Protein 6MQH (pdb70)

Nearest PDB structures (foldseek):
  6mqh-assembly1_A  TM=1.003E+00  e=6.698E-57  Burkholderia mallei ATCC 23344
  6p90-assembly1_B  TM=9.970E-01  e=4.059E-40  Pseudomonas aeruginosa
  3qze-assembly2_D  TM=9.976E-01  e=7.910E-40  Pseudomonas aeruginosa
  3rk8-assembly1_B  TM=9.949E-01  e=2.688E-39  Acinetobacter baumannii ATCC 19606 = CIP 70.34 = JCM 6841
  3flu-assembly1_B  TM=9.936E-01  e=9.751E-37  Neisseria meningitidis serogroup B

Organism: Burkholderia mallei (strain ATCC 23344) (NCBI:txid243160)

Structure (mmCIF, N/CA/C/O backbone):
data_6MQH
#
_entry.id   6MQH
#
_cell.length_a   150.870
_cell.length_b   53.930
_cell.length_c   78.630
_cell.angle_alpha   90.000
_cell.angle_beta   90.000
_cell.angle_gamma   90.000
#
_symmetry.space_group_name_H-M   'P 21 21 2'
#
loop_
_entity.id
_entity.type
_entity.pdbx_description
1 polymer '4-hydroxy-tetrahydrodipicolinate synthase'
2 water w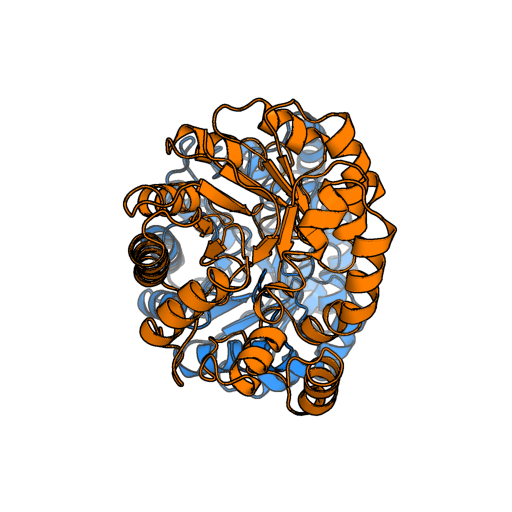ater
#
loop_
_atom_site.group_PDB
_atom_site.id
_atom_site.type_symbol
_atom_site.label_atom_id
_atom_site.label_alt_id
_atom_site.label_comp_id
_atom_site.label_asym_id
_atom_site.label_entity_id
_atom_site.label_seq_id
_atom_site.pdbx_PDB_ins_code
_atom_site.Cartn_x
_atom_site.Cartn_y
_atom_site.Cartn_z
_atom_site.occupancy
_atom_site.B_iso_or_equiv
_atom_site.auth_seq_id
_atom_site.auth_comp_id
_atom_site.auth_asym_id
_atom_site.auth_atom_id
_atom_site.pdbx_PDB_model_num
ATOM 1 N N . GLY A 1 16 ? 28.190 -6.532 81.316 1.00 58.21 8 GLY A N 1
ATOM 2 C CA . GLY A 1 16 ? 27.708 -6.067 80.029 1.00 49.55 8 GLY A CA 1
ATOM 3 C C . GLY A 1 16 ? 27.187 -4.644 80.072 1.00 55.17 8 GLY A C 1
ATOM 4 O O . GLY A 1 16 ? 26.779 -4.156 81.127 1.00 62.22 8 GLY A O 1
ATOM 5 N N . ILE A 1 17 ? 27.220 -3.963 78.924 1.00 48.27 9 ILE A N 1
ATOM 6 C CA . ILE A 1 17 ? 26.619 -2.639 78.831 1.00 51.55 9 ILE A CA 1
ATOM 7 C C . ILE A 1 17 ? 25.113 -2.776 79.008 1.00 59.34 9 ILE A C 1
ATOM 8 O O . ILE A 1 17 ? 24.480 -3.666 78.421 1.00 62.38 9 ILE A O 1
ATOM 13 N N . GLN A 1 18 ? 24.535 -1.923 79.852 1.00 56.98 10 GLN A N 1
ATOM 14 C CA . GLN A 1 18 ? 23.107 -1.962 80.159 1.00 49.18 10 GLN A CA 1
ATOM 15 C C . GLN A 1 18 ? 22.473 -0.690 79.606 1.00 46.40 10 GLN A C 1
ATOM 16 O O . GLN A 1 18 ? 22.650 0.396 80.171 1.00 46.25 10 GLN A O 1
ATOM 18 N N . ILE A 1 19 ? 21.749 -0.825 78.496 1.00 32.59 11 ILE A N 1
ATOM 19 C CA . ILE A 1 19 ? 21.110 0.299 77.823 1.00 31.07 11 ILE A CA 1
ATOM 20 C C . ILE A 1 19 ? 19.608 0.173 78.052 1.00 38.19 11 ILE A C 1
ATOM 21 O O . ILE A 1 19 ? 18.997 -0.836 77.682 1.00 34.69 11 ILE A O 1
ATOM 26 N N . ARG A 1 20 ? 19.016 1.187 78.675 1.00 38.43 12 ARG A N 1
ATOM 27 C CA . ARG A 1 20 ? 17.650 1.069 79.160 1.00 29.83 12 ARG A CA 1
ATOM 28 C C . ARG A 1 20 ? 17.077 2.468 79.331 1.00 35.54 12 ARG A C 1
ATOM 29 O O . ARG A 1 20 ? 17.797 3.387 79.733 1.00 39.97 12 ARG A O 1
ATOM 37 N N . GLY A 1 21 ? 15.790 2.635 79.010 1.00 26.70 13 GLY A N 1
ATOM 38 C CA . GLY A 1 21 ? 15.158 3.919 79.258 1.00 24.87 13 GLY A CA 1
ATOM 39 C C . GLY A 1 21 ? 15.152 4.863 78.073 1.00 21.88 13 GLY A C 1
ATOM 40 O O . GLY A 1 21 ? 14.908 4.447 76.941 1.00 20.85 13 GLY A O 1
ATOM 41 N N . SER A 1 22 ? 15.391 6.144 78.319 1.00 21.50 14 SER A N 1
ATOM 42 C CA . SER A 1 22 ? 15.237 7.164 77.289 1.00 19.45 14 SER A CA 1
ATOM 43 C C . SER A 1 22 ? 16.560 7.377 76.570 1.00 18.81 14 SER A C 1
ATOM 44 O O . SER A 1 22 ? 17.553 7.772 77.184 1.00 19.49 14 SER A O 1
ATOM 47 N N . VAL A 1 23 ? 16.574 7.094 75.273 1.00 17.88 15 VAL A N 1
ATOM 48 C CA . VAL A 1 23 ? 17.797 7.191 74.478 1.00 17.36 15 VAL A CA 1
ATOM 49 C C . VAL A 1 23 ? 17.546 8.098 73.280 1.00 16.95 15 VAL A C 1
ATOM 50 O O . VAL A 1 23 ? 17.135 7.627 72.208 1.00 17.71 15 VAL A O 1
ATOM 54 N N . PRO A 1 24 ? 17.775 9.398 73.405 1.00 17.18 16 PRO A N 1
ATOM 55 C CA . PRO A 1 24 ? 17.634 10.273 72.236 1.00 20.33 16 PRO A CA 1
ATOM 56 C C . PRO A 1 24 ? 18.539 9.832 71.088 1.00 19.78 16 PRO A C 1
ATOM 57 O O . PRO A 1 24 ? 19.707 9.487 71.281 1.00 17.93 16 PRO A O 1
ATOM 61 N N . ALA A 1 25 ? 17.974 9.821 69.886 1.00 17.66 17 ALA A N 1
ATOM 62 C CA . ALA A 1 25 ? 18.767 9.763 68.656 1.00 14.55 17 ALA A CA 1
ATOM 63 C C . ALA A 1 25 ? 19.150 11.202 68.355 1.00 18.62 17 ALA A C 1
ATOM 64 O O . ALA A 1 25 ? 18.394 11.953 67.739 1.00 13.70 17 ALA A O 1
ATOM 66 N N . ILE A 1 26 ? 20.311 11.614 68.855 1.00 19.26 18 ILE A N 1
ATOM 67 C CA . ILE A 1 26 ? 20.618 13.035 68.946 1.00 14.93 18 ILE A CA 1
ATOM 68 C C . ILE A 1 26 ? 20.985 13.563 67.565 1.00 16.30 18 ILE A C 1
ATOM 69 O O . ILE A 1 26 ? 21.625 12.869 66.760 1.00 16.79 18 ILE A O 1
ATOM 74 N N . VAL A 1 27 ? 20.506 14.778 67.261 1.00 18.19 19 VAL A N 1
ATOM 75 C CA . VAL A 1 27 ? 20.858 15.432 65.998 1.00 14.55 19 VAL A CA 1
ATOM 76 C C . VAL A 1 27 ? 22.367 15.673 65.949 1.00 15.12 19 VAL A C 1
ATOM 77 O O . VAL A 1 27 ? 23.073 15.617 66.963 1.00 18.14 19 VAL A O 1
ATOM 81 N N . THR A 1 28 ? 22.861 15.942 64.732 1.00 17.29 20 THR A N 1
ATOM 82 C CA . THR A 1 28 ? 24.221 16.405 64.498 1.00 15.75 20 THR A CA 1
ATOM 83 C C . THR A 1 28 ? 24.175 17.914 64.287 1.00 19.73 20 THR A C 1
ATOM 84 O O . THR A 1 28 ? 23.778 18.371 63.207 1.00 16.28 20 THR A O 1
ATOM 88 N N . PRO A 1 29 ? 24.493 18.722 65.293 1.00 18.63 21 PRO A N 1
ATOM 89 C CA . PRO A 1 29 ? 24.460 20.177 65.117 1.00 18.36 21 PRO A CA 1
ATOM 90 C C . PRO A 1 29 ? 25.425 20.619 64.030 1.00 21.98 21 PRO A C 1
ATOM 91 O O . PRO A 1 29 ? 26.550 20.120 63.927 1.00 19.12 21 PRO A O 1
ATOM 95 N N . MET A 1 30 ? 24.962 21.543 63.192 1.00 21.11 22 MET A N 1
ATOM 96 C CA . MET A 1 30 ? 25.767 22.065 62.094 1.00 20.71 22 MET A CA 1
ATOM 97 C C . MET A 1 30 ? 25.742 23.583 62.074 1.00 21.14 22 MET A C 1
ATOM 98 O O . MET A 1 30 ? 24.744 24.205 62.453 1.00 23.37 22 MET A O 1
ATOM 103 N N . LEU A 1 31 ? 26.865 24.175 61.645 1.00 22.32 23 LEU A N 1
ATOM 104 C CA . LEU A 1 31 ? 26.896 25.595 61.349 1.00 24.19 23 LEU A CA 1
ATOM 105 C C . LEU A 1 31 ? 26.010 25.887 60.146 1.00 23.38 23 LEU A C 1
ATOM 106 O O . LEU A 1 31 ? 25.615 24.985 59.410 1.00 24.32 23 LEU A O 1
ATOM 111 N N . GLU A 1 32 ? 25.701 27.176 59.942 1.00 28.19 24 GLU A N 1
ATOM 112 C CA . GLU A 1 32 ? 24.787 27.524 58.857 1.00 31.61 24 GLU A CA 1
ATOM 113 C C . GLU A 1 32 ? 25.272 26.988 57.510 1.00 35.29 24 GLU A C 1
ATOM 114 O O . GLU A 1 32 ? 24.452 26.672 56.642 1.00 40.96 24 GLU A O 1
ATOM 120 N N . ASP A 1 33 ? 26.583 26.822 57.330 1.00 30.04 25 ASP A N 1
ATOM 121 C CA . ASP A 1 33 ? 27.097 26.304 56.067 1.00 24.34 25 ASP A CA 1
ATOM 122 C C . ASP A 1 33 ? 27.194 24.780 56.030 1.00 31.99 25 ASP A C 1
ATOM 123 O O . ASP A 1 33 ? 27.766 24.236 55.081 1.00 34.66 25 ASP A O 1
ATOM 128 N N . GLY A 1 34 ? 26.666 24.084 57.042 1.00 28.49 26 GLY A N 1
ATOM 129 C CA . GLY A 1 34 ? 26.678 22.639 57.075 1.00 22.60 26 GLY A CA 1
ATOM 130 C C . GLY A 1 34 ? 27.863 22.005 57.779 1.00 21.42 26 GLY A C 1
ATOM 131 O O . GLY A 1 34 ? 27.833 20.794 58.026 1.00 21.48 26 GLY A O 1
ATOM 132 N N . GLY A 1 35 ? 28.916 22.762 58.079 1.00 22.00 27 GLY A N 1
ATOM 133 C CA . GLY A 1 35 ? 30.024 22.198 58.831 1.00 22.38 27 GLY A CA 1
ATOM 134 C C . GLY A 1 35 ? 29.586 21.768 60.218 1.00 25.67 27 GLY A C 1
ATOM 135 O O . GLY A 1 35 ? 28.637 22.314 60.790 1.00 23.99 27 GLY A O 1
ATOM 136 N N . LEU A 1 36 ? 30.279 20.763 60.758 1.00 25.95 28 LEU A N 1
ATOM 137 C CA . LEU A 1 36 ? 29.987 20.296 62.112 1.00 24.54 28 LEU A CA 1
ATOM 138 C C . LEU A 1 36 ? 30.113 21.419 63.142 1.00 29.49 28 LEU A C 1
ATOM 139 O O . LEU A 1 36 ? 31.028 22.243 63.083 1.00 31.76 28 LEU A O 1
ATOM 144 N N . ASP A 1 37 ? 29.201 21.425 64.113 1.00 21.98 29 ASP A N 1
ATOM 145 C CA . ASP A 1 37 ? 29.191 22.399 65.213 1.00 23.34 29 ASP A CA 1
ATOM 146 C C . ASP A 1 37 ? 29.443 21.640 66.513 1.00 29.06 29 ASP A C 1
ATOM 147 O O . ASP A 1 37 ? 28.515 21.370 67.279 1.00 24.83 29 ASP A O 1
ATOM 152 N N . LEU A 1 38 ? 30.714 21.300 66.765 1.00 25.20 30 LEU A N 1
ATOM 153 C CA . LEU A 1 38 ? 31.029 20.464 67.919 1.00 23.95 30 LEU A CA 1
ATOM 154 C C . LEU A 1 38 ? 30.782 21.194 69.242 1.00 24.86 30 LEU A C 1
ATOM 155 O O . LEU A 1 38 ? 30.409 20.556 70.232 1.00 26.67 30 LEU A O 1
ATOM 160 N N . ALA A 1 39 ? 30.971 22.518 69.281 1.00 26.15 31 ALA A N 1
ATOM 161 C CA . ALA A 1 39 ? 30.697 23.262 70.512 1.00 27.15 31 ALA A CA 1
ATOM 162 C C . ALA A 1 39 ? 29.235 23.122 70.924 1.00 27.16 31 ALA A C 1
ATOM 163 O O . ALA A 1 39 ? 28.932 22.901 72.102 1.00 29.10 31 ALA A O 1
ATOM 165 N N . ALA A 1 40 ? 28.316 23.244 69.960 1.00 25.84 32 ALA A N 1
ATOM 166 C CA . ALA A 1 40 ? 26.902 23.068 70.266 1.00 24.12 32 ALA A CA 1
ATOM 167 C C . ALA A 1 40 ? 26.613 21.634 70.680 1.00 22.92 32 ALA A C 1
ATOM 168 O O . ALA A 1 40 ? 25.823 21.390 71.601 1.00 24.34 32 ALA A O 1
ATOM 170 N N . PHE A 1 41 ? 27.254 20.677 70.004 1.00 24.27 33 PHE A N 1
ATOM 171 C CA . PHE A 1 41 ? 27.072 19.264 70.313 1.00 22.21 33 PHE A CA 1
ATOM 172 C C . PHE A 1 41 ? 27.488 18.950 71.748 1.00 27.20 33 PHE A C 1
ATOM 173 O O . PHE A 1 41 ? 26.764 18.259 72.476 1.00 25.29 33 PHE A O 1
ATOM 181 N N . ARG A 1 42 ? 28.644 19.461 72.183 1.00 23.42 34 ARG A N 1
ATOM 182 C CA . ARG A 1 42 ? 29.082 19.221 73.556 1.00 24.86 34 ARG A CA 1
ATOM 183 C C . ARG A 1 42 ? 28.092 19.786 74.566 1.00 25.82 34 ARG A C 1
ATOM 184 O O . ARG A 1 42 ? 27.750 19.118 75.547 1.00 25.34 34 ARG A O 1
ATOM 192 N N . LYS A 1 43 ? 27.620 21.020 74.341 1.00 27.22 35 LYS A N 1
ATOM 193 C CA . LYS A 1 43 ? 26.628 21.612 75.239 1.00 27.46 35 LYS A CA 1
ATOM 194 C C . LYS A 1 43 ? 25.345 20.794 75.267 1.00 25.12 35 LYS A C 1
ATOM 195 O O . LYS A 1 43 ? 24.718 20.652 76.328 1.00 25.52 35 LYS A O 1
ATOM 201 N N . LEU A 1 44 ? 24.925 20.272 74.106 1.00 24.44 36 LEU A N 1
ATOM 202 C CA . LEU A 1 44 ? 23.721 19.442 74.049 1.00 25.08 36 LEU A CA 1
ATOM 203 C C . LEU A 1 44 ? 23.885 18.186 74.888 1.00 26.64 36 LEU A C 1
ATOM 204 O O . LEU A 1 44 ? 22.955 17.765 75.584 1.00 23.47 36 LEU A O 1
ATOM 209 N N . ILE A 1 45 ? 25.058 17.558 74.810 1.00 24.78 37 ILE A N 1
ATOM 210 C CA . ILE A 1 45 ? 25.321 16.355 75.592 1.00 23.73 37 ILE A CA 1
ATOM 211 C C . ILE A 1 45 ? 25.232 16.660 77.091 1.00 23.05 37 ILE A C 1
ATOM 212 O O . ILE A 1 45 ? 24.604 15.919 77.858 1.00 22.89 37 ILE A O 1
ATOM 217 N N . ASP A 1 46 ? 25.853 17.757 77.534 1.00 28.85 38 ASP A N 1
ATOM 218 C CA . ASP A 1 46 ? 25.760 18.113 78.952 1.00 25.39 38 ASP A CA 1
ATOM 219 C C . ASP A 1 46 ? 24.313 18.373 79.365 1.00 25.31 38 ASP A C 1
ATOM 220 O O . ASP A 1 46 ? 23.899 18.002 80.471 1.00 28.41 38 ASP A O 1
ATOM 225 N N . TRP A 1 47 ? 23.541 19.032 78.494 1.00 24.53 39 TRP A N 1
ATOM 226 C CA . TRP A 1 47 ? 22.136 19.316 78.774 1.00 25.35 39 TRP A CA 1
ATOM 227 C C . TRP A 1 47 ? 21.330 18.030 78.914 1.00 23.83 39 TRP A C 1
ATOM 228 O O . TRP A 1 47 ? 20.544 17.878 79.860 1.00 27.09 39 TRP A O 1
ATOM 239 N N . HIS A 1 48 ? 21.548 17.077 78.008 1.00 22.37 40 HIS A N 1
ATOM 240 C CA . HIS A 1 48 ? 20.866 15.788 78.100 1.00 21.68 40 HIS A CA 1
ATOM 241 C C . HIS A 1 48 ? 21.173 15.072 79.406 1.00 25.09 40 HIS A C 1
ATOM 242 O O . HIS A 1 48 ? 20.286 14.468 80.017 1.00 26.44 40 HIS A O 1
ATOM 249 N N . ILE A 1 49 ? 22.433 15.092 79.833 1.00 23.30 41 ILE A N 1
ATOM 250 C CA . ILE A 1 49 ? 22.795 14.326 81.017 1.00 24.35 41 ILE A CA 1
ATOM 251 C C . ILE A 1 49 ? 22.151 14.939 82.253 1.00 28.34 41 ILE A C 1
ATOM 252 O O . ILE A 1 49 ? 21.597 14.226 83.100 1.00 26.88 41 ILE A O 1
ATOM 257 N N . GLU A 1 50 ? 22.114 16.272 82.325 1.00 25.87 42 GLU A N 1
ATOM 258 C CA . GLU A 1 50 ? 21.498 16.895 83.491 1.00 27.06 42 GLU A CA 1
ATOM 259 C C . GLU A 1 50 ? 19.977 16.772 83.451 1.00 26.61 42 GLU A C 1
ATOM 260 O O . GLU A 1 50 ? 19.337 16.728 84.504 1.00 27.51 42 GLU A O 1
ATOM 266 N N . GLU A 1 51 ? 19.386 16.651 82.264 1.00 28.85 43 GLU A N 1
ATOM 267 C CA . GLU A 1 51 ? 17.937 16.506 82.181 1.00 30.15 43 GLU A CA 1
ATOM 268 C C . GLU A 1 51 ? 17.456 15.079 82.426 1.00 24.64 43 GLU A C 1
ATOM 269 O O . GLU A 1 51 ? 16.244 14.865 82.523 1.00 28.24 43 GLU A O 1
ATOM 275 N N . GLY A 1 52 ? 18.351 14.102 82.509 1.00 24.49 44 GLY A N 1
ATOM 276 C CA . GLY A 1 52 ? 17.976 12.746 82.849 1.00 26.42 44 GLY A CA 1
ATOM 277 C C . GLY A 1 52 ? 18.052 11.726 81.730 1.00 24.60 44 GLY A C 1
ATOM 278 O O . GLY A 1 52 ? 17.571 10.596 81.912 1.00 26.15 44 GLY A O 1
ATOM 279 N N . THR A 1 53 ? 18.627 12.085 80.586 1.00 22.91 45 THR A N 1
ATOM 280 C CA . THR A 1 53 ? 18.775 11.143 79.482 1.00 22.20 45 THR A CA 1
ATOM 281 C C . THR A 1 53 ? 19.638 9.953 79.892 1.00 21.66 45 THR A C 1
ATOM 282 O O . THR A 1 53 ? 20.616 10.105 80.621 1.00 24.77 45 THR A O 1
ATOM 286 N N . ASP A 1 54 ? 19.254 8.751 79.447 1.00 22.87 46 ASP A N 1
ATOM 287 C CA . ASP A 1 54 ? 19.909 7.535 79.938 1.00 28.94 46 ASP A CA 1
ATOM 288 C C . ASP A 1 54 ? 21.075 7.079 79.061 1.00 21.44 46 ASP A C 1
ATOM 289 O O . ASP A 1 54 ? 22.084 6.559 79.572 1.00 22.24 46 ASP A O 1
ATOM 294 N N . ALA A 1 55 ? 20.949 7.260 77.750 1.00 20.92 47 ALA A N 1
ATOM 295 C CA . ALA A 1 55 ? 22.016 6.969 76.803 1.00 21.53 47 ALA A CA 1
ATOM 296 C C . ALA A 1 55 ? 21.775 7.838 75.581 1.00 21.07 47 ALA A C 1
ATOM 297 O O . ALA A 1 55 ? 20.730 8.479 75.458 1.00 18.39 47 ALA A O 1
ATOM 299 N N . LEU A 1 56 ? 22.728 7.823 74.648 1.00 18.46 48 LEU A N 1
ATOM 300 C CA . LEU A 1 56 ? 22.579 8.558 73.396 1.00 20.14 48 LEU A CA 1
ATOM 301 C C . LEU A 1 56 ? 22.952 7.675 72.214 1.00 19.02 48 LEU A C 1
ATOM 302 O O . LEU A 1 56 ? 23.953 6.952 72.265 1.00 19.18 48 LEU A O 1
ATOM 307 N N . VAL A 1 57 ? 22.143 7.730 71.158 1.00 18.95 49 VAL A N 1
ATOM 308 C CA . VAL A 1 57 ? 22.530 7.212 69.847 1.00 16.71 49 VAL A CA 1
ATOM 309 C C . VAL A 1 57 ? 23.062 8.381 69.036 1.00 19.27 49 VAL A C 1
ATOM 310 O O . VAL A 1 57 ? 22.342 9.364 68.803 1.00 18.03 49 VAL A O 1
ATOM 314 N N . VAL A 1 58 ? 24.325 8.274 68.617 1.00 18.22 50 VAL A N 1
ATOM 315 C CA . VAL A 1 58 ? 25.039 9.330 67.912 1.00 15.58 50 VAL A CA 1
ATOM 316 C C . VAL A 1 58 ? 25.195 8.923 66.451 1.00 17.42 50 VAL A C 1
ATOM 317 O O . VAL A 1 58 ? 25.507 7.765 66.149 1.00 17.88 50 VAL A O 1
ATOM 321 N N . VAL A 1 59 ? 25.007 9.894 65.555 1.00 15.59 51 VAL A N 1
ATOM 322 C CA . VAL A 1 59 ? 25.021 9.730 64.102 1.00 21.56 51 VAL A CA 1
ATOM 323 C C . VAL A 1 59 ? 24.224 8.503 63.653 1.00 16.81 51 VAL A C 1
ATOM 324 O O . VAL A 1 59 ? 24.692 7.696 62.844 1.00 21.26 51 VAL A O 1
ATOM 328 N N . GLY A 1 60 ? 22.997 8.377 64.149 1.00 17.36 52 GLY A N 1
ATOM 329 C CA . GLY A 1 60 ? 21.978 7.573 63.502 1.00 18.05 52 GLY A CA 1
ATOM 330 C C . GLY A 1 60 ? 21.254 8.407 62.469 1.00 16.83 52 GLY A C 1
ATOM 331 O O . GLY A 1 60 ? 21.717 9.480 62.069 1.00 20.40 52 GLY A O 1
ATOM 332 N N . THR A 1 61 ? 20.091 7.897 62.032 1.00 15.63 53 THR A N 1
ATOM 333 C CA . THR A 1 61 ? 19.275 8.597 61.035 1.00 16.17 53 THR A CA 1
ATOM 334 C C . THR A 1 61 ? 19.017 10.040 61.450 1.00 17.12 53 THR A C 1
ATOM 335 O O . THR A 1 61 ? 19.120 10.959 60.632 1.00 14.12 53 THR A O 1
ATOM 339 N N . SER A 1 62 ? 18.688 10.255 62.730 1.00 13.49 54 SER A N 1
ATOM 340 C CA . SER A 1 62 ? 18.418 11.602 63.218 1.00 14.67 54 SER A CA 1
ATOM 341 C C . SER A 1 62 ? 19.665 12.472 63.213 1.00 14.15 54 SER A C 1
ATOM 342 O O . SER A 1 62 ? 19.553 13.707 63.237 1.00 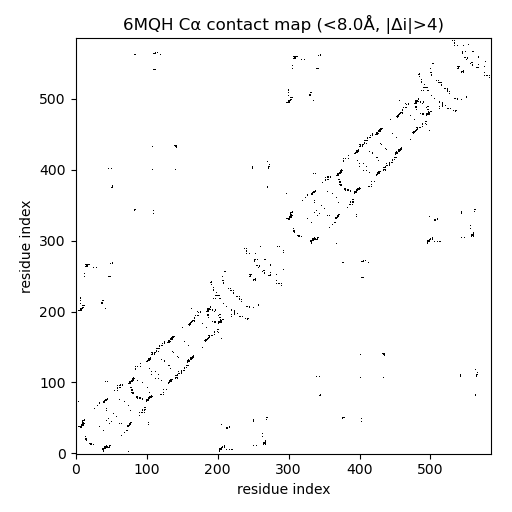15.29 54 SER A O 1
ATOM 345 N N . GLY A 1 63 ? 20.832 11.851 63.201 1.00 13.48 55 GLY A N 1
ATOM 346 C CA . GLY A 1 63 ? 22.119 12.518 63.142 1.00 14.81 55 GLY A CA 1
ATOM 347 C C . GLY A 1 63 ? 22.667 12.683 61.739 1.00 12.96 55 GLY A C 1
ATOM 348 O O . GLY A 1 63 ? 23.847 13.010 61.578 1.00 16.97 55 GLY A O 1
ATOM 349 N N . GLU A 1 64 ? 21.845 12.450 60.712 1.00 15.15 56 GLU A N 1
ATOM 350 C CA . GLU A 1 64 ? 22.213 12.688 59.310 1.00 16.55 56 GLU A CA 1
ATOM 351 C C . GLU A 1 64 ? 23.425 11.870 58.866 1.00 16.17 56 GLU A C 1
ATOM 352 O O . GLU A 1 64 ? 24.290 12.353 58.136 1.00 15.14 56 GLU A O 1
ATOM 358 N N . SER A 1 65 ? 23.470 10.602 59.266 1.00 19.83 57 SER A N 1
ATOM 359 C CA . SER A 1 65 ? 24.594 9.757 58.874 1.00 15.01 57 SER A CA 1
ATOM 360 C C . SER A 1 65 ? 24.770 9.689 57.347 1.00 14.28 57 SER A C 1
ATOM 361 O O . SER A 1 65 ? 25.901 9.566 56.858 1.00 18.63 57 SER A O 1
ATOM 364 N N . ALA A 1 66 ? 23.676 9.809 56.586 1.00 17.01 58 ALA A N 1
ATOM 365 C CA . ALA A 1 66 ? 23.761 9.708 55.124 1.00 15.61 58 ALA A CA 1
ATOM 366 C C . ALA A 1 66 ? 24.695 10.755 54.517 1.00 16.44 58 ALA A C 1
ATOM 367 O O . ALA A 1 66 ? 25.310 10.503 53.473 1.00 16.47 58 ALA A O 1
ATOM 369 N N . THR A 1 67 ? 24.837 11.922 55.145 1.00 13.85 59 THR A N 1
ATOM 370 C CA . THR A 1 67 ? 25.495 13.040 54.480 1.00 14.90 59 THR A CA 1
ATOM 371 C C . THR A 1 67 ? 26.784 13.462 55.164 1.00 14.78 59 THR A C 1
ATOM 372 O O . THR A 1 67 ? 27.328 14.526 54.831 1.00 19.44 59 THR A O 1
ATOM 376 N N . LEU A 1 68 ? 27.267 12.670 56.106 1.00 18.11 60 LEU A N 1
ATOM 377 C CA . LEU A 1 68 ? 28.558 12.888 56.744 1.00 20.75 60 LEU A CA 1
ATOM 378 C C . LEU A 1 68 ? 29.621 12.052 56.055 1.00 18.05 60 LEU A C 1
ATOM 379 O O . LEU A 1 68 ? 29.358 10.924 55.631 1.00 20.46 60 LEU A O 1
ATOM 384 N N . SER A 1 69 ? 30.834 12.593 55.972 1.00 18.65 61 SER A N 1
ATOM 385 C CA . SER A 1 69 ? 31.959 11.776 55.543 1.00 24.50 61 SER A CA 1
ATOM 386 C C . SER A 1 69 ? 32.334 10.781 56.641 1.00 25.91 61 SER A C 1
ATOM 387 O O . SER A 1 69 ? 31.902 10.894 57.795 1.00 21.07 61 SER A O 1
ATOM 390 N N . VAL A 1 70 ? 33.185 9.809 56.285 1.00 26.06 62 VAL A N 1
ATOM 391 C CA . VAL A 1 70 ? 33.673 8.867 57.295 1.00 27.60 62 VAL A CA 1
ATOM 392 C C . VAL A 1 70 ? 34.426 9.610 58.394 1.00 20.20 62 VAL A C 1
ATOM 393 O O . VAL A 1 70 ? 34.236 9.335 59.585 1.00 23.19 62 VAL A O 1
ATOM 397 N N . ASP A 1 71 ? 35.271 10.581 58.019 1.00 26.70 63 ASP A N 1
ATOM 398 C CA . ASP A 1 71 ? 36.004 11.362 59.018 1.00 26.66 63 ASP A CA 1
ATOM 399 C C . ASP A 1 71 ? 35.057 12.123 59.943 1.00 21.48 63 ASP A C 1
ATOM 400 O O . ASP A 1 71 ? 35.284 12.189 61.156 1.00 28.28 63 ASP A O 1
ATOM 405 N N . GLU A 1 72 ? 34.000 12.715 59.387 1.00 22.34 64 GLU A N 1
ATOM 406 C CA . GLU A 1 72 ? 33.048 13.455 60.211 1.00 24.47 64 GLU A CA 1
ATOM 407 C C . GLU A 1 72 ? 32.226 12.513 61.086 1.00 27.97 64 GLU A C 1
ATOM 408 O O . GLU A 1 72 ? 31.929 12.823 62.250 1.00 20.57 64 GLU A O 1
ATOM 414 N N . HIS A 1 73 ? 31.834 11.368 60.528 1.00 22.88 65 HIS A N 1
ATOM 415 C CA . HIS A 1 73 ? 31.101 10.359 61.287 1.00 19.68 65 HIS A CA 1
ATOM 416 C C . HIS A 1 73 ? 31.893 9.918 62.516 1.00 27.25 65 HIS A C 1
ATOM 417 O O . HIS A 1 73 ? 31.380 9.918 63.643 1.00 24.11 65 HIS A O 1
ATOM 424 N N . VAL A 1 74 ? 33.162 9.552 62.316 1.00 23.38 66 VAL A N 1
ATOM 425 C CA . VAL A 1 74 ? 33.965 9.068 63.428 1.00 23.28 66 VAL A CA 1
ATOM 426 C C . VAL A 1 74 ? 34.265 10.199 64.409 1.00 23.36 66 VAL A C 1
ATOM 427 O O . VAL A 1 74 ? 34.285 9.990 65.628 1.00 28.17 66 VAL A O 1
ATOM 431 N N . LEU A 1 75 ? 34.466 11.420 63.901 1.00 26.65 67 LEU A N 1
ATOM 432 C CA . LEU A 1 75 ? 34.719 12.552 64.790 1.00 29.38 67 LEU A CA 1
ATOM 433 C C . LEU A 1 75 ? 33.519 12.822 65.692 1.00 25.17 67 LEU A C 1
ATOM 434 O O . LEU A 1 75 ? 33.685 13.169 66.870 1.00 28.44 67 LEU A O 1
ATOM 439 N N . MET A 1 76 ? 32.304 12.654 65.161 1.00 21.35 68 MET A N 1
ATOM 440 C CA . MET A 1 76 ? 31.109 12.848 65.982 1.00 19.68 68 MET A CA 1
ATOM 441 C C . MET A 1 76 ? 31.045 11.823 67.107 1.00 23.89 68 MET A C 1
ATOM 442 O O . MET A 1 76 ? 30.748 12.176 68.259 1.00 26.04 68 MET A O 1
ATOM 447 N N . ILE A 1 77 ? 31.328 10.550 66.796 1.00 20.68 69 ILE A N 1
ATOM 448 C CA . ILE A 1 77 ? 31.328 9.514 67.829 1.00 19.75 69 ILE A CA 1
ATOM 449 C C . ILE A 1 77 ? 32.374 9.828 68.886 1.00 21.14 69 ILE A C 1
ATOM 450 O O . ILE A 1 77 ? 32.096 9.786 70.089 1.00 27.15 69 ILE A O 1
ATOM 455 N N . GLU A 1 78 ? 33.598 10.146 68.449 1.00 22.11 70 GLU A N 1
ATOM 456 C CA . GLU A 1 78 ? 34.687 10.382 69.393 1.00 26.57 70 GLU A CA 1
ATOM 457 C C . GLU A 1 78 ? 34.371 11.560 70.307 1.00 29.09 70 GLU A C 1
ATOM 458 O O . GLU A 1 78 ? 34.577 11.490 71.527 1.00 24.78 70 GLU A O 1
ATOM 464 N N . THR A 1 79 ? 33.861 12.646 69.721 1.00 23.39 71 THR A N 1
ATOM 465 C CA . THR A 1 79 ? 33.445 13.827 70.469 1.00 23.70 71 THR A CA 1
ATOM 466 C C . THR A 1 79 ? 32.445 13.466 71.550 1.00 24.14 71 THR A C 1
ATOM 467 O O . THR A 1 79 ? 32.587 13.883 72.704 1.00 24.23 71 THR A O 1
ATOM 471 N N . ALA A 1 80 ? 31.412 12.695 71.184 1.00 21.91 72 ALA A N 1
ATOM 472 C CA . ALA A 1 80 ? 30.412 12.274 72.158 1.00 21.53 72 ALA A CA 1
ATOM 473 C C . ALA A 1 80 ? 31.042 11.421 73.248 1.00 22.52 72 ALA A C 1
ATOM 474 O O . ALA A 1 80 ? 30.774 11.624 74.435 1.00 29.81 72 ALA A O 1
ATOM 476 N N . VAL A 1 81 ? 31.881 10.453 72.862 1.00 28.71 73 VAL A N 1
ATOM 477 C CA . VAL A 1 81 ? 32.505 9.579 73.856 1.00 27.35 73 VAL A CA 1
ATOM 478 C C . VAL A 1 81 ? 33.375 10.391 74.807 1.00 29.55 73 VAL A C 1
ATOM 479 O O . VAL A 1 81 ? 33.301 10.235 76.034 1.00 28.43 73 VAL A O 1
ATOM 483 N N . LYS A 1 82 ? 34.228 11.259 74.253 1.00 27.86 74 LYS A N 1
ATOM 484 C CA . LYS A 1 82 ? 35.092 12.075 75.097 1.00 29.82 74 LYS A CA 1
ATOM 485 C C . LYS A 1 82 ? 34.275 12.971 76.020 1.00 27.58 74 LYS A C 1
ATOM 486 O O . LYS A 1 82 ? 34.551 13.060 77.224 1.00 30.37 74 LYS A O 1
ATOM 492 N N . HIS A 1 83 ? 33.259 13.645 75.481 1.00 26.42 75 HIS A N 1
ATOM 493 C CA . HIS A 1 83 ? 32.542 14.597 76.318 1.00 26.65 75 HIS A CA 1
ATOM 494 C C . HIS A 1 83 ? 31.650 13.888 77.327 1.00 27.47 75 HIS A C 1
ATOM 495 O O . HIS A 1 83 ? 31.538 14.336 78.474 1.00 27.28 75 HIS A O 1
ATOM 502 N N . ALA A 1 84 ? 31.018 12.780 76.931 1.00 29.69 76 ALA A N 1
ATOM 503 C CA . ALA A 1 84 ? 30.167 12.063 77.879 1.00 29.47 76 ALA A CA 1
ATOM 504 C C . ALA A 1 84 ? 30.979 11.574 79.069 1.00 31.70 76 ALA A C 1
ATOM 505 O O . ALA A 1 84 ? 30.481 11.555 80.204 1.00 32.83 76 ALA A O 1
ATOM 507 N N . ALA A 1 85 ? 32.230 11.170 78.825 1.00 25.63 77 ALA A N 1
ATOM 508 C CA . ALA A 1 85 ? 33.176 10.811 79.886 1.00 28.35 77 ALA A CA 1
ATOM 509 C C . ALA A 1 85 ? 32.634 9.677 80.751 1.00 34.20 77 ALA A C 1
ATOM 510 O O . ALA A 1 85 ? 32.769 9.681 81.979 1.00 34.11 77 ALA A O 1
ATOM 512 N N . LYS A 1 86 ? 32.014 8.698 80.096 1.00 27.75 78 LYS A N 1
ATOM 513 C CA . LYS A 1 86 ? 31.446 7.495 80.698 1.00 35.35 78 LYS A CA 1
ATOM 514 C C . LYS A 1 86 ? 30.269 7.784 81.627 1.00 36.05 78 LYS A C 1
ATOM 515 O O . LYS A 1 86 ? 29.824 6.875 82.343 1.00 31.48 78 LYS A O 1
ATOM 517 N N . ARG A 1 87 ? 29.725 9.008 81.617 1.00 25.51 79 ARG A N 1
ATOM 518 C CA . ARG A 1 87 ? 28.560 9.305 82.451 1.00 26.85 79 ARG A CA 1
ATOM 519 C C . ARG A 1 87 ? 27.320 8.557 81.969 1.00 30.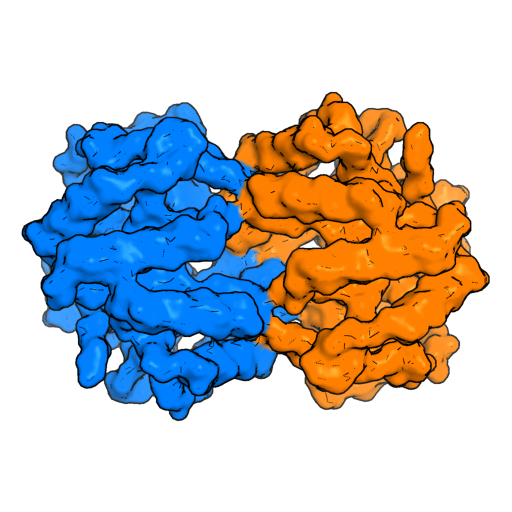82 79 ARG A C 1
ATOM 520 O O . ARG A 1 87 ? 26.485 8.134 82.780 1.00 26.98 79 ARG A O 1
ATOM 528 N N . ILE A 1 88 ? 27.168 8.414 80.658 1.00 28.87 80 ILE A N 1
ATOM 529 C CA . ILE A 1 88 ? 26.100 7.608 80.065 1.00 27.54 80 ILE A CA 1
ATOM 530 C C . ILE A 1 88 ? 26.686 6.825 78.902 1.00 21.40 80 ILE A C 1
ATOM 531 O O . ILE A 1 88 ? 27.747 7.181 78.370 1.00 24.43 80 ILE A O 1
ATOM 536 N N . PRO A 1 89 ? 26.022 5.739 78.492 1.00 23.12 81 PRO A N 1
ATOM 537 C CA . PRO A 1 89 ? 26.496 4.998 77.312 1.00 22.56 81 PRO A CA 1
ATOM 538 C C . PRO A 1 89 ? 26.291 5.776 76.016 1.00 23.35 81 PRO A C 1
ATOM 539 O O . PRO A 1 89 ? 25.291 6.478 75.833 1.00 22.73 81 PRO A O 1
ATOM 543 N N . ILE A 1 90 ? 27.242 5.611 75.097 1.00 19.27 82 ILE A N 1
ATOM 544 C CA . ILE A 1 90 ? 27.191 6.216 73.767 1.00 18.28 82 ILE A CA 1
ATOM 545 C C . ILE A 1 90 ? 27.072 5.081 72.751 1.00 18.91 82 ILE A C 1
ATOM 546 O O . ILE A 1 90 ? 27.960 4.223 72.662 1.00 18.12 82 ILE A O 1
ATOM 551 N N . VAL A 1 91 ? 25.972 5.059 71.998 1.00 19.89 83 VAL A N 1
ATOM 552 C CA . VAL A 1 91 ? 25.746 4.084 70.932 1.00 16.99 83 VAL A CA 1
ATOM 553 C C . VAL A 1 91 ? 25.949 4.800 69.608 1.00 21.40 83 VAL A C 1
ATOM 554 O O . VAL A 1 91 ? 25.333 5.844 69.364 1.00 23.01 83 VAL A O 1
ATOM 558 N N . ALA A 1 92 ? 26.841 4.266 68.767 1.00 15.65 84 ALA A N 1
ATOM 559 C CA . ALA A 1 92 ? 27.152 4.870 67.473 1.00 16.50 84 ALA A CA 1
ATOM 560 C C . ALA A 1 92 ? 26.365 4.205 66.355 1.00 18.01 84 ALA A C 1
ATOM 561 O O . ALA A 1 92 ? 26.475 2.993 66.160 1.00 18.83 84 ALA A O 1
ATOM 563 N N . GLY A 1 93 ? 25.594 4.996 65.602 1.00 16.57 85 GLY A N 1
ATOM 564 C CA . GLY A 1 93 ? 25.069 4.500 64.342 1.00 16.38 85 GLY A CA 1
ATOM 565 C C . GLY A 1 93 ? 26.250 4.121 63.468 1.00 18.97 85 GLY A C 1
ATOM 566 O O . GLY A 1 93 ? 27.223 4.873 63.382 1.00 15.30 85 GLY A O 1
ATOM 567 N N . ALA A 1 94 ? 26.209 2.941 62.860 1.00 15.40 86 ALA A N 1
ATOM 568 C CA . ALA A 1 94 ? 27.374 2.475 62.116 1.00 17.34 86 ALA A CA 1
ATOM 569 C C . ALA A 1 94 ? 26.975 1.489 61.027 1.00 16.40 86 ALA A C 1
ATOM 570 O O . ALA A 1 94 ? 27.851 0.816 60.472 1.00 25.33 86 ALA A O 1
ATOM 572 N N . GLY A 1 95 ? 25.688 1.398 60.694 1.00 14.17 87 GLY A N 1
ATOM 573 C CA . GLY A 1 95 ? 25.204 0.441 59.727 1.00 16.63 87 GLY A CA 1
ATOM 574 C C . GLY A 1 95 ? 25.008 1.054 58.354 1.00 18.98 87 GLY A C 1
ATOM 575 O O . GLY A 1 95 ? 25.224 2.242 58.120 1.00 20.76 87 GLY A O 1
ATOM 576 N N . GLY A 1 96 ? 24.589 0.197 57.434 1.00 15.59 88 GLY A N 1
ATOM 577 C CA . GLY A 1 96 ? 24.324 0.619 56.072 1.00 18.68 88 GLY A CA 1
ATOM 578 C C . GLY A 1 96 ? 23.924 -0.577 55.238 1.00 18.38 88 GLY A C 1
ATOM 579 O O . GLY A 1 96 ? 23.696 -1.667 55.766 1.00 15.76 88 GLY A O 1
ATOM 580 N N . ASN A 1 97 ? 23.838 -0.376 53.921 1.00 15.30 89 ASN A N 1
ATOM 581 C CA . ASN A 1 97 ? 23.389 -1.455 53.055 1.00 10.63 89 ASN A CA 1
ATOM 582 C C . ASN A 1 97 ? 24.542 -2.195 52.405 1.00 15.36 89 ASN A C 1
ATOM 583 O O . ASN A 1 97 ? 24.324 -2.970 51.472 1.00 10.66 89 ASN A O 1
ATOM 588 N N . SER A 1 98 ? 25.759 -1.994 52.903 1.00 18.24 90 SER A N 1
ATOM 589 C CA . SER A 1 98 ? 26.930 -2.740 52.469 1.00 14.95 90 SER A CA 1
ATOM 590 C C . SER A 1 98 ? 27.531 -3.391 53.701 1.00 13.49 90 SER A C 1
ATOM 591 O O . SER A 1 98 ? 27.817 -2.714 54.695 1.00 14.14 90 SER A O 1
ATOM 594 N N . THR A 1 99 ? 27.702 -4.706 53.651 1.00 13.89 91 THR A N 1
ATOM 595 C CA . THR A 1 99 ? 28.203 -5.383 54.836 1.00 16.56 91 THR A CA 1
ATOM 596 C C . THR A 1 99 ? 29.632 -4.959 55.145 1.00 15.88 91 THR A C 1
ATOM 597 O O . THR A 1 99 ? 29.971 -4.736 56.314 1.00 17.27 91 THR A O 1
ATOM 601 N N . THR A 1 100 ? 30.476 -4.806 54.110 1.00 14.81 92 THR A N 1
ATOM 602 C CA . THR A 1 100 ? 31.865 -4.416 54.353 1.00 15.80 92 THR A CA 1
ATOM 603 C C . THR A 1 100 ? 31.957 -2.989 54.888 1.00 19.52 92 THR A C 1
ATOM 604 O O . THR A 1 100 ? 32.794 -2.702 55.752 1.00 18.27 92 THR A O 1
ATOM 608 N N . GLU A 1 101 ? 31.094 -2.082 54.411 1.00 15.21 93 GLU A N 1
ATOM 609 C CA A GLU A 1 101 ? 31.146 -0.718 54.927 0.55 16.78 93 GLU A CA 1
ATOM 610 C CA B GLU A 1 101 ? 31.114 -0.710 54.917 0.45 17.02 93 GLU A CA 1
ATOM 611 C C . GLU A 1 101 ? 30.689 -0.668 56.380 1.00 14.88 93 GLU A C 1
ATOM 612 O O . GLU A 1 101 ? 31.293 0.043 57.193 1.00 18.14 93 GLU A O 1
ATOM 623 N N . ALA A 1 102 ? 29.660 -1.440 56.732 1.00 14.88 94 ALA A N 1
ATOM 624 C CA . ALA A 1 102 ? 29.204 -1.475 58.122 1.00 16.35 94 ALA A CA 1
ATOM 625 C C . ALA A 1 102 ? 30.271 -2.062 59.042 1.00 20.40 94 ALA A C 1
ATOM 626 O O . ALA A 1 102 ? 30.468 -1.582 60.166 1.00 21.45 94 ALA A O 1
ATOM 628 N N . ILE A 1 103 ? 30.994 -3.081 58.576 1.00 15.99 95 ILE A N 1
ATOM 629 C CA . ILE A 1 103 ? 32.100 -3.616 59.370 1.00 17.53 95 ILE A CA 1
ATOM 630 C C . ILE A 1 103 ? 33.163 -2.546 59.601 1.00 22.72 95 ILE A C 1
ATOM 631 O O . ILE A 1 103 ? 33.653 -2.368 60.723 1.00 23.90 95 ILE A O 1
ATOM 636 N N . GLU A 1 104 ? 33.547 -1.819 58.544 1.00 21.03 96 GLU A N 1
ATOM 637 C CA . GLU A 1 104 ? 34.596 -0.816 58.701 1.00 21.55 96 GLU A CA 1
ATOM 638 C C . GLU A 1 104 ? 34.162 0.313 59.632 1.00 23.88 96 GLU A C 1
ATOM 639 O O . GLU A 1 104 ? 34.958 0.788 60.453 1.00 26.08 96 GLU A O 1
ATOM 645 N N . LEU A 1 105 ? 32.917 0.779 59.504 1.00 19.90 97 LEU A N 1
ATOM 646 C CA . LEU A 1 105 ? 32.442 1.828 60.401 1.00 21.05 97 LEU A CA 1
ATOM 647 C C . LEU A 1 105 ? 32.377 1.338 61.840 1.00 22.28 97 LEU A C 1
ATOM 648 O O . LEU A 1 105 ? 32.650 2.102 62.774 1.00 22.10 97 LEU A O 1
ATOM 653 N N . SER A 1 106 ? 32.001 0.070 62.042 1.00 17.73 98 SER A N 1
ATOM 654 C CA . SER A 1 106 ? 31.935 -0.473 63.393 1.00 20.90 98 SER A CA 1
ATOM 655 C C . SER A 1 106 ? 33.316 -0.539 64.020 1.00 23.53 98 SER A C 1
ATOM 656 O O . SER A 1 106 ? 33.470 -0.296 65.225 1.00 23.36 98 SER A O 1
ATOM 659 N N . LYS A 1 107 ? 34.333 -0.878 63.218 1.00 21.30 99 LYS A N 1
ATOM 660 C CA . LYS A 1 107 ? 35.700 -0.872 63.734 1.00 20.26 99 LYS A CA 1
ATOM 661 C C . LYS A 1 107 ? 36.093 0.514 64.216 1.00 24.56 99 LYS A C 1
ATOM 662 O O . LYS A 1 107 ? 36.750 0.655 65.257 1.00 23.92 99 LYS A O 1
ATOM 668 N N . HIS A 1 108 ? 35.709 1.553 63.465 1.00 20.48 100 HIS A N 1
ATOM 669 C CA . HIS A 1 108 ? 36.023 2.913 63.887 1.00 25.48 100 HIS A CA 1
ATOM 670 C C . HIS A 1 108 ? 35.315 3.247 65.189 1.00 23.04 100 HIS A C 1
ATOM 671 O O . HIS A 1 108 ? 35.907 3.852 66.089 1.00 24.05 100 HIS A O 1
ATOM 678 N N . ALA A 1 109 ? 34.036 2.873 65.293 1.00 20.65 101 ALA A N 1
ATOM 679 C CA . ALA A 1 109 ? 33.261 3.180 66.490 1.00 19.16 101 ALA A CA 1
ATOM 680 C C . ALA A 1 109 ? 33.876 2.521 67.707 1.00 24.76 101 ALA A C 1
ATOM 681 O O . ALA A 1 109 ? 34.044 3.157 68.756 1.00 27.03 101 ALA A O 1
ATOM 683 N N . LYS A 1 110 ? 34.244 1.243 67.579 1.00 21.57 102 LYS A N 1
ATOM 684 C CA . LYS A 1 110 ? 34.980 0.600 68.658 1.00 21.33 102 LYS A CA 1
ATOM 685 C C . LYS A 1 110 ? 36.256 1.367 68.984 1.00 22.56 102 LYS A C 1
ATOM 686 O O . LYS A 1 110 ? 36.552 1.610 70.157 1.00 27.60 102 LYS A O 1
ATOM 692 N N . ALA A 1 111 ? 37.000 1.798 67.960 1.00 23.41 103 ALA A N 1
ATOM 693 C CA . ALA A 1 111 ? 38.336 2.343 68.216 1.00 24.18 103 ALA A CA 1
ATOM 694 C C . ALA A 1 111 ? 38.287 3.655 68.991 1.00 24.64 103 ALA A C 1
ATOM 695 O O . ALA A 1 111 ? 39.219 3.951 69.756 1.00 28.65 103 ALA A O 1
ATOM 697 N N . VAL A 1 112 ? 37.226 4.451 68.820 1.00 23.33 104 VAL A N 1
ATOM 698 C CA . VAL A 1 112 ? 37.080 5.701 69.556 1.00 30.17 104 VAL A CA 1
ATOM 699 C C . VAL A 1 112 ? 36.207 5.538 70.795 1.00 27.22 104 VAL A C 1
ATOM 700 O O . VAL A 1 112 ? 35.754 6.539 71.362 1.00 28.41 104 VAL A O 1
ATOM 704 N N . GLY A 1 113 ? 35.936 4.304 71.213 1.00 27.66 105 GLY A N 1
ATOM 705 C CA . GLY A 1 113 ? 35.366 4.057 72.521 1.00 25.36 105 GLY A CA 1
ATOM 706 C C . GLY A 1 113 ? 33.861 4.096 72.634 1.00 24.72 105 GLY A C 1
ATOM 707 O O . GLY A 1 113 ? 33.356 4.318 73.739 1.00 25.33 105 GLY A O 1
ATOM 708 N N . ALA A 1 114 ? 33.131 3.895 71.537 1.00 24.36 106 ALA A N 1
ATOM 709 C CA . ALA A 1 114 ? 31.684 3.716 71.607 1.00 19.91 106 ALA A CA 1
ATOM 710 C C . ALA A 1 114 ? 31.348 2.467 72.421 1.00 25.36 106 ALA A C 1
ATOM 711 O O . ALA A 1 114 ? 32.107 1.497 72.450 1.00 24.70 106 ALA A O 1
ATOM 713 N N . ASP A 1 115 ? 30.187 2.484 73.082 1.00 19.69 107 ASP A N 1
ATOM 714 C CA . ASP A 1 115 ? 29.804 1.329 73.883 1.00 21.24 107 ASP A CA 1
ATOM 715 C C . ASP A 1 115 ? 29.067 0.258 73.099 1.00 21.77 107 ASP A C 1
ATOM 716 O O . ASP A 1 115 ? 28.955 -0.881 73.573 1.00 21.00 107 ASP A O 1
ATOM 721 N N . ALA A 1 116 ? 28.583 0.596 71.909 1.00 19.46 108 ALA A N 1
ATOM 722 C CA . ALA A 1 116 ? 27.826 -0.309 71.056 1.00 17.31 108 ALA A CA 1
ATOM 723 C C . ALA A 1 116 ? 27.604 0.405 69.735 1.00 16.40 108 ALA A C 1
ATOM 724 O O . ALA A 1 116 ? 27.789 1.622 69.647 1.00 22.53 108 ALA A O 1
ATOM 726 N N . THR A 1 117 ? 27.220 -0.355 68.707 1.00 16.17 109 THR A N 1
ATOM 727 C CA . THR A 1 117 ? 26.707 0.244 67.470 1.00 14.85 109 THR A CA 1
ATOM 728 C C . THR A 1 117 ? 25.229 -0.061 67.305 1.00 14.88 109 THR A C 1
ATOM 729 O O . THR A 1 117 ? 24.721 -1.074 67.799 1.00 20.24 109 THR A O 1
ATOM 733 N N . LEU A 1 118 ? 24.547 0.863 66.630 1.00 16.06 110 LEU A N 1
ATOM 734 C CA . LEU A 1 118 ? 23.180 0.689 66.168 1.00 15.59 110 LEU A CA 1
ATOM 735 C C . LEU A 1 118 ? 23.258 0.376 64.682 1.00 15.15 110 LEU A C 1
ATOM 736 O O . LEU A 1 118 ? 23.881 1.127 63.926 1.00 18.42 110 LEU A O 1
ATOM 741 N N . GLN A 1 119 ? 22.652 -0.728 64.267 1.00 12.94 111 GLN A N 1
ATOM 742 C CA . GLN A 1 119 ? 22.849 -1.266 62.922 1.00 11.43 111 GLN A CA 1
ATOM 743 C C . GLN A 1 119 ? 21.519 -1.355 62.190 1.00 11.42 111 GLN A C 1
ATOM 744 O O . GLN A 1 119 ? 20.724 -2.264 62.465 1.00 13.42 111 GLN A O 1
ATOM 750 N N . VAL A 1 120 ? 21.301 -0.458 61.216 1.00 12.38 112 VAL A N 1
ATOM 751 C CA . VAL A 1 120 ? 20.044 -0.471 60.457 1.00 11.38 112 VAL A CA 1
ATOM 752 C C . VAL A 1 120 ? 20.016 -1.666 59.498 1.00 15.84 112 VAL A C 1
ATOM 753 O O . VAL A 1 120 ? 21.052 -2.115 58.984 1.00 14.11 112 VAL A O 1
ATOM 757 N N . VAL A 1 121 ? 18.812 -2.195 59.261 1.00 11.93 113 VAL A N 1
ATOM 758 C CA . VAL A 1 121 ? 18.593 -3.152 58.168 1.00 9.50 113 VAL A CA 1
ATOM 759 C C . VAL A 1 121 ? 18.949 -2.490 56.842 1.00 13.38 113 VAL A C 1
ATOM 760 O O . VAL A 1 121 ? 18.657 -1.293 56.658 1.00 15.72 113 VAL A O 1
ATOM 764 N N . PRO A 1 122 ? 19.590 -3.183 55.899 1.00 12.88 114 PRO A N 1
ATOM 765 C CA . PRO A 1 122 ? 19.961 -2.538 54.632 1.00 13.75 114 PRO A CA 1
ATOM 766 C C . PRO A 1 122 ? 18.787 -1.897 53.905 1.00 12.52 114 PRO A C 1
ATOM 767 O O . PRO A 1 122 ? 17.767 -2.531 53.651 1.00 12.70 114 PRO A O 1
ATOM 771 N N . TYR A 1 123 ? 18.960 -0.636 53.555 1.00 11.63 115 TYR A N 1
ATOM 772 C CA . TYR A 1 123 ? 17.997 0.094 52.751 1.00 14.86 115 TYR A CA 1
ATOM 773 C C . TYR A 1 123 ? 18.322 -0.079 51.273 1.00 16.36 115 TYR A C 1
ATOM 774 O O . TYR A 1 123 ? 19.450 -0.411 50.892 1.00 14.44 115 TYR A O 1
ATOM 783 N N . TYR A 1 124 ? 17.296 0.121 50.445 1.00 12.95 116 TYR A N 1
ATOM 784 C CA . TYR A 1 124 ? 17.409 0.272 49.000 1.00 13.91 116 TYR A CA 1
ATOM 785 C C . TYR A 1 124 ? 17.670 -1.027 48.245 1.00 14.92 116 TYR A C 1
ATOM 786 O O . TYR A 1 124 ? 16.988 -1.282 47.251 1.00 13.25 116 TYR A O 1
ATOM 795 N N . ASN A 1 125 ? 18.656 -1.838 48.650 1.00 12.91 117 ASN A N 1
ATOM 796 C CA . ASN A 1 125 ? 18.950 -3.007 47.834 1.00 10.96 117 ASN A CA 1
ATOM 797 C C . ASN A 1 125 ? 18.138 -4.255 48.219 1.00 11.80 117 ASN A C 1
ATOM 798 O O . ASN A 1 125 ? 18.289 -5.280 47.557 1.00 11.14 117 ASN A O 1
ATOM 803 N N . LYS A 1 126 ? 17.228 -4.156 49.189 1.00 9.77 118 LYS A N 1
ATOM 804 C CA . LYS A 1 126 ? 16.195 -5.161 49.438 1.00 9.57 118 LYS A CA 1
ATOM 805 C C . LYS A 1 126 ? 16.728 -6.591 49.616 1.00 9.16 118 LYS A C 1
ATOM 806 O O . LYS A 1 126 ? 16.303 -7.513 48.916 1.00 13.20 118 LYS A O 1
ATOM 812 N N . PRO A 1 127 ? 17.626 -6.816 50.577 1.00 11.75 119 PRO A N 1
ATOM 813 C CA . PRO A 1 127 ? 18.095 -8.184 50.827 1.00 14.17 119 PRO A CA 1
ATOM 814 C C . PRO A 1 127 ? 16.978 -9.095 51.308 1.00 14.16 119 PRO A C 1
ATOM 815 O O . PRO A 1 127 ? 15.974 -8.654 51.888 1.00 13.45 119 PRO A O 1
ATOM 819 N N . THR A 1 128 ? 17.180 -10.386 51.066 1.00 11.62 120 THR A N 1
ATOM 820 C CA . THR A 1 128 ? 16.310 -11.428 51.595 1.00 13.76 120 THR A CA 1
ATOM 821 C C . THR A 1 128 ? 16.464 -11.518 53.109 1.00 13.04 120 THR A C 1
ATOM 822 O O . THR A 1 128 ? 17.376 -10.933 53.692 1.00 12.23 120 THR A O 1
ATOM 826 N N . GLN A 1 129 ? 15.581 -12.295 53.751 1.00 13.34 121 GLN A N 1
ATOM 827 C CA . GLN A 1 129 ? 15.737 -12.501 55.189 1.00 14.33 121 GLN A CA 1
ATOM 828 C C . GLN A 1 129 ? 17.065 -13.157 55.505 1.00 17.44 121 GLN A C 1
ATOM 829 O O . GLN A 1 129 ? 17.702 -12.808 56.503 1.00 15.44 121 GLN A O 1
ATOM 835 N N . GLU A 1 130 ? 17.504 -14.107 54.667 1.00 12.17 122 GLU A N 1
ATOM 836 C CA . GLU A 1 130 ? 18.781 -14.745 54.939 1.00 16.83 122 GLU A CA 1
ATOM 837 C C . GLU A 1 130 ? 19.930 -13.764 54.726 1.00 19.24 122 GLU A C 1
ATOM 838 O O . GLU A 1 130 ? 20.917 -13.780 55.472 1.00 16.53 122 GLU A O 1
ATOM 844 N N . GLY A 1 131 ? 19.801 -12.871 53.741 1.00 16.85 123 GLY A N 1
ATOM 845 C CA . GLY A 1 131 ? 20.823 -11.851 53.547 1.00 18.51 123 GLY A CA 1
ATOM 846 C C . GLY A 1 131 ? 20.900 -10.883 54.711 1.00 16.87 123 GLY A C 1
ATOM 847 O O . GLY A 1 131 ? 21.989 -10.453 55.100 1.00 15.44 123 GLY A O 1
ATOM 848 N N . ILE A 1 132 ? 19.743 -10.541 55.294 1.00 12.92 124 ILE A N 1
ATOM 849 C CA . ILE A 1 132 ? 19.717 -9.683 56.477 1.00 10.93 124 ILE A CA 1
ATOM 850 C C . ILE A 1 132 ? 20.403 -10.391 57.647 1.00 15.38 124 ILE A C 1
ATOM 851 O O . ILE A 1 132 ? 21.231 -9.799 58.354 1.00 14.64 124 ILE A O 1
ATOM 856 N N . TYR A 1 133 ? 20.095 -11.676 57.847 1.00 12.64 125 TYR A N 1
ATOM 857 C CA . TYR A 1 133 ? 20.726 -12.457 58.909 1.00 13.64 125 TYR A CA 1
ATOM 858 C C . TYR A 1 133 ? 22.242 -12.478 58.748 1.00 14.60 125 TYR A C 1
ATOM 859 O O . TYR A 1 133 ? 22.991 -12.198 59.696 1.00 18.15 125 TYR A O 1
ATOM 868 N N . ARG A 1 134 ? 22.718 -12.780 57.536 1.00 14.20 126 ARG A N 1
ATOM 869 C CA A ARG A 1 134 ? 24.159 -12.924 57.319 0.60 16.06 126 ARG A CA 1
ATOM 870 C CA B ARG A 1 134 ? 24.159 -12.927 57.347 0.40 16.20 126 ARG A CA 1
ATOM 871 C C . ARG A 1 134 ? 24.875 -11.583 57.439 1.00 19.61 126 ARG A C 1
ATOM 872 O O . ARG A 1 134 ? 26.026 -11.524 57.914 1.00 17.05 126 ARG A O 1
ATOM 887 N N . HIS A 1 135 ? 24.213 -10.511 57.005 1.00 13.83 127 HIS A N 1
ATOM 888 C CA . HIS A 1 135 ? 24.734 -9.157 57.142 1.00 14.08 127 HIS A CA 1
ATOM 889 C C . HIS A 1 135 ? 25.025 -8.845 58.606 1.00 14.35 127 HIS A C 1
ATOM 890 O O . HIS A 1 135 ? 26.161 -8.544 58.989 1.00 15.89 127 HIS A O 1
ATOM 897 N N . PHE A 1 136 ? 23.995 -8.939 59.443 1.00 15.28 128 PHE A N 1
ATOM 898 C CA . PHE A 1 136 ? 24.160 -8.632 60.862 1.00 14.33 128 PHE A CA 1
ATOM 899 C C . PHE A 1 136 ? 25.117 -9.607 61.542 1.00 20.25 128 PHE A C 1
ATOM 900 O O . PHE A 1 136 ? 25.941 -9.205 62.379 1.00 17.23 128 PHE A O 1
ATOM 908 N N . LYS A 1 137 ? 25.029 -10.890 61.198 1.00 14.93 129 LYS A N 1
ATOM 909 C CA . LYS A 1 137 ? 25.925 -11.869 61.811 1.00 16.75 129 LYS A CA 1
ATOM 910 C C . LYS A 1 137 ? 27.376 -11.565 61.458 1.00 18.37 129 LYS A C 1
ATOM 911 O O . LYS A 1 137 ? 28.274 -11.694 62.302 1.00 22.99 129 LYS A O 1
ATOM 917 N N . ALA A 1 138 ? 27.622 -11.110 60.226 1.00 16.62 130 ALA A N 1
ATOM 918 C CA . ALA A 1 138 ? 29.003 -10.814 59.846 1.00 17.71 130 ALA A CA 1
ATOM 919 C C . ALA A 1 138 ? 29.516 -9.577 60.579 1.00 16.87 130 ALA A C 1
ATOM 920 O O . ALA A 1 138 ? 30.688 -9.520 60.972 1.00 17.81 130 ALA A O 1
ATOM 922 N N . ILE A 1 139 ? 28.646 -8.588 60.782 1.00 17.68 131 ILE A N 1
ATOM 923 C CA . ILE A 1 139 ? 29.017 -7.397 61.536 1.00 17.36 131 ILE A CA 1
ATOM 924 C C . ILE A 1 139 ? 29.327 -7.757 62.984 1.00 22.83 131 ILE A C 1
ATOM 925 O O . ILE A 1 139 ? 30.346 -7.332 63.544 1.00 20.68 131 ILE A O 1
ATOM 930 N N . ALA A 1 140 ? 28.451 -8.541 63.614 1.00 19.02 132 ALA A N 1
ATOM 931 C CA . ALA A 1 140 ? 28.663 -8.909 65.009 1.00 23.72 132 ALA A CA 1
ATOM 932 C C . ALA A 1 140 ? 29.960 -9.685 65.179 1.00 28.33 132 ALA A C 1
ATOM 933 O O . ALA A 1 140 ? 30.704 -9.472 66.150 1.00 25.42 132 ALA A O 1
ATOM 935 N N . GLU A 1 141 ? 30.266 -10.575 64.231 1.00 19.16 133 GLU A N 1
ATOM 936 C CA . GLU A 1 141 ? 31.461 -11.392 64.384 1.00 23.96 133 GLU A CA 1
ATOM 937 C C . GLU A 1 141 ? 32.726 -10.613 64.080 1.00 21.03 133 GLU A C 1
ATOM 938 O O . GLU A 1 141 ? 33.771 -10.905 64.666 1.00 22.31 133 GLU A O 1
ATOM 944 N N . ALA A 1 142 ? 32.661 -9.618 63.195 1.00 22.85 134 ALA A N 1
ATOM 945 C CA . ALA A 1 142 ? 33.887 -8.959 62.744 1.00 21.03 134 ALA A CA 1
ATOM 946 C C . ALA A 1 142 ? 34.421 -7.964 63.760 1.00 26.97 134 ALA A C 1
ATOM 947 O O . ALA A 1 142 ? 35.633 -7.692 63.775 1.00 28.25 134 ALA A O 1
ATOM 949 N N . VAL A 1 143 ? 33.556 -7.415 64.609 1.00 23.89 135 VAL A N 1
ATOM 950 C CA . VAL A 1 143 ? 33.944 -6.370 65.542 1.00 20.75 135 VAL A CA 1
ATOM 951 C C . VAL A 1 143 ? 33.404 -6.707 66.923 1.00 21.01 135 VAL A C 1
ATOM 952 O O . VAL A 1 143 ? 32.182 -6.782 67.121 1.00 20.85 135 VAL A O 1
ATOM 956 N N . ASP A 1 144 ? 34.308 -6.841 67.889 1.00 27.39 136 ASP A N 1
ATOM 957 C CA . ASP A 1 144 ? 33.936 -7.263 69.237 1.00 28.84 136 ASP A CA 1
ATOM 958 C C . ASP A 1 144 ? 33.361 -6.070 70.001 1.00 26.09 136 ASP A C 1
ATOM 959 O O . ASP A 1 144 ? 33.993 -5.480 70.880 1.00 30.92 136 ASP A O 1
ATOM 964 N N . LEU A 1 145 ? 32.119 -5.720 69.666 1.00 21.12 137 LEU A N 1
ATOM 965 C CA . LEU A 1 145 ? 31.433 -4.629 70.328 1.00 20.71 137 LEU A CA 1
ATOM 966 C C . LEU A 1 145 ? 29.948 -4.919 70.196 1.00 22.47 137 LEU A C 1
ATOM 967 O O . LEU A 1 145 ? 29.525 -5.468 69.170 1.00 23.29 137 LEU A O 1
ATOM 972 N N . PRO A 1 146 ? 29.135 -4.584 71.195 1.00 19.24 138 PRO A N 1
ATOM 973 C CA . PRO A 1 146 ? 27.711 -4.931 71.110 1.00 18.40 138 PRO A CA 1
ATOM 974 C C . PRO A 1 146 ? 27.001 -4.272 69.934 1.00 17.75 138 PRO A C 1
ATOM 975 O O . PRO A 1 146 ? 27.345 -3.166 69.508 1.00 20.78 138 PRO A O 1
ATOM 979 N N . VAL A 1 147 ? 25.979 -4.972 69.432 1.00 19.75 139 VAL A N 1
ATOM 980 C CA . VAL A 1 147 ? 25.171 -4.551 68.290 1.00 19.05 139 VAL A CA 1
ATOM 981 C C . VAL A 1 147 ? 23.716 -4.452 68.721 1.00 17.74 139 VAL A C 1
ATOM 982 O O . VAL A 1 147 ? 23.168 -5.406 69.283 1.00 18.67 139 VAL A O 1
ATOM 986 N N . ILE A 1 148 ? 23.094 -3.307 68.451 1.00 16.27 140 ILE A N 1
ATOM 987 C CA . ILE A 1 148 ? 21.647 -3.156 68.547 1.00 15.06 140 ILE A CA 1
ATOM 988 C C . ILE A 1 148 ? 21.116 -3.075 67.126 1.00 16.10 140 ILE A C 1
ATOM 989 O O . ILE A 1 148 ? 21.508 -2.185 66.355 1.00 16.34 140 ILE A O 1
ATOM 994 N N . LEU A 1 149 ? 20.220 -4.002 66.778 1.00 16.21 141 LEU A N 1
ATOM 995 C CA . LEU A 1 149 ? 19.618 -4.010 65.449 1.00 14.78 141 LEU A CA 1
ATOM 996 C C . LEU A 1 149 ? 18.622 -2.853 65.311 1.00 15.29 141 LEU A C 1
ATOM 997 O O . LEU A 1 149 ? 18.084 -2.348 66.301 1.00 17.39 141 LEU A O 1
ATOM 1002 N N . TYR A 1 150 ? 18.359 -2.433 64.068 1.00 11.48 142 TYR A N 1
ATOM 1003 C CA . TYR A 1 150 ? 17.395 -1.352 63.853 1.00 12.36 142 TYR A CA 1
ATOM 1004 C C . TYR A 1 150 ? 16.519 -1.690 62.649 1.00 13.22 142 TYR A C 1
ATOM 1005 O O . TYR A 1 150 ? 16.999 -1.709 61.507 1.00 12.58 142 TYR A O 1
ATOM 1014 N N . ASN A 1 151 ? 15.228 -1.945 62.899 1.00 11.62 143 ASN A N 1
ATOM 1015 C CA . ASN A 1 151 ? 14.256 -2.235 61.844 1.00 10.34 143 ASN A CA 1
ATOM 1016 C C . ASN A 1 151 ? 13.353 -1.018 61.660 1.00 16.14 143 ASN A C 1
ATOM 1017 O O . ASN A 1 151 ? 12.638 -0.622 62.592 1.00 16.18 143 ASN A O 1
ATOM 1022 N N . VAL A 1 152 ? 13.407 -0.418 60.474 1.00 12.43 144 VAL A N 1
ATOM 1023 C CA . VAL A 1 152 ? 12.590 0.750 60.145 1.00 11.25 144 VAL A CA 1
ATOM 1024 C C . VAL A 1 152 ? 12.154 0.592 58.685 1.00 12.05 144 VAL A C 1
ATOM 1025 O O . VAL A 1 152 ? 12.662 1.293 57.788 1.00 12.81 144 VAL A O 1
ATOM 1029 N N . PRO A 1 153 ? 11.227 -0.338 58.395 1.00 11.86 145 PRO A N 1
ATOM 1030 C CA . PRO A 1 153 ? 10.847 -0.598 56.987 1.00 13.87 145 PRO A CA 1
ATOM 1031 C C . PRO A 1 153 ? 10.268 0.610 56.297 1.00 11.33 145 PRO A C 1
ATOM 1032 O O . PRO A 1 153 ? 10.290 0.679 55.057 1.00 12.40 145 PRO A O 1
ATOM 1036 N N . GLY A 1 154 ? 9.712 1.548 57.060 1.00 11.11 146 GLY A N 1
ATOM 1037 C CA . GLY A 1 154 ? 9.199 2.783 56.499 1.00 15.82 146 GLY A CA 1
ATOM 1038 C C . GLY A 1 154 ? 10.271 3.606 55.814 1.00 16.29 146 GLY A C 1
ATOM 1039 O O . GLY A 1 154 ? 9.947 4.506 55.036 1.00 14.62 146 GLY A O 1
ATOM 1040 N N . ARG A 1 155 ? 11.543 3.319 56.103 1.00 11.64 147 ARG A N 1
ATOM 1041 C CA A ARG A 1 155 ? 12.656 3.931 55.387 0.55 9.47 147 ARG A CA 1
ATOM 1042 C CA B ARG A 1 155 ? 12.696 3.926 55.434 0.45 9.94 147 ARG A CA 1
ATOM 1043 C C . ARG A 1 155 ? 13.475 2.951 54.556 1.00 11.24 147 ARG A C 1
ATOM 1044 O O . ARG A 1 155 ? 13.994 3.343 53.505 1.00 13.66 147 ARG A O 1
ATOM 1059 N N . THR A 1 156 ? 13.600 1.689 54.974 1.00 10.76 148 THR A N 1
ATOM 1060 C CA . THR A 1 156 ? 14.477 0.715 54.303 1.00 9.88 148 THR A CA 1
ATOM 1061 C C . THR A 1 156 ? 13.794 -0.135 53.228 1.00 11.95 148 THR A C 1
ATOM 1062 O O . THR A 1 156 ? 14.499 -0.696 52.373 1.00 11.56 148 THR A O 1
ATOM 1066 N N . VAL A 1 157 ? 12.453 -0.232 53.257 1.00 10.01 149 VAL A N 1
ATOM 1067 C CA . VAL A 1 157 ? 11.622 -1.157 52.472 1.00 9.55 149 VAL A CA 1
ATOM 1068 C C . VAL A 1 157 ? 11.795 -2.589 52.985 1.00 18.07 149 VAL A C 1
ATOM 1069 O O . VAL A 1 157 ? 10.817 -3.235 53.388 1.00 13.09 149 VAL A O 1
ATOM 1073 N N . ALA A 1 158 ? 13.027 -3.100 52.994 1.00 13.60 150 ALA A N 1
ATOM 1074 C CA . ALA A 1 158 ? 13.260 -4.405 53.600 1.00 10.62 150 ALA A CA 1
ATOM 1075 C C . ALA A 1 158 ? 12.807 -4.399 55.051 1.00 10.80 150 ALA A C 1
ATOM 1076 O O . ALA A 1 158 ? 12.962 -3.405 55.770 1.00 15.51 150 ALA A O 1
ATOM 1078 N N . ASP A 1 159 ? 12.209 -5.506 55.469 1.00 13.91 151 ASP A N 1
ATOM 1079 C CA . ASP A 1 159 ? 11.572 -5.601 56.779 1.00 10.46 151 ASP A CA 1
ATOM 1080 C C . ASP A 1 159 ? 12.101 -6.865 57.431 1.00 12.11 151 ASP A C 1
ATOM 1081 O O . ASP A 1 159 ? 11.788 -7.972 56.980 1.00 12.89 151 ASP A O 1
ATOM 1086 N N . MET A 1 160 ? 12.904 -6.708 58.475 1.00 10.58 152 MET A N 1
ATOM 1087 C CA . MET A 1 160 ? 13.428 -7.871 59.192 1.00 12.05 152 MET A CA 1
ATOM 1088 C C . MET A 1 160 ? 12.298 -8.480 60.001 1.00 16.21 152 MET A C 1
ATOM 1089 O O . MET A 1 160 ? 11.771 -7.847 60.922 1.00 16.36 152 MET A O 1
ATOM 1094 N N . SER A 1 161 ? 11.915 -9.697 59.643 1.00 12.84 153 SER A N 1
ATOM 1095 C CA . SER A 1 161 ? 10.830 -10.372 60.337 1.00 14.61 153 SER A CA 1
ATOM 1096 C C . SER A 1 161 ? 11.214 -10.658 61.785 1.00 17.21 153 SER A C 1
ATOM 1097 O O . SER A 1 161 ? 12.397 -10.697 62.156 1.00 14.47 153 SER A O 1
ATOM 1100 N N . ASN A 1 162 ? 10.190 -10.860 62.621 1.00 13.74 154 ASN A N 1
ATOM 1101 C CA . ASN A 1 162 ? 10.459 -11.277 63.990 1.00 12.60 154 ASN A CA 1
ATOM 1102 C C . ASN A 1 162 ? 11.289 -12.548 64.035 1.00 14.73 154 ASN A C 1
ATOM 1103 O O . ASN A 1 162 ? 12.148 -12.693 64.905 1.00 16.09 154 ASN A O 1
ATOM 1108 N N . GLU A 1 163 ? 11.029 -13.486 63.124 1.00 15.41 155 GLU A N 1
ATOM 1109 C CA . GLU A 1 163 ? 11.755 -14.747 63.148 1.00 18.85 155 GLU A CA 1
ATOM 1110 C C . GLU A 1 163 ? 13.238 -14.518 62.896 1.00 21.81 155 GLU A C 1
ATOM 1111 O O . GLU A 1 163 ? 14.089 -15.069 63.606 1.00 21.11 155 GLU A O 1
ATOM 1117 N N . THR A 1 164 ? 13.561 -13.682 61.902 1.00 14.96 156 THR A N 1
ATOM 1118 C CA . THR A 1 164 ? 14.959 -13.320 61.658 1.00 15.36 156 THR A CA 1
ATOM 1119 C C . THR A 1 164 ? 15.565 -12.585 62.856 1.00 16.43 156 THR A C 1
ATOM 1120 O O . THR A 1 164 ? 16.701 -12.869 63.259 1.00 17.64 156 THR A O 1
ATOM 1124 N N . THR A 1 165 ? 14.829 -11.617 63.422 1.00 13.38 157 THR A N 1
ATOM 1125 C CA . THR A 1 165 ? 15.307 -10.915 64.615 1.00 17.86 157 THR A CA 1
ATOM 1126 C C . THR A 1 165 ? 15.661 -11.889 65.732 1.00 20.14 157 THR A C 1
ATOM 1127 O O . THR A 1 165 ? 16.697 -11.736 66.402 1.00 21.23 157 THR A O 1
ATOM 1131 N N . LEU A 1 166 ? 14.808 -12.895 65.961 1.00 18.01 158 LEU A N 1
ATOM 1132 C CA . LEU A 1 166 ? 15.048 -13.809 67.070 1.00 21.85 158 LEU A CA 1
ATOM 1133 C C . LEU A 1 166 ? 16.161 -14.808 66.760 1.00 18.61 158 LEU A C 1
ATOM 1134 O O . LEU A 1 166 ? 16.826 -15.296 67.684 1.00 20.94 158 LEU A O 1
ATOM 1139 N N . ARG A 1 167 ? 16.403 -15.101 65.478 1.00 17.41 159 ARG A N 1
ATOM 1140 C CA . ARG A 1 167 ? 17.607 -15.863 65.136 1.00 19.29 159 ARG A CA 1
ATOM 1141 C C . ARG A 1 167 ? 18.865 -15.085 65.508 1.00 19.60 159 ARG A C 1
ATOM 1142 O O . ARG A 1 167 ? 19.836 -15.659 66.022 1.00 21.80 159 ARG A O 1
ATOM 1150 N N . LEU A 1 168 ? 18.869 -13.775 65.242 1.00 15.65 160 LEU A N 1
ATOM 1151 C CA . LEU A 1 168 ? 20.036 -12.949 65.538 1.00 17.96 160 LEU A CA 1
ATOM 1152 C C . LEU A 1 168 ? 20.205 -12.720 67.031 1.00 20.88 160 LEU A C 1
ATOM 1153 O O . LEU A 1 168 ? 21.320 -12.444 67.488 1.00 18.74 160 LEU A O 1
ATOM 1158 N N . ALA A 1 169 ? 19.131 -12.858 67.809 1.00 20.91 161 ALA A N 1
ATOM 1159 C CA . ALA A 1 169 ? 19.257 -12.790 69.257 1.00 19.18 161 ALA A CA 1
ATOM 1160 C C . ALA A 1 169 ? 20.133 -13.905 69.810 1.00 22.53 161 ALA A C 1
ATOM 1161 O O . ALA A 1 169 ? 20.637 -13.776 70.931 1.00 22.61 161 ALA A O 1
ATOM 1163 N N . GLN A 1 170 ? 20.328 -14.989 69.054 1.00 22.92 162 GLN A N 1
ATOM 1164 C CA . GLN A 1 170 ? 21.169 -16.107 69.448 1.00 22.80 162 GLN A CA 1
ATOM 1165 C C . GLN A 1 170 ? 22.633 -15.923 69.049 1.00 26.72 162 GLN A C 1
ATOM 1166 O O . GLN A 1 170 ? 23.472 -16.744 69.436 1.00 27.97 162 GLN A O 1
ATOM 1172 N N . VAL A 1 171 ? 22.956 -14.873 68.304 1.00 20.58 163 VAL A N 1
ATOM 1173 C CA . VAL A 1 171 ? 24.324 -14.594 67.858 1.00 20.70 163 VAL A CA 1
ATOM 1174 C C . VAL A 1 171 ? 25.046 -13.795 68.936 1.00 20.11 163 VAL A C 1
ATOM 1175 O O . VAL A 1 171 ? 24.547 -12.742 69.351 1.00 21.76 163 VAL A O 1
ATOM 1179 N N . PRO A 1 172 ? 26.208 -14.240 69.421 1.00 22.00 164 PRO A N 1
ATOM 1180 C CA . PRO A 1 172 ? 26.929 -13.461 70.437 1.00 25.07 164 PRO A CA 1
ATOM 1181 C C . PRO A 1 172 ? 27.206 -12.038 69.964 1.00 23.68 164 PRO A C 1
ATOM 1182 O O . PRO A 1 172 ? 27.618 -11.811 68.827 1.00 28.53 164 PRO A O 1
ATOM 1186 N N . GLY A 1 173 ? 26.959 -11.073 70.856 1.00 21.58 165 GLY A N 1
ATOM 1187 C CA . GLY A 1 173 ? 27.208 -9.674 70.584 1.00 20.00 165 GLY A CA 1
ATOM 1188 C C . GLY A 1 173 ? 25.968 -8.872 70.254 1.00 23.42 165 GLY A C 1
ATOM 1189 O O . GLY A 1 173 ? 25.985 -7.641 70.380 1.00 23.96 165 GLY A O 1
ATOM 1190 N N . ILE A 1 174 ? 24.898 -9.529 69.827 1.00 18.02 166 ILE A N 1
ATOM 1191 C CA . ILE A 1 174 ? 23.697 -8.831 69.381 1.00 19.87 166 ILE A CA 1
ATOM 1192 C C . ILE A 1 174 ? 22.745 -8.739 70.571 1.00 24.79 166 ILE A C 1
ATOM 1193 O O . ILE A 1 174 ? 22.185 -9.743 71.022 1.00 22.31 166 ILE A O 1
ATOM 1198 N N . ILE A 1 175 ? 22.576 -7.530 71.100 1.00 17.46 167 ILE A N 1
ATOM 1199 C CA . ILE A 1 175 ? 22.004 -7.364 72.431 1.00 17.66 167 ILE A CA 1
ATOM 1200 C C . ILE A 1 175 ? 20.609 -6.761 72.405 1.00 19.25 167 ILE A C 1
ATOM 1201 O O . ILE A 1 175 ? 20.006 -6.585 73.479 1.00 18.80 167 ILE A O 1
ATOM 1206 N N . GLY A 1 176 ? 20.075 -6.428 71.237 1.00 20.76 168 GLY A N 1
ATOM 1207 C CA . GLY A 1 176 ? 18.741 -5.848 71.218 1.00 20.95 168 GLY A CA 1
ATOM 1208 C C . GLY A 1 176 ? 18.324 -5.443 69.825 1.00 20.07 168 GLY A C 1
ATOM 1209 O O . GLY A 1 176 ? 19.035 -5.671 68.846 1.00 17.19 168 GLY A O 1
ATOM 1210 N N . VAL A 1 177 ? 17.125 -4.854 69.747 1.00 15.16 169 VAL A N 1
ATOM 1211 C CA . VAL A 1 177 ? 16.590 -4.353 68.487 1.00 16.90 169 VAL A CA 1
ATOM 1212 C C . VAL A 1 177 ? 15.777 -3.089 68.744 1.00 16.65 169 VAL A C 1
ATOM 1213 O O . VAL A 1 177 ? 14.976 -3.028 69.684 1.00 19.32 169 VAL A O 1
ATOM 1217 N N . LYS A 1 178 ? 15.984 -2.087 67.888 1.00 14.93 170 LYS A N 1
ATOM 1218 C CA . LYS A 1 178 ? 15.151 -0.895 67.837 1.00 14.57 170 LYS A CA 1
ATOM 1219 C C . LYS A 1 178 ? 14.091 -1.156 66.778 1.00 10.65 170 LYS A C 1
ATOM 1220 O O . LYS A 1 178 ? 14.416 -1.343 65.601 1.00 14.00 170 LYS A O 1
ATOM 1226 N N . ASP A 1 179 ? 12.829 -1.227 67.213 1.00 12.69 171 ASP A N 1
ATOM 1227 C CA . ASP A 1 179 ? 11.683 -1.528 66.356 1.00 15.21 171 ASP A CA 1
ATOM 1228 C C . ASP A 1 179 ? 10.907 -0.237 66.117 1.00 18.26 171 ASP A C 1
ATOM 1229 O O . ASP A 1 179 ? 10.213 0.261 67.015 1.00 17.31 171 ASP A O 1
ATOM 1234 N N . ALA A 1 180 ? 11.021 0.291 64.897 1.00 15.49 172 ALA A N 1
ATOM 1235 C CA . ALA A 1 180 ? 10.404 1.551 64.527 1.00 14.45 172 ALA A CA 1
ATOM 1236 C C . ALA A 1 180 ? 9.050 1.377 63.846 1.00 19.26 172 ALA A C 1
ATOM 1237 O O . ALA A 1 180 ? 8.485 2.365 63.368 1.00 21.02 172 ALA A O 1
ATOM 1239 N N . THR A 1 181 ? 8.494 0.161 63.829 1.00 16.62 173 THR A N 1
ATOM 1240 C CA . THR A 1 181 ? 7.265 -0.074 63.075 1.00 16.44 173 THR A CA 1
ATOM 1241 C C . THR A 1 181 ? 6.044 0.588 63.700 1.00 17.03 173 THR A C 1
ATOM 1242 O O . THR A 1 181 ? 5.080 0.874 62.983 1.00 19.46 173 THR A O 1
ATOM 1246 N N . GLY A 1 182 ? 6.042 0.811 65.017 1.00 16.25 174 GLY A N 1
ATOM 1247 C CA . GLY A 1 182 ? 4.835 1.190 65.723 1.00 14.06 174 GLY A CA 1
ATOM 1248 C C . GLY A 1 182 ? 3.779 0.106 65.760 1.00 17.12 174 GLY A C 1
ATOM 1249 O O . GLY A 1 182 ? 2.633 0.372 66.144 1.00 21.13 174 GLY A O 1
ATOM 1250 N N . ASN A 1 183 ? 4.138 -1.106 65.357 1.00 15.00 175 ASN A N 1
ATOM 1251 C CA . ASN A 1 183 ? 3.236 -2.251 65.297 1.00 20.28 175 ASN A CA 1
ATOM 1252 C C . ASN A 1 183 ? 3.284 -2.923 66.659 1.00 18.13 175 ASN A C 1
ATOM 1253 O O . ASN A 1 183 ? 4.216 -3.665 66.968 1.00 16.35 175 ASN A O 1
ATOM 1258 N N . ILE A 1 184 ? 2.262 -2.678 67.469 1.00 15.39 176 ILE A N 1
ATOM 1259 C CA . ILE A 1 184 ? 2.333 -3.095 68.860 1.00 19.62 176 ILE A CA 1
ATOM 1260 C C . ILE A 1 184 ? 2.080 -4.599 69.002 1.00 16.96 176 ILE A C 1
ATOM 1261 O O . ILE A 1 184 ? 2.550 -5.229 69.965 1.00 18.34 176 ILE A O 1
ATOM 1266 N N . ASP A 1 185 ? 1.355 -5.198 68.058 1.00 18.86 177 ASP A N 1
ATOM 1267 C CA . ASP A 1 185 ? 1.261 -6.654 68.004 1.00 13.56 177 ASP A CA 1
ATOM 1268 C C . ASP A 1 185 ? 2.640 -7.269 67.817 1.00 13.51 177 ASP A C 1
ATOM 1269 O O . ASP A 1 185 ? 3.034 -8.177 68.549 1.00 17.90 177 ASP A O 1
ATOM 1274 N N . ARG A 1 186 ? 3.403 -6.759 66.845 1.00 14.21 178 ARG A N 1
ATOM 1275 C CA . ARG A 1 186 ? 4.731 -7.304 66.583 1.00 17.01 178 ARG A CA 1
ATOM 1276 C C . ARG A 1 186 ? 5.653 -7.132 67.778 1.00 17.32 178 ARG A C 1
ATOM 1277 O O . ARG A 1 186 ? 6.480 -8.003 68.056 1.00 18.05 178 ARG A O 1
ATOM 1285 N N . ALA A 1 187 ? 5.545 -6.002 68.478 1.00 16.04 179 ALA A N 1
ATOM 1286 C CA . ALA A 1 187 ? 6.355 -5.787 69.677 1.00 16.94 179 ALA A CA 1
ATOM 1287 C C . ALA A 1 187 ? 6.005 -6.780 70.785 1.00 18.89 179 ALA A C 1
ATOM 1288 O O . ALA A 1 187 ? 6.898 -7.296 71.472 1.00 18.45 179 ALA A O 1
ATOM 1290 N N . ALA A 1 188 ? 4.716 -7.050 71.001 1.00 16.25 180 ALA A N 1
ATOM 1291 C CA . ALA A 1 188 ? 4.369 -8.046 72.018 1.00 15.58 180 ALA A CA 1
ATOM 1292 C C . ALA A 1 188 ? 4.938 -9.408 71.648 1.00 14.99 180 ALA A C 1
ATOM 1293 O O . ALA A 1 188 ? 5.403 -10.161 72.512 1.00 16.86 180 ALA A O 1
ATOM 1295 N N . GLN A 1 189 ? 4.925 -9.736 70.356 1.00 16.24 181 GLN A N 1
ATOM 1296 C CA . GLN A 1 189 ? 5.459 -11.027 69.941 1.00 16.81 181 GLN A CA 1
ATOM 1297 C C . GLN A 1 189 ? 6.948 -11.114 70.230 1.00 18.58 181 GLN A C 1
ATOM 1298 O O . GLN A 1 189 ? 7.425 -12.143 70.729 1.00 16.84 181 GLN A O 1
ATOM 1304 N N . LEU A 1 190 ? 7.685 -10.020 69.981 1.00 17.13 182 LEU A N 1
ATOM 1305 C CA . LEU A 1 190 ? 9.127 -10.015 70.237 1.00 15.71 182 LEU A CA 1
ATOM 1306 C C . LEU A 1 190 ? 9.440 -10.055 71.722 1.00 21.42 182 LEU A C 1
ATOM 1307 O O . LEU A 1 190 ? 10.360 -10.771 72.146 1.00 20.14 182 LEU A O 1
ATOM 1312 N N . ILE A 1 191 ? 8.722 -9.254 72.517 1.00 18.02 183 ILE A N 1
ATOM 1313 C CA . ILE A 1 191 ? 8.924 -9.237 73.967 1.00 18.06 183 ILE A CA 1
ATOM 1314 C C . ILE A 1 191 ? 8.703 -10.627 74.550 1.00 19.26 183 ILE A C 1
ATOM 1315 O O . ILE A 1 191 ? 9.470 -11.092 75.406 1.00 20.42 183 ILE A O 1
ATOM 1320 N N . LYS A 1 192 ? 7.638 -11.302 74.107 1.00 19.90 184 LYS A N 1
ATOM 1321 C CA . LYS A 1 192 ? 7.293 -12.611 74.657 1.00 19.20 184 LYS A CA 1
ATOM 1322 C C . LYS A 1 192 ? 8.362 -13.647 74.341 1.00 20.71 184 LYS A C 1
ATOM 1323 O O . LYS A 1 192 ? 8.709 -14.480 75.190 1.00 23.36 184 LYS A O 1
ATOM 1329 N N . ALA A 1 193 ? 8.895 -13.608 73.129 1.00 20.92 185 ALA A N 1
ATOM 1330 C CA . ALA A 1 193 ? 9.780 -14.657 72.655 1.00 20.84 185 ALA A CA 1
ATOM 1331 C C . ALA A 1 193 ? 11.258 -14.345 72.854 1.00 18.46 185 ALA A C 1
ATOM 1332 O O . ALA A 1 193 ? 12.087 -15.217 72.600 1.00 22.73 185 ALA A O 1
ATOM 1334 N N . ALA A 1 194 ? 11.607 -13.135 73.281 1.00 20.19 186 ALA A N 1
ATOM 1335 C CA . ALA A 1 194 ? 13.011 -12.733 73.280 1.00 23.22 186 ALA A CA 1
ATOM 1336 C C . ALA A 1 194 ? 13.763 -13.411 74.420 1.00 22.10 186 ALA A C 1
ATOM 1337 O O . ALA A 1 194 ? 13.227 -13.547 75.522 1.00 22.89 186 ALA A O 1
ATOM 1339 N N . PRO A 1 195 ? 15.012 -13.814 74.193 1.00 25.14 187 PRO A N 1
ATOM 1340 C CA . PRO A 1 195 ? 15.847 -14.298 75.300 1.00 27.69 187 PRO A CA 1
ATOM 1341 C C . PRO A 1 195 ? 16.076 -13.198 76.328 1.00 25.38 187 PRO A C 1
ATOM 1342 O O . PRO A 1 195 ? 15.974 -12.006 76.036 1.00 25.36 187 PRO A O 1
ATOM 1346 N N . ALA A 1 196 ? 16.419 -13.621 77.553 1.00 27.10 188 ALA A N 1
ATOM 1347 C CA . ALA A 1 196 ? 16.607 -12.679 78.660 1.00 32.80 188 ALA A CA 1
ATOM 1348 C C . ALA A 1 196 ? 17.655 -11.603 78.366 1.00 22.50 188 ALA A C 1
ATOM 1349 O O . ALA A 1 196 ? 17.516 -10.463 78.825 1.00 38.24 188 ALA A O 1
ATOM 1351 N N . HIS A 1 197 ? 18.687 -11.920 77.596 1.00 28.44 189 HIS A N 1
ATOM 1352 C CA . HIS A 1 197 ? 19.746 -10.943 77.347 1.00 36.95 189 HIS A CA 1
ATOM 1353 C C . HIS A 1 197 ? 19.398 -9.911 76.275 1.00 27.69 189 HIS A C 1
ATOM 1354 O O . HIS A 1 197 ? 20.231 -9.043 75.988 1.00 30.78 189 HIS A O 1
ATOM 1361 N N . PHE A 1 198 ? 18.211 -9.976 75.670 1.00 22.78 190 PHE A N 1
ATOM 1362 C CA . PHE A 1 198 ? 17.931 -9.308 74.405 1.00 21.53 190 PHE A CA 1
ATOM 1363 C C . PHE A 1 198 ? 16.855 -8.249 74.616 1.00 23.67 190 PHE A C 1
ATOM 1364 O O . PHE A 1 198 ? 15.719 -8.582 74.953 1.00 23.33 190 PHE A O 1
ATOM 1372 N N . SER A 1 199 ? 17.207 -6.985 74.405 1.00 19.52 191 SER A N 1
ATOM 1373 C CA . SER A 1 199 ? 16.339 -5.853 74.717 1.00 16.95 191 SER A CA 1
ATOM 1374 C C . SER A 1 199 ? 15.537 -5.387 73.505 1.00 16.81 191 SER A C 1
ATOM 1375 O O . SER A 1 199 ? 16.051 -5.350 72.389 1.00 18.27 191 SER A O 1
ATOM 1378 N N . ILE A 1 200 ? 14.275 -5.019 73.737 1.00 20.15 192 ILE A N 1
ATOM 1379 C CA . ILE A 1 200 ? 13.375 -4.512 72.700 1.00 15.48 192 ILE A CA 1
ATOM 1380 C C . ILE A 1 200 ? 13.197 -3.020 72.958 1.00 21.71 192 ILE A C 1
ATOM 1381 O O . ILE A 1 200 ? 12.632 -2.633 73.986 1.00 18.96 192 ILE A O 1
ATOM 1386 N N . TYR A 1 201 ? 13.663 -2.177 72.042 1.00 15.23 193 TYR A N 1
ATOM 1387 C CA . TYR A 1 201 ? 13.524 -0.733 72.166 1.00 13.97 193 TYR A CA 1
ATOM 1388 C C . TYR A 1 201 ? 12.530 -0.234 71.138 1.00 19.34 193 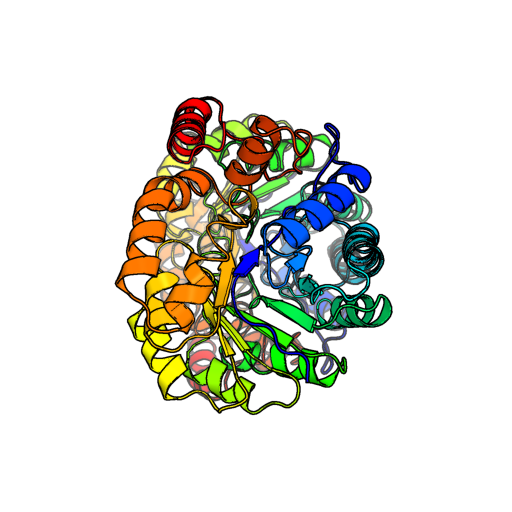TYR A C 1
ATOM 1389 O O . TYR A 1 201 ? 12.491 -0.738 70.011 1.00 16.02 193 TYR A O 1
ATOM 1398 N N . SER A 1 202 ? 11.729 0.753 71.523 1.00 14.98 194 SER A N 1
ATOM 1399 C CA . SER A 1 202 ? 10.882 1.396 70.532 1.00 12.33 194 SER A CA 1
ATOM 1400 C C . SER A 1 202 ? 11.723 2.324 69.663 1.00 17.80 194 SER A C 1
ATOM 1401 O O . SER A 1 202 ? 12.714 2.910 70.116 1.00 15.82 194 SER A O 1
ATOM 1404 N N . GLY A 1 203 ? 11.336 2.424 68.393 1.00 12.34 195 GLY A N 1
ATOM 1405 C CA . GLY A 1 203 ? 11.828 3.456 67.506 1.00 11.88 195 GLY A CA 1
ATOM 1406 C C . GLY A 1 203 ? 10.709 4.362 67.014 1.00 19.35 195 GLY A C 1
ATOM 1407 O O . GLY A 1 203 ? 10.869 5.107 66.034 1.00 18.21 195 GLY A O 1
ATOM 1408 N N . ASP A 1 204 ? 9.571 4.343 67.713 1.00 12.98 196 ASP A N 1
ATOM 1409 C CA . ASP A 1 204 ? 8.366 5.029 67.256 1.00 14.42 196 ASP A CA 1
ATOM 1410 C C . ASP A 1 204 ? 7.795 5.792 68.445 1.00 22.99 196 ASP A C 1
ATOM 1411 O O . ASP A 1 204 ? 7.064 5.206 69.249 1.00 16.11 196 ASP A O 1
ATOM 1416 N N . ASP A 1 205 ? 8.130 7.083 68.550 1.00 16.25 197 ASP A N 1
ATOM 1417 C CA . ASP A 1 205 ? 7.684 7.871 69.698 1.00 14.53 197 ASP A CA 1
ATOM 1418 C C . ASP A 1 205 ? 6.185 7.786 69.958 1.00 16.65 197 ASP A C 1
ATOM 1419 O O . ASP A 1 205 ? 5.800 7.682 71.136 1.00 16.39 197 ASP A O 1
ATOM 1424 N N . PRO A 1 206 ? 5.301 7.811 68.959 1.00 17.88 198 PRO A N 1
ATOM 1425 C CA . PRO A 1 206 ? 3.863 7.782 69.282 1.00 17.72 198 PRO A CA 1
ATOM 1426 C C . PRO A 1 206 ? 3.386 6.506 69.962 1.00 20.50 198 PRO A C 1
ATOM 1427 O O . PRO A 1 206 ? 2.318 6.528 70.587 1.00 20.40 198 PRO A O 1
ATOM 1431 N N . THR A 1 207 ? 4.109 5.390 69.851 1.00 14.34 199 THR A N 1
ATOM 1432 C CA . THR A 1 207 ? 3.652 4.131 70.438 1.00 16.09 199 THR A CA 1
ATOM 1433 C C . THR A 1 207 ? 4.606 3.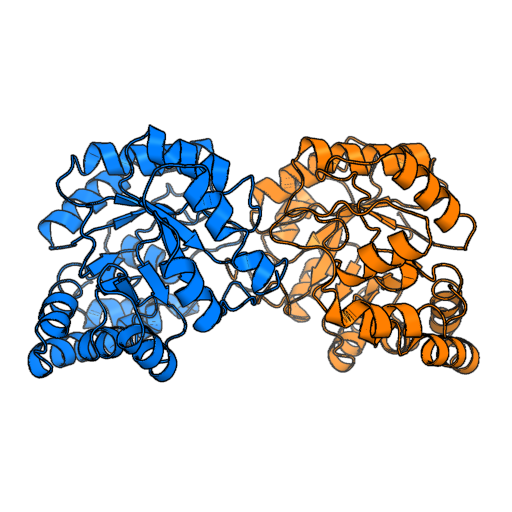595 71.488 1.00 17.09 199 THR A C 1
ATOM 1434 O O . THR A 1 207 ? 4.345 2.527 72.064 1.00 15.42 199 THR A O 1
ATOM 1438 N N . ALA A 1 208 ? 5.705 4.298 71.749 1.00 15.21 200 ALA A N 1
ATOM 1439 C CA . ALA A 1 208 ? 6.746 3.744 72.604 1.00 12.70 200 ALA A CA 1
ATOM 1440 C C . ALA A 1 208 ? 6.205 3.392 73.977 1.00 19.69 200 ALA A C 1
ATOM 1441 O O . ALA A 1 208 ? 6.636 2.404 74.589 1.00 17.46 200 ALA A O 1
ATOM 1443 N N . ILE A 1 209 ? 5.270 4.199 74.482 1.00 14.23 201 ILE A N 1
ATOM 1444 C CA . ILE A 1 209 ? 4.720 3.954 75.810 1.00 15.20 201 ILE A CA 1
ATOM 1445 C C . ILE A 1 209 ? 4.103 2.563 75.881 1.00 20.28 201 ILE A C 1
ATOM 1446 O O . ILE A 1 209 ? 4.258 1.852 76.880 1.00 18.11 201 ILE A O 1
ATOM 1451 N N . ALA A 1 210 ? 3.418 2.144 74.813 1.00 16.90 202 ALA A N 1
ATOM 1452 C CA . ALA A 1 210 ? 2.790 0.827 74.809 1.00 15.94 202 ALA A CA 1
ATOM 1453 C C . ALA A 1 210 ? 3.836 -0.281 74.752 1.00 18.41 202 ALA A C 1
ATOM 1454 O O . ALA A 1 210 ? 3.739 -1.274 75.482 1.00 14.99 202 ALA A O 1
ATOM 1456 N N . LEU A 1 211 ? 4.844 -0.125 73.893 1.00 13.48 203 LEU A N 1
ATOM 1457 C CA . LEU A 1 211 ? 5.911 -1.123 73.818 1.00 13.53 203 LEU A CA 1
ATOM 1458 C C . LEU A 1 211 ? 6.566 -1.317 75.172 1.00 18.01 203 LEU A C 1
ATOM 1459 O O . LEU A 1 211 ? 6.835 -2.449 75.585 1.00 16.35 203 LEU A O 1
ATOM 1464 N N . MET A 1 212 ? 6.784 -0.225 75.900 1.00 15.99 204 MET A N 1
ATOM 1465 C CA . MET A 1 212 ? 7.432 -0.344 77.197 1.00 20.18 204 MET A CA 1
ATOM 1466 C C . MET A 1 212 ? 6.488 -0.921 78.241 1.00 20.20 204 MET A C 1
ATOM 1467 O O . MET A 1 212 ? 6.907 -1.727 79.085 1.00 18.80 204 MET A O 1
ATOM 1472 N N . LEU A 1 213 ? 5.207 -0.533 78.203 1.00 15.44 205 LEU A N 1
ATOM 1473 C CA . LEU A 1 213 ? 4.283 -1.091 79.185 1.00 21.96 205 LEU A CA 1
ATOM 1474 C C . LEU A 1 213 ? 4.100 -2.589 78.994 1.00 20.32 205 LEU A C 1
ATOM 1475 O O . LEU A 1 213 ? 3.813 -3.306 79.960 1.00 26.08 205 LEU A O 1
ATOM 1480 N N . LEU A 1 214 ? 4.293 -3.083 77.778 1.00 20.33 206 LEU A N 1
ATOM 1481 C CA . LEU A 1 214 ? 4.125 -4.504 77.505 1.00 18.72 206 LEU A CA 1
ATOM 1482 C C . LEU A 1 214 ? 5.355 -5.320 77.866 1.00 22.57 206 LEU A C 1
ATOM 1483 O O . LEU A 1 214 ? 5.298 -6.553 77.808 1.00 21.36 206 LEU A O 1
ATOM 1488 N N . GLY A 1 215 ? 6.447 -4.667 78.253 1.00 17.43 207 GLY A N 1
ATOM 1489 C CA . GLY A 1 215 ? 7.639 -5.349 78.722 1.00 16.65 207 GLY A CA 1
ATOM 1490 C C . GLY A 1 215 ? 8.909 -5.009 77.965 1.00 24.86 207 GLY A C 1
ATOM 1491 O O . GLY A 1 215 ? 9.946 -5.625 78.239 1.00 20.22 207 GLY A O 1
ATOM 1492 N N . GLY A 1 216 ? 8.890 -4.066 77.020 1.00 19.60 208 GLY A N 1
ATOM 1493 C CA . GLY A 1 216 ? 10.099 -3.633 76.356 1.00 17.24 208 GLY A CA 1
ATOM 1494 C C . GLY A 1 216 ? 10.985 -2.827 77.278 1.00 17.94 208 GLY A C 1
ATOM 1495 O O . GLY A 1 216 ? 10.711 -2.636 78.464 1.00 21.59 208 GLY A O 1
ATOM 1496 N N . HIS A 1 217 ? 12.095 -2.347 76.718 1.00 15.64 209 HIS A N 1
ATOM 1497 C CA . HIS A 1 217 ? 13.196 -1.897 77.560 1.00 17.12 209 HIS A CA 1
ATOM 1498 C C . HIS A 1 217 ? 13.597 -0.436 77.396 1.00 19.85 209 HIS A C 1
ATOM 1499 O O . HIS A 1 217 ? 14.484 0.019 78.127 1.00 19.58 209 HIS A O 1
ATOM 1506 N N . GLY A 1 218 ? 12.978 0.315 76.493 1.00 18.84 210 GLY A N 1
ATOM 1507 C CA . GLY A 1 218 ? 13.392 1.689 76.302 1.00 20.05 210 GLY A CA 1
ATOM 1508 C C . GLY A 1 218 ? 12.836 2.248 75.011 1.00 18.93 210 GLY A C 1
ATOM 1509 O O . GLY A 1 218 ? 12.085 1.595 74.289 1.00 18.97 210 GLY A O 1
ATOM 1510 N N . ASN A 1 219 ? 13.212 3.495 74.751 1.00 21.96 211 ASN A N 1
ATOM 1511 C CA . ASN A 1 219 ? 12.704 4.239 73.605 1.00 16.32 211 ASN A CA 1
ATOM 1512 C C . ASN A 1 219 ? 13.870 5.023 73.020 1.00 15.61 211 ASN A C 1
ATOM 1513 O O . ASN A 1 219 ? 14.444 5.878 73.702 1.00 16.21 211 ASN A O 1
ATOM 1518 N N . ILE A 1 220 ? 14.249 4.710 71.785 1.00 14.42 212 ILE A N 1
ATOM 1519 C CA . ILE A 1 220 ? 15.295 5.449 71.088 1.00 19.68 212 ILE A CA 1
ATOM 1520 C C . ILE A 1 220 ? 14.589 6.487 70.223 1.00 18.33 212 ILE A C 1
ATOM 1521 O O . ILE A 1 220 ? 13.884 6.145 69.265 1.00 15.22 212 ILE A O 1
ATOM 1526 N N . SER A 1 221 ? 14.742 7.758 70.595 1.00 15.79 213 SER A N 1
ATOM 1527 C CA . SER A 1 221 ? 13.669 8.741 70.472 1.00 17.22 213 SER A CA 1
ATOM 1528 C C . SER A 1 221 ? 14.075 9.970 69.669 1.00 18.63 213 SER A C 1
ATOM 1529 O O . SER A 1 221 ? 15.224 10.421 69.738 1.00 18.43 213 SER A O 1
ATOM 1532 N N . VAL A 1 222 ? 13.115 10.500 68.908 1.00 16.68 214 VAL A N 1
ATOM 1533 C CA . VAL A 1 222 ? 13.215 11.835 68.322 1.00 16.91 214 VAL A CA 1
ATOM 1534 C C . VAL A 1 222 ? 12.745 12.898 69.306 1.00 18.11 214 VAL A C 1
ATOM 1535 O O . VAL A 1 222 ? 13.452 13.877 69.561 1.00 16.53 214 VAL A O 1
ATOM 1539 N N . THR A 1 223 ? 11.554 12.702 69.884 1.00 13.46 215 THR A N 1
ATOM 1540 C CA . THR A 1 223 ? 10.978 13.693 70.792 1.00 16.11 215 THR A CA 1
ATOM 1541 C C . THR A 1 223 ? 11.921 14.026 71.941 1.00 19.59 215 THR A C 1
ATOM 1542 O O . THR A 1 223 ? 11.975 15.183 72.382 1.00 18.81 215 THR A O 1
ATOM 1546 N N . ALA A 1 224 ? 12.687 13.041 72.423 1.00 13.95 216 ALA A N 1
ATOM 1547 C CA . ALA A 1 224 ? 13.582 13.302 73.542 1.00 14.63 216 ALA A CA 1
ATOM 1548 C C . ALA A 1 224 ? 14.707 14.263 73.175 1.00 17.96 216 ALA A C 1
ATOM 1549 O O . ALA A 1 224 ? 15.388 14.745 74.077 1.00 16.51 216 ALA A O 1
ATOM 1551 N N . ASN A 1 225 ? 14.911 14.559 71.889 1.00 22.43 217 ASN A N 1
ATOM 1552 C CA . ASN A 1 225 ? 15.843 15.624 71.517 1.00 19.03 217 ASN A CA 1
ATOM 1553 C C . ASN A 1 225 ? 15.436 16.977 72.104 1.00 18.88 217 ASN A C 1
ATOM 1554 O O . ASN A 1 225 ? 16.300 17.804 72.425 1.00 19.02 217 ASN A O 1
ATOM 1559 N N . VAL A 1 226 ? 14.135 17.251 72.192 1.00 18.11 218 VAL A N 1
ATOM 1560 C CA . VAL A 1 226 ? 13.659 18.543 72.680 1.00 19.11 218 VAL A CA 1
ATOM 1561 C C . VAL A 1 226 ? 13.055 18.471 74.078 1.00 17.08 218 VAL A C 1
ATOM 1562 O O . VAL A 1 226 ? 12.985 19.512 74.760 1.00 18.36 218 VAL A O 1
ATOM 1566 N N . ALA A 1 227 ? 12.657 17.286 74.540 1.00 16.16 219 ALA A N 1
ATOM 1567 C CA . ALA A 1 227 ? 12.040 17.099 75.854 1.00 18.68 219 ALA A CA 1
ATOM 1568 C C . ALA A 1 227 ? 12.730 15.941 76.567 1.00 22.08 219 ALA A C 1
ATOM 1569 O O . ALA A 1 227 ? 12.104 14.925 76.883 1.00 17.00 219 ALA A O 1
ATOM 1571 N N . PRO A 1 228 ? 14.043 16.042 76.800 1.00 18.31 220 PRO A N 1
ATOM 1572 C CA . PRO A 1 228 ? 14.751 14.900 77.400 1.00 22.03 220 PRO A CA 1
ATOM 1573 C C . PRO A 1 228 ? 14.264 14.538 78.796 1.00 22.79 220 PRO A C 1
ATOM 1574 O O . PRO A 1 228 ? 14.190 13.347 79.126 1.00 19.46 220 PRO A O 1
ATOM 1578 N N . ARG A 1 229 ? 13.918 15.527 79.626 1.00 20.08 221 ARG A N 1
ATOM 1579 C CA . ARG A 1 229 ? 13.478 15.226 80.988 1.00 21.07 221 ARG A CA 1
ATOM 1580 C C . ARG A 1 229 ? 12.114 14.544 80.988 1.00 20.10 221 ARG A C 1
ATOM 1581 O O . ARG A 1 229 ? 11.911 13.535 81.676 1.00 22.68 221 ARG A O 1
ATOM 1589 N N . ALA A 1 230 ? 11.157 15.103 80.246 1.00 21.10 222 ALA A N 1
ATOM 1590 C CA . ALA A 1 230 ? 9.844 14.471 80.134 1.00 22.40 222 ALA A CA 1
ATOM 1591 C C . ALA A 1 230 ? 9.962 13.050 79.600 1.00 19.70 222 ALA A C 1
ATOM 1592 O O . ALA A 1 230 ? 9.346 12.119 80.139 1.00 20.43 222 ALA A O 1
ATOM 1594 N N . MET A 1 231 ? 10.742 12.859 78.530 1.00 20.07 223 MET A N 1
ATOM 1595 C CA . MET A 1 231 ? 10.839 11.520 77.956 1.00 16.16 223 MET A CA 1
ATOM 1596 C C . MET A 1 231 ? 11.519 10.556 78.916 1.00 16.67 223 MET A C 1
ATOM 1597 O O . MET A 1 231 ? 11.158 9.373 78.963 1.00 17.42 223 MET A O 1
ATOM 1602 N N . SER A 1 232 ? 12.490 11.038 79.690 1.00 17.82 224 SER A N 1
ATOM 1603 C CA A SER A 1 232 ? 13.125 10.178 80.678 0.58 19.22 224 SER A CA 1
ATOM 1604 C CA B SER A 1 232 ? 13.129 10.184 80.685 0.42 19.54 224 SER A CA 1
ATOM 1605 C C . SER A 1 232 ? 12.129 9.759 81.752 1.00 22.05 224 SER A C 1
ATOM 1606 O O . SER A 1 232 ? 12.123 8.598 82.187 1.00 20.19 224 SER A O 1
ATOM 1611 N N . GLU A 1 233 ? 11.260 10.682 82.171 1.00 22.12 225 GLU A N 1
ATOM 1612 C CA . GLU A 1 233 ? 10.252 10.355 83.175 1.00 20.96 225 GLU A CA 1
ATOM 1613 C C . GLU A 1 233 ? 9.205 9.400 82.619 1.00 22.15 225 GLU A C 1
ATOM 1614 O O . GLU A 1 233 ? 8.736 8.503 83.335 1.00 22.83 225 GLU A O 1
ATOM 1620 N N . LEU A 1 234 ? 8.835 9.574 81.345 1.00 17.96 226 LEU A N 1
ATOM 1621 C CA . LEU A 1 234 ? 7.866 8.679 80.725 1.00 17.12 226 LEU A CA 1
ATOM 1622 C C . LEU A 1 234 ? 8.426 7.266 80.643 1.00 22.97 226 LEU A C 1
ATOM 1623 O O . LEU A 1 234 ? 7.745 6.295 80.992 1.00 21.03 226 LEU A O 1
ATOM 1628 N N . CYS A 1 235 ? 9.670 7.131 80.166 1.00 20.21 227 CYS A N 1
ATOM 1629 C CA . CYS A 1 235 ? 10.286 5.810 80.102 1.00 21.79 227 CYS A CA 1
ATOM 1630 C C . CYS A 1 235 ? 10.407 5.193 81.493 1.00 19.56 227 CYS A C 1
ATOM 1631 O O . CYS A 1 235 ? 10.066 4.025 81.695 1.00 21.71 227 CYS A O 1
ATOM 1634 N N . ARG A 1 236 ? 10.883 5.969 82.472 1.00 25.34 228 ARG A N 1
ATOM 1635 C CA . ARG A 1 236 ? 11.030 5.441 83.826 1.00 22.97 228 ARG A CA 1
ATOM 1636 C C . ARG A 1 236 ? 9.708 4.886 84.340 1.00 23.64 228 ARG A C 1
ATOM 1637 O O . ARG A 1 236 ? 9.652 3.769 84.870 1.00 23.09 228 ARG A O 1
ATOM 1645 N N . ALA A 1 237 ? 8.623 5.641 84.154 1.00 19.18 229 ALA A N 1
ATOM 1646 C CA . ALA A 1 237 ? 7.318 5.191 84.630 1.00 20.98 229 ALA A CA 1
ATOM 1647 C C . ALA A 1 237 ? 6.815 3.992 83.831 1.00 19.43 229 ALA A C 1
ATOM 1648 O O . ALA A 1 237 ? 6.332 3.012 84.413 1.00 21.51 229 ALA A O 1
ATOM 1650 N N . ALA A 1 238 ? 6.915 4.038 82.496 1.00 18.03 230 ALA A N 1
ATOM 1651 C CA . ALA A 1 238 ? 6.429 2.909 81.697 1.00 18.96 230 ALA A CA 1
ATOM 1652 C C . ALA A 1 238 ? 7.174 1.620 82.044 1.00 22.12 230 ALA A C 1
ATOM 1653 O O . ALA A 1 238 ? 6.566 0.546 82.152 1.00 21.86 230 ALA A O 1
ATOM 1655 N N . LEU A 1 239 ? 8.483 1.714 82.268 1.00 22.69 231 LEU A N 1
ATOM 1656 C CA . LEU A 1 239 ? 9.262 0.531 82.621 1.00 18.73 231 LEU A CA 1
ATOM 1657 C C . LEU A 1 239 ? 8.973 0.047 84.033 1.00 26.23 231 LEU A C 1
ATOM 1658 O O . LEU A 1 239 ? 9.238 -1.118 84.339 1.00 27.08 231 LEU A O 1
ATOM 1663 N N . ALA A 1 240 ? 8.452 0.914 84.896 1.00 24.80 232 ALA A N 1
ATOM 1664 C CA . ALA A 1 240 ? 8.039 0.530 86.236 1.00 24.36 232 ALA A CA 1
ATOM 1665 C C . ALA A 1 240 ? 6.573 0.134 86.290 1.00 26.72 232 ALA A C 1
ATOM 1666 O O . ALA A 1 240 ? 6.027 -0.009 87.389 1.00 23.31 232 ALA A O 1
ATOM 1668 N N . ALA A 1 241 ? 5.934 -0.048 85.124 1.00 25.28 233 ALA A N 1
ATOM 1669 C CA . ALA A 1 241 ? 4.544 -0.499 85.012 1.00 29.25 233 ALA A CA 1
ATOM 1670 C C . ALA A 1 241 ? 3.570 0.515 85.605 1.00 26.10 233 ALA A C 1
ATOM 1671 O O . ALA A 1 241 ? 2.446 0.165 85.985 1.00 28.20 233 ALA A O 1
ATOM 1673 N N . ASP A 1 242 ? 3.980 1.785 85.654 1.00 21.84 234 ASP A N 1
ATOM 1674 C CA . ASP A 1 242 ? 3.172 2.880 86.209 1.00 22.57 234 ASP A CA 1
ATOM 1675 C C . ASP A 1 242 ? 2.460 3.547 85.034 1.00 24.91 234 ASP A C 1
ATOM 1676 O O . ASP A 1 242 ? 2.959 4.502 84.433 1.00 19.30 234 ASP A O 1
ATOM 1681 N N . VAL A 1 243 ? 1.276 3.026 84.707 1.00 22.66 235 VAL A N 1
ATOM 1682 C CA . VAL A 1 243 ? 0.526 3.507 83.545 1.00 24.21 235 VAL A CA 1
ATOM 1683 C C . VAL A 1 243 ? 0.114 4.957 83.723 1.00 19.32 235 VAL A C 1
ATOM 1684 O O . VAL A 1 243 ? 0.222 5.767 82.796 1.00 23.42 235 VAL A O 1
ATOM 1688 N N . LYS A 1 244 ? -0.434 5.290 84.894 1.00 20.28 236 LYS A N 1
ATOM 1689 C CA . LYS A 1 244 ? -1.019 6.618 85.063 1.00 24.02 236 LYS A CA 1
ATOM 1690 C C . LYS A 1 244 ? 0.029 7.699 84.842 1.00 22.95 236 LYS A C 1
ATOM 1691 O O . LYS A 1 244 ? -0.180 8.630 84.055 1.00 23.93 236 LYS A O 1
ATOM 1697 N N . THR A 1 245 ? 1.197 7.551 85.470 1.00 21.84 237 THR A N 1
ATOM 1698 C CA . THR A 1 245 ? 2.244 8.560 85.314 1.00 22.01 237 THR A CA 1
ATOM 1699 C C . THR A 1 245 ? 2.727 8.623 83.872 1.00 22.94 237 THR A C 1
ATOM 1700 O O . THR A 1 245 ? 2.873 9.709 83.293 1.00 21.78 237 THR A O 1
ATOM 1704 N N . ALA A 1 246 ? 2.984 7.461 83.271 1.00 18.86 238 ALA A N 1
ATOM 1705 C CA . ALA A 1 246 ? 3.500 7.451 81.906 1.00 17.89 238 ALA A CA 1
ATOM 1706 C C . ALA A 1 246 ? 2.491 8.048 80.932 1.00 18.55 238 ALA A C 1
ATOM 1707 O O . ALA A 1 246 ? 2.867 8.830 80.046 1.00 18.89 238 ALA A O 1
ATOM 1709 N N . ARG A 1 247 ? 1.201 7.699 81.079 1.00 17.80 239 ARG A N 1
ATOM 1710 C CA . ARG A 1 247 ? 0.240 8.146 80.073 1.00 22.03 239 ARG A CA 1
ATOM 1711 C C . ARG A 1 247 ? -0.048 9.628 80.218 1.00 20.20 239 ARG A C 1
ATOM 1712 O O . ARG A 1 247 ? -0.287 10.310 79.214 1.00 20.31 239 ARG A O 1
ATOM 1720 N N . GLU A 1 248 ? 0.023 10.159 81.442 1.00 22.17 240 GLU A N 1
ATOM 1721 C CA . GLU A 1 248 ? -0.146 11.597 81.612 1.00 19.38 240 GLU A CA 1
ATOM 1722 C C . GLU A 1 248 ? 0.951 12.368 80.885 1.00 23.64 240 GLU A C 1
ATOM 1723 O O . GLU A 1 248 ? 0.674 13.361 80.200 1.00 27.42 240 GLU A O 1
ATOM 1729 N N . ILE A 1 249 ? 2.203 11.913 80.990 1.00 20.08 241 ILE A N 1
ATOM 1730 C CA . ILE A 1 249 ? 3.277 12.582 80.266 1.00 19.77 241 ILE A CA 1
ATOM 1731 C C . ILE A 1 249 ? 3.084 12.425 78.765 1.00 20.64 241 ILE A C 1
ATOM 1732 O O . ILE A 1 249 ? 3.184 13.396 78.002 1.00 20.69 241 ILE A O 1
ATOM 1737 N N . HIS A 1 250 ? 2.839 11.188 78.326 1.00 19.75 242 HIS A N 1
ATOM 1738 C CA . HIS A 1 250 ? 2.621 10.887 76.917 1.00 22.22 242 HIS A CA 1
ATOM 1739 C C . HIS A 1 250 ? 1.546 11.779 76.305 1.00 16.05 242 HIS A C 1
ATOM 1740 O O . HIS A 1 250 ? 1.744 12.367 75.232 1.00 17.23 242 HIS A O 1
ATOM 1747 N N . MET A 1 251 ? 0.395 11.902 76.976 1.00 17.95 243 MET A N 1
ATOM 1748 C CA . MET A 1 251 ? -0.661 12.736 76.414 1.00 17.02 243 MET A CA 1
ATOM 1749 C C . MET A 1 251 ? -0.213 14.185 76.282 1.00 24.85 243 MET A C 1
ATOM 1750 O O . MET A 1 251 ? -0.595 14.859 75.322 1.00 24.21 243 MET A O 1
ATOM 1755 N N . LYS A 1 252 ? 0.607 14.679 77.226 1.00 22.40 244 LYS A N 1
ATOM 1756 C CA . LYS A 1 252 ? 1.122 16.044 77.115 1.00 23.17 244 LYS A CA 1
ATOM 1757 C C . LYS A 1 252 ? 2.029 16.220 75.900 1.00 22.18 244 LYS A C 1
ATOM 1758 O O . LYS A 1 252 ? 2.062 17.306 75.309 1.00 22.96 244 LYS A O 1
ATOM 1760 N N . LEU A 1 253 ? 2.767 15.182 75.507 1.00 21.77 245 LEU A N 1
ATOM 1761 C CA . LEU A 1 253 ? 3.708 15.252 74.393 1.00 20.28 245 LEU A CA 1
ATOM 1762 C C . LEU A 1 253 ? 3.102 14.831 73.064 1.00 22.91 245 LEU A C 1
ATOM 1763 O O . LEU A 1 253 ? 3.823 14.760 72.066 1.00 21.49 245 LEU A O 1
ATOM 1768 N N . LEU A 1 254 ? 1.802 14.557 73.034 1.00 19.68 246 LEU A N 1
ATOM 1769 C CA . LEU A 1 254 ? 1.193 13.927 71.868 1.00 20.13 246 LEU A CA 1
ATOM 1770 C C . LEU A 1 254 ? 1.361 14.779 70.615 1.00 22.33 246 LEU A C 1
ATOM 1771 O O . LEU A 1 254 ? 1.668 14.253 69.537 1.00 22.49 246 LEU A O 1
ATOM 1776 N N . SER A 1 255 ? 1.169 16.099 70.737 1.00 21.76 247 SER A N 1
ATOM 1777 C CA . SER A 1 255 ? 1.312 16.976 69.579 1.00 21.31 247 SER A CA 1
ATOM 1778 C C . SER A 1 255 ? 2.760 17.042 69.116 1.00 16.78 247 SER A C 1
ATOM 1779 O O . SER A 1 255 ? 3.026 17.148 67.915 1.00 22.35 247 SER A O 1
ATOM 1782 N N . LEU A 1 256 ? 3.711 16.996 70.053 1.00 17.02 248 LEU A N 1
ATOM 1783 C CA . LEU A 1 256 ? 5.118 16.926 69.680 1.00 24.12 248 LEU A CA 1
ATOM 1784 C C . LEU A 1 256 ? 5.437 15.632 68.943 1.00 20.28 248 LEU A C 1
ATOM 1785 O O . LEU A 1 256 ? 6.091 15.655 67.894 1.00 20.03 248 LEU A O 1
ATOM 1790 N N . HIS A 1 257 ? 5.025 14.482 69.499 1.00 21.29 249 HIS A N 1
ATOM 1791 C CA . HIS A 1 257 ? 5.259 13.214 68.802 1.00 17.30 249 HIS A CA 1
ATOM 1792 C C . HIS A 1 257 ? 4.772 13.275 67.363 1.00 19.95 249 HIS A C 1
ATOM 1793 O O . HIS A 1 257 ? 5.345 12.623 66.482 1.00 29.84 249 HIS A O 1
ATOM 1800 N N . LYS A 1 258 ? 3.679 14.002 67.120 1.00 21.72 250 LYS A N 1
ATOM 1801 C CA . LYS A 1 258 ? 3.125 14.094 65.772 1.00 18.62 250 LYS A CA 1
ATOM 1802 C C . LYS A 1 258 ? 3.872 15.113 64.920 1.00 20.90 250 LYS A C 1
ATOM 1803 O O . LYS A 1 258 ? 4.355 14.787 63.828 1.00 23.79 250 LYS A O 1
ATOM 1809 N N . HIS A 1 259 ? 3.988 16.348 65.403 1.00 19.35 251 HIS A N 1
ATOM 1810 C CA . HIS A 1 259 ? 4.472 17.422 64.544 1.00 19.42 251 HIS A CA 1
ATOM 1811 C C . HIS A 1 259 ? 5.987 17.422 64.370 1.00 19.02 251 HIS A C 1
ATOM 1812 O O . HIS A 1 259 ? 6.478 18.091 63.456 1.00 20.52 251 HIS A O 1
ATOM 1819 N N . LEU A 1 260 ? 6.743 16.694 65.201 1.00 17.42 252 LEU A N 1
ATOM 1820 C CA . LEU A 1 260 ? 8.157 16.536 64.853 1.00 14.42 252 LEU A CA 1
ATOM 1821 C C . LEU A 1 260 ? 8.374 15.643 63.628 1.00 15.44 252 LEU A C 1
ATOM 1822 O O . LEU A 1 260 ? 9.528 15.441 63.223 1.00 16.55 252 LEU A O 1
ATOM 1827 N N . PHE A 1 261 ? 7.308 15.115 63.023 1.00 18.38 253 PHE A N 1
ATOM 1828 C CA . PHE A 1 261 ? 7.403 14.391 61.760 1.00 17.55 253 PHE A CA 1
ATOM 1829 C C . PHE A 1 261 ? 6.567 15.060 60.676 1.00 16.38 253 PHE A C 1
ATOM 1830 O O . PHE A 1 261 ? 6.244 14.433 59.660 1.00 17.97 253 PHE A O 1
ATOM 1838 N N . ILE A 1 262 ? 6.235 16.336 60.861 1.00 18.75 254 ILE A N 1
ATOM 1839 C CA . ILE A 1 262 ? 5.439 17.045 59.865 1.00 20.84 254 ILE A CA 1
ATOM 1840 C C . ILE A 1 262 ? 6.147 17.043 58.513 1.00 17.39 254 ILE A C 1
ATOM 1841 O O . ILE A 1 262 ? 5.496 17.030 57.459 1.00 15.31 254 ILE A O 1
ATOM 1846 N N . GLU A 1 263 ? 7.476 17.087 58.525 1.00 15.91 255 GLU A N 1
ATOM 1847 C CA . GLU A 1 263 ? 8.328 16.642 57.431 1.00 18.49 255 GLU A CA 1
ATOM 1848 C C . GLU A 1 263 ? 9.287 15.585 57.981 1.00 14.71 255 GLU A C 1
ATOM 1849 O O . GLU A 1 263 ? 9.343 15.328 59.192 1.00 16.28 255 GLU A O 1
ATOM 1855 N N . ALA A 1 264 ? 10.034 14.949 57.077 1.00 18.13 256 ALA A N 1
ATOM 1856 C CA . ALA A 1 264 ? 10.830 13.784 57.458 1.00 14.64 256 ALA A CA 1
ATOM 1857 C C . ALA A 1 264 ? 11.843 14.128 58.532 1.00 17.22 256 ALA A C 1
ATOM 1858 O O . ALA A 1 264 ? 12.627 15.074 58.392 1.00 18.34 256 ALA A O 1
ATOM 1860 N N . ASN A 1 265 ? 11.817 13.353 59.609 1.00 15.78 257 ASN A N 1
ATOM 1861 C CA . ASN A 1 265 ? 12.850 13.452 60.626 1.00 14.32 257 ASN A CA 1
ATOM 1862 C C . ASN A 1 265 ? 14.220 13.337 59.964 1.00 15.19 257 ASN A C 1
ATOM 1863 O O . ASN A 1 265 ? 14.417 12.459 59.123 1.00 15.73 257 ASN A O 1
ATOM 1868 N N . PRO A 1 266 ? 15.198 14.186 60.325 1.00 14.30 258 PRO A N 1
ATOM 1869 C CA . PRO A 1 266 ? 15.201 15.191 61.395 1.00 16.05 258 PRO A CA 1
ATOM 1870 C C . PRO A 1 266 ? 14.915 16.650 60.990 1.00 18.60 258 PRO A C 1
ATOM 1871 O O . PRO A 1 266 ? 15.320 17.559 61.734 1.00 15.52 258 PRO A O 1
ATOM 1875 N N . ILE A 1 267 ? 14.259 16.892 59.852 1.00 15.36 259 ILE A N 1
ATOM 1876 C CA . ILE A 1 267 ? 13.987 18.276 59.447 1.00 14.54 259 ILE A CA 1
ATOM 1877 C C . ILE A 1 267 ? 13.254 19.046 60.543 1.00 17.30 259 ILE A C 1
ATOM 1878 O O . ILE A 1 267 ? 13.756 20.099 60.963 1.00 13.54 259 ILE A O 1
ATOM 1883 N N . PRO A 1 268 ? 12.117 18.575 61.081 1.00 14.25 260 PRO A N 1
ATOM 1884 C CA . PRO A 1 268 ? 11.443 19.385 62.108 1.00 14.08 260 PRO A CA 1
ATOM 1885 C C . PRO A 1 268 ? 12.210 19.487 63.424 1.00 16.43 260 PRO A C 1
ATOM 1886 O O . PRO A 1 268 ? 12.250 20.581 64.015 1.00 17.59 260 PRO A O 1
ATOM 1890 N N . VAL A 1 269 ? 12.820 18.401 63.915 1.00 13.75 261 VAL A N 1
ATOM 1891 C CA . VAL A 1 269 ? 13.457 18.486 65.232 1.00 15.35 261 VAL A CA 1
ATOM 1892 C C . VAL A 1 269 ? 14.682 19.405 65.192 1.00 19.58 261 VAL A C 1
ATOM 1893 O O . VAL A 1 269 ? 15.021 20.044 66.201 1.00 18.22 261 VAL A O 1
ATOM 1897 N N . LYS A 1 270 ? 15.359 19.517 64.047 1.00 16.93 262 LYS A N 1
ATOM 1898 C CA . LYS A 1 270 ? 16.464 20.470 64.006 1.00 14.08 262 LYS A CA 1
ATOM 1899 C C . LYS A 1 270 ? 15.952 21.905 64.000 1.00 14.59 262 LYS A C 1
ATOM 1900 O O . LYS A 1 270 ? 16.559 22.786 64.622 1.00 15.76 262 LYS A O 1
ATOM 1906 N N . TRP A 1 271 ? 14.841 22.173 63.300 1.00 15.26 263 TRP A N 1
ATOM 1907 C CA . TRP A 1 271 ? 14.286 23.517 63.356 1.00 15.02 263 TRP A CA 1
ATOM 1908 C C . TRP A 1 271 ? 13.805 23.832 64.766 1.00 18.25 263 TRP A C 1
ATOM 1909 O O . TRP A 1 271 ? 14.027 24.941 65.274 1.00 19.78 263 TRP A O 1
ATOM 1920 N N . ALA A 1 272 ? 13.203 22.840 65.433 1.00 17.70 264 ALA A N 1
ATOM 1921 C CA . ALA A 1 272 ? 12.766 23.009 66.816 1.00 17.48 264 ALA A CA 1
ATOM 1922 C C . ALA A 1 272 ? 13.925 23.397 67.726 1.00 21.20 264 ALA A C 1
ATOM 1923 O O . ALA A 1 272 ? 13.811 24.333 68.525 1.00 20.44 264 ALA A O 1
ATOM 1925 N N . LEU A 1 273 ? 15.047 22.670 67.640 1.00 17.83 265 LEU A N 1
ATOM 1926 C CA . LEU A 1 273 ? 16.173 22.974 68.514 1.00 18.00 265 LEU A CA 1
ATOM 1927 C C . LEU A 1 273 ? 16.784 24.331 68.193 1.00 22.64 265 LEU A C 1
ATOM 1928 O O . LEU A 1 273 ? 17.305 25.009 69.096 1.00 23.43 265 LEU A O 1
ATOM 1933 N N . GLN A 1 274 ? 16.735 24.742 66.925 1.00 18.43 266 GLN A N 1
ATOM 1934 C CA . GLN A 1 274 ? 17.167 26.093 66.586 1.00 21.47 266 GLN A CA 1
ATOM 1935 C C . GLN A 1 274 ? 16.267 27.140 67.238 1.00 20.86 266 GLN A C 1
ATOM 1936 O O . GLN A 1 274 ? 16.757 28.164 67.735 1.00 23.51 266 GLN A O 1
ATOM 1942 N N . GLN A 1 275 ? 14.947 26.907 67.249 1.00 21.03 267 GLN A N 1
ATOM 1943 C CA . GLN A 1 275 ? 14.047 27.853 67.913 1.00 21.16 267 GLN A CA 1
ATOM 1944 C C . GLN A 1 275 ? 14.294 27.900 69.408 1.00 24.58 267 GLN A C 1
ATOM 1945 O O . GLN A 1 275 ? 14.128 28.954 70.036 1.00 24.81 267 GLN A O 1
ATOM 1951 N N . MET A 1 276 ? 14.668 26.769 69.995 1.00 21.62 268 MET A N 1
ATOM 1952 C CA . MET A 1 276 ? 15.016 26.691 71.405 1.00 19.48 268 MET A CA 1
ATOM 1953 C C . MET A 1 276 ? 16.394 27.263 71.699 1.00 20.16 268 MET A C 1
ATOM 1954 O O . MET A 1 276 ? 16.784 27.346 72.871 1.00 22.57 268 MET A O 1
ATOM 1959 N N . GLY A 1 277 ? 17.134 27.666 70.671 1.00 22.52 269 GLY A N 1
ATOM 1960 C CA . GLY A 1 277 ? 18.430 28.277 70.875 1.00 22.59 269 GLY A CA 1
ATOM 1961 C C . GLY A 1 277 ? 19.568 27.312 71.110 1.00 28.13 269 GLY A C 1
ATOM 1962 O O . GLY A 1 277 ? 20.638 27.732 71.556 1.00 29.63 269 GLY A O 1
ATOM 1963 N N . LYS A 1 278 ? 19.390 26.029 70.809 1.00 24.60 270 LYS A N 1
ATOM 1964 C CA . LYS A 1 278 ? 20.430 25.069 71.148 1.00 24.53 270 LYS A CA 1
ATOM 1965 C C . LYS A 1 278 ? 21.350 24.720 69.985 1.00 27.37 270 LYS A C 1
ATOM 1966 O O . LYS A 1 278 ? 22.481 24.275 70.230 1.00 24.47 270 LYS A O 1
ATOM 1972 N N . ILE A 1 279 ? 20.927 24.954 68.738 1.00 23.00 271 ILE A N 1
ATOM 1973 C CA . ILE A 1 279 ? 21.761 24.695 67.570 1.00 22.87 271 ILE A CA 1
ATOM 1974 C C . ILE A 1 279 ? 21.536 25.786 66.530 1.00 24.73 271 ILE A C 1
ATOM 1975 O O . ILE A 1 279 ? 20.540 26.516 66.558 1.00 23.45 271 ILE A O 1
ATOM 1980 N N . ALA A 1 280 ? 22.485 25.883 65.600 1.00 25.16 272 ALA A N 1
ATOM 1981 C CA . ALA A 1 280 ? 22.338 26.695 64.397 1.00 24.49 272 ALA A CA 1
ATOM 1982 C C . ALA A 1 280 ? 21.503 25.951 63.350 1.00 19.66 272 ALA A C 1
ATOM 1983 O O . ALA A 1 280 ? 21.074 24.808 63.546 1.00 23.62 272 ALA A O 1
ATOM 1985 N N . GLY A 1 281 ? 21.293 26.594 62.201 1.00 23.04 273 GLY A N 1
ATOM 1986 C CA . GLY A 1 281 ? 20.363 26.111 61.192 1.00 18.98 273 GLY A CA 1
ATOM 1987 C C . GLY A 1 281 ? 20.876 25.086 60.194 1.00 22.20 273 GLY A C 1
ATOM 1988 O O . GLY A 1 281 ? 20.098 24.615 59.359 1.00 21.19 273 GLY A O 1
ATOM 1989 N N . GLY A 1 282 ? 22.150 24.707 60.260 1.00 20.92 274 GLY A N 1
ATOM 1990 C CA . GLY A 1 282 ? 22.715 23.859 59.220 1.00 18.64 274 GLY A CA 1
ATOM 1991 C C . GLY A 1 282 ? 22.039 22.498 59.144 1.00 18.09 274 GLY A C 1
ATOM 1992 O O . GLY A 1 282 ? 21.703 21.881 60.159 1.00 19.15 274 GLY A O 1
ATOM 1993 N N . ILE A 1 283 ? 21.833 22.044 57.911 1.00 15.70 275 ILE A N 1
ATOM 1994 C CA . ILE A 1 283 ? 21.276 20.739 57.587 1.00 14.44 275 ILE A CA 1
ATOM 1995 C C . ILE A 1 283 ? 21.673 20.481 56.137 1.00 14.42 275 ILE A C 1
ATOM 1996 O O . ILE A 1 283 ? 21.757 21.415 55.339 1.00 22.55 275 ILE A O 1
ATOM 2001 N N . ARG A 1 284 ? 21.989 19.224 55.809 1.00 21.83 276 ARG A N 1
ATOM 2002 C CA . ARG A 1 284 ? 22.682 18.928 54.552 1.00 19.69 276 ARG A CA 1
ATOM 2003 C C . ARG A 1 284 ? 21.750 18.323 53.504 1.00 15.40 276 ARG A C 1
ATOM 2004 O O . ARG A 1 284 ? 20.981 17.399 53.800 1.00 16.11 276 ARG A O 1
ATOM 2012 N N . LEU A 1 285 ? 21.847 18.837 52.275 1.00 15.46 277 LEU A N 1
ATOM 2013 C CA . LEU A 1 285 ? 21.103 18.268 51.160 1.00 13.89 277 LEU A CA 1
ATOM 2014 C C . LEU A 1 285 ? 21.366 16.766 51.066 1.00 21.31 277 LEU A C 1
ATOM 2015 O O . LEU A 1 285 ? 22.517 16.320 51.204 1.00 16.52 277 LEU A O 1
ATOM 2020 N N . PRO A 1 286 ? 20.354 15.965 50.736 1.00 18.27 278 PRO A N 1
ATOM 2021 C CA . PRO A 1 286 ? 19.066 16.411 50.189 1.00 15.13 278 PRO A CA 1
ATOM 2022 C C . PRO A 1 286 ? 18.022 16.792 51.227 1.00 13.16 278 PRO A C 1
ATOM 2023 O O . PRO A 1 286 ? 16.914 17.153 50.835 1.00 14.97 278 PRO A O 1
ATOM 2027 N N . LEU A 1 287 ? 18.361 16.746 52.516 1.00 12.67 279 LEU A N 1
ATOM 2028 C CA . LEU A 1 287 ? 17.461 17.324 53.502 1.00 16.32 279 LEU A CA 1
ATOM 2029 C C . LEU A 1 287 ? 17.503 18.849 53.391 1.00 21.10 279 LEU A C 1
ATOM 2030 O O . LEU A 1 287 ? 18.465 19.428 52.883 1.00 19.16 279 LEU A O 1
ATOM 2035 N N . THR A 1 288 ? 16.432 19.493 53.853 1.00 16.47 280 THR A N 1
ATOM 2036 C CA . THR A 1 288 ? 16.215 20.925 53.689 1.00 14.46 280 THR A CA 1
ATOM 2037 C C . THR A 1 288 ? 15.673 21.503 54.987 1.00 15.15 280 THR A C 1
ATOM 2038 O O . THR A 1 288 ? 15.056 20.779 55.775 1.00 17.28 280 THR A O 1
ATOM 2042 N N . PRO A 1 289 ? 15.898 22.796 55.243 1.00 15.00 281 PRO A N 1
ATOM 2043 C CA . PRO A 1 289 ? 15.285 23.422 56.421 1.00 15.03 281 PRO A CA 1
ATOM 2044 C C . PRO A 1 289 ? 13.771 23.287 56.371 1.00 14.18 281 PRO A C 1
ATOM 2045 O O . PRO A 1 289 ? 13.168 23.289 55.298 1.00 16.86 281 PRO A O 1
ATOM 2049 N N . LEU A 1 290 ? 13.167 23.191 57.557 1.00 14.72 282 LEU A N 1
ATOM 2050 C CA . LEU A 1 290 ? 11.730 22.974 57.674 1.00 14.07 282 LEU A CA 1
ATOM 2051 C C . LEU A 1 290 ? 10.975 23.994 56.843 1.00 19.13 282 LEU A C 1
ATOM 2052 O O . LEU A 1 290 ? 11.264 25.194 56.904 1.00 15.64 282 LEU A O 1
ATOM 2057 N N . ASP A 1 291 ? 10.021 23.507 56.055 1.00 18.32 283 ASP A N 1
ATOM 2058 C CA . ASP A 1 291 ? 9.196 24.384 55.235 1.00 19.89 283 ASP A CA 1
ATOM 2059 C C . ASP A 1 291 ? 8.510 25.447 56.093 1.00 19.38 283 ASP A C 1
ATOM 2060 O O . ASP A 1 291 ? 7.922 25.149 57.142 1.00 20.07 283 ASP A O 1
ATOM 2065 N N . GLU A 1 292 ? 8.593 26.689 55.628 1.00 21.50 284 GLU A N 1
ATOM 2066 C CA . GLU A 1 292 ? 7.976 27.864 56.238 1.00 22.80 284 GLU A CA 1
ATOM 2067 C C . GLU A 1 292 ? 6.530 27.599 56.627 1.00 26.04 284 GLU A C 1
ATOM 2068 O O . GLU A 1 292 ? 6.076 27.993 57.707 1.00 23.12 284 GLU A O 1
ATOM 2074 N N . ARG A 1 293 ? 5.805 26.920 55.739 1.00 21.90 285 ARG A N 1
ATOM 2075 C CA . ARG A 1 293 ? 4.398 26.633 55.972 1.00 21.76 285 ARG A CA 1
ATOM 2076 C C . ARG A 1 293 ? 4.165 25.774 57.210 1.00 30.08 285 ARG A C 1
ATOM 2077 O O . ARG A 1 293 ? 3.046 25.762 57.732 1.00 27.58 285 ARG A O 1
ATOM 2085 N N . CYS A 1 294 ? 5.190 25.069 57.691 1.00 18.75 286 CYS A N 1
ATOM 2086 C CA . CYS A 1 294 ? 5.091 24.181 58.847 1.00 17.44 286 CYS A CA 1
ATOM 2087 C C . CYS A 1 294 ? 5.502 24.835 60.151 1.00 18.02 286 CYS A C 1
ATOM 2088 O O . CYS A 1 294 ? 5.345 24.211 61.202 1.00 21.82 286 CYS A O 1
ATOM 2091 N N . HIS A 1 295 ? 6.058 26.048 60.101 1.00 19.43 287 HIS A N 1
ATOM 2092 C CA . HIS A 1 295 ? 6.728 26.617 61.270 1.00 20.13 287 HIS A CA 1
ATOM 2093 C C . HIS A 1 295 ? 5.757 26.836 62.420 1.00 22.81 287 HIS A C 1
ATOM 2094 O O . HIS A 1 295 ? 6.044 26.473 63.565 1.00 23.29 287 HIS A O 1
ATOM 2101 N N . GLU A 1 296 ? 4.613 27.466 62.136 1.00 22.46 288 GLU A N 1
ATOM 2102 C CA . GLU A 1 296 ? 3.661 27.789 63.192 1.00 23.99 288 GLU A CA 1
ATOM 2103 C C . GLU A 1 296 ? 3.101 26.532 63.847 1.00 22.87 288 GLU A C 1
ATOM 2104 O O . GLU A 1 296 ? 2.853 26.522 65.058 1.00 23.90 288 GLU A O 1
ATOM 2110 N N . THR A 1 297 ? 2.921 25.462 63.077 1.00 22.41 289 THR A N 1
ATOM 2111 C CA . THR A 1 297 ? 2.453 24.202 63.647 1.00 25.59 289 THR A CA 1
ATOM 2112 C C . THR A 1 297 ? 3.474 23.621 64.625 1.00 22.11 289 THR A C 1
ATOM 2113 O O . THR A 1 297 ? 3.107 23.171 65.714 1.00 21.99 289 THR A O 1
ATOM 2117 N N . VAL A 1 298 ? 4.756 23.620 64.258 1.00 21.74 290 VAL A N 1
ATOM 2118 C CA . VAL A 1 298 ? 5.773 23.093 65.166 1.00 19.25 290 VAL A CA 1
ATOM 2119 C C . VAL A 1 298 ? 5.975 24.038 66.347 1.00 25.13 290 VAL A C 1
ATOM 2120 O O . VAL A 1 298 ? 6.106 23.599 67.499 1.00 24.08 290 VAL A O 1
ATOM 2124 N N . ARG A 1 299 ? 5.958 25.348 66.084 1.00 20.99 291 ARG A N 1
ATOM 2125 C CA . ARG A 1 299 ? 6.073 26.350 67.142 1.00 24.82 291 ARG A CA 1
ATOM 2126 C C . ARG A 1 299 ? 4.962 26.203 68.180 1.00 33.21 291 ARG A C 1
ATOM 2127 O O . ARG A 1 299 ? 5.212 26.302 69.389 1.00 31.11 291 ARG A O 1
ATOM 2135 N N . GLY A 1 300 ? 3.723 25.977 67.731 1.00 26.02 292 GLY A N 1
ATOM 2136 C CA . GLY A 1 300 ? 2.629 25.809 68.678 1.00 33.50 292 GLY A CA 1
ATOM 2137 C C . GLY A 1 300 ? 2.792 24.572 69.541 1.00 30.51 292 GLY A C 1
ATOM 2138 O O . GLY A 1 300 ? 2.475 24.591 70.738 1.00 30.12 292 GLY A O 1
ATOM 2139 N N . ALA A 1 301 ? 3.263 23.475 68.941 1.00 24.61 293 ALA A N 1
ATOM 2140 C CA . ALA A 1 301 ? 3.528 22.254 69.690 1.00 22.73 293 ALA A CA 1
ATOM 2141 C C . ALA A 1 301 ? 4.622 22.465 70.726 1.00 31.76 293 ALA A C 1
ATOM 2142 O O . ALA A 1 301 ? 4.541 21.929 71.837 1.00 31.17 293 ALA A O 1
ATOM 2144 N N . LEU A 1 302 ? 5.664 23.224 70.377 1.00 27.05 294 LEU A N 1
ATOM 2145 C CA . LEU A 1 302 ? 6.720 23.504 71.352 1.00 24.18 294 LEU A CA 1
ATOM 2146 C C . LEU A 1 302 ? 6.225 24.435 72.456 1.00 31.63 294 LEU A C 1
ATOM 2147 O O . LEU A 1 302 ? 6.511 24.217 73.641 1.00 31.84 294 LEU A O 1
ATOM 2152 N N . ARG A 1 303 ? 5.478 25.482 72.094 1.00 31.16 295 ARG A N 1
ATOM 2153 C CA . ARG A 1 303 ? 4.954 26.374 73.124 1.00 32.43 295 ARG A CA 1
ATOM 2154 C C . ARG A 1 303 ? 3.979 25.642 74.040 1.00 33.95 295 ARG A C 1
ATOM 2155 O O . ARG A 1 303 ? 3.967 25.865 75.256 1.00 36.77 295 ARG A O 1
ATOM 2163 N N . GLU A 1 304 ? 3.173 24.740 73.479 1.00 46.64 296 GLU A N 1
ATOM 2164 C CA . GLU A 1 304 ? 2.235 23.966 74.286 1.00 46.93 296 GLU A CA 1
ATOM 2165 C C . GLU A 1 304 ? 2.966 23.034 75.243 1.00 39.59 296 GLU A C 1
ATOM 2166 O O . GLU A 1 304 ? 2.540 22.844 76.389 1.00 43.35 296 GLU A O 1
ATOM 2172 N N . ALA A 1 305 ? 4.075 22.458 74.797 1.00 31.06 297 ALA A N 1
ATOM 2173 C CA . ALA A 1 305 ? 4.923 21.623 75.635 1.00 33.88 297 ALA A CA 1
ATOM 2174 C C . ALA A 1 305 ? 5.766 22.433 76.609 1.00 42.65 297 ALA A C 1
ATOM 2175 O O . ALA A 1 305 ? 6.532 21.843 77.378 1.00 40.62 297 ALA A O 1
ATOM 2177 N N . GLY A 1 306 ? 5.651 23.761 76.591 1.00 35.05 298 GLY A N 1
ATOM 2178 C CA . GLY A 1 306 ? 6.433 24.600 77.475 1.00 37.55 298 GLY A CA 1
ATOM 2179 C C . GLY A 1 306 ? 7.885 24.760 77.098 1.00 37.71 298 GLY A C 1
ATOM 2180 O O . GLY A 1 306 ? 8.692 25.151 77.950 1.00 37.81 298 GLY A O 1
ATOM 2181 N N . LEU A 1 307 ? 8.251 24.471 75.846 1.00 32.48 299 LEU A N 1
ATOM 2182 C CA . LEU A 1 307 ? 9.642 24.515 75.409 1.00 32.97 299 LEU A CA 1
ATOM 2183 C C . LEU A 1 307 ? 10.019 25.838 74.752 1.00 40.61 299 LEU A C 1
ATOM 2184 O O . LEU A 1 307 ? 11.198 26.051 74.447 1.00 41.93 299 LEU A O 1
ATOM 2189 N N . LEU A 1 308 ? 9.057 26.728 74.544 1.00 36.27 300 LEU A N 1
ATOM 2190 C CA . LEU A 1 308 ? 9.270 27.953 73.788 1.00 36.91 300 LEU A CA 1
ATOM 2191 C C . LEU A 1 308 ? 8.466 29.090 74.415 1.00 55.22 300 LEU A C 1
ATOM 2192 O O . LEU A 1 308 ? 7.290 28.907 74.750 1.00 55.13 300 LEU A O 1
ATOM 2198 N N . GLY B 1 16 ? 23.185 16.557 21.213 1.00 47.13 8 GLY B N 1
ATOM 2199 C CA . GLY B 1 16 ? 23.526 15.807 22.411 1.00 48.76 8 GLY B CA 1
ATOM 2200 C C . GLY B 1 16 ? 23.403 14.301 22.258 1.00 49.78 8 GLY B C 1
ATOM 2201 O O . GLY B 1 16 ? 22.907 13.822 21.238 1.00 43.46 8 GLY B O 1
ATOM 2202 N N . ILE B 1 17 ? 23.853 13.558 23.278 1.00 41.12 9 ILE B N 1
ATOM 2203 C CA . ILE B 1 17 ? 23.832 12.100 23.220 1.00 44.21 9 ILE B CA 1
ATOM 2204 C C . ILE B 1 17 ? 22.395 11.615 23.068 1.00 44.81 9 ILE B C 1
ATOM 2205 O O . ILE B 1 17 ? 21.460 12.178 23.654 1.00 47.17 9 ILE B O 1
ATOM 2210 N N . GLN B 1 18 ? 22.211 10.580 22.249 1.00 38.63 10 GLN B N 1
ATOM 2211 C CA . GLN B 1 18 ? 20.897 10.003 21.981 1.00 40.53 10 GLN B CA 1
ATOM 2212 C C . GLN B 1 18 ? 20.825 8.639 22.659 1.00 38.33 10 GLN B C 1
ATOM 2213 O O . GLN B 1 18 ? 21.514 7.697 22.248 1.00 35.10 10 GLN B O 1
ATOM 2215 N N . ILE B 1 19 ? 20.006 8.533 23.703 1.00 27.53 11 ILE B N 1
ATOM 2216 C CA . ILE B 1 19 ? 19.802 7.273 24.408 1.00 21.71 11 ILE B CA 1
ATOM 2217 C C . ILE B 1 19 ? 18.347 6.887 24.184 1.00 21.22 11 ILE B C 1
ATOM 2218 O O . ILE B 1 19 ? 17.434 7.611 24.600 1.00 19.06 11 ILE B O 1
ATOM 2223 N N . ARG B 1 20 ? 18.139 5.776 23.482 1.00 18.74 12 ARG B N 1
ATOM 2224 C CA . ARG B 1 20 ? 16.832 5.397 22.958 1.00 20.41 12 ARG B CA 1
ATOM 2225 C C . ARG B 1 20 ? 16.826 3.890 22.775 1.00 24.82 12 ARG B C 1
ATOM 2226 O O . ARG B 1 20 ? 17.836 3.315 22.365 1.00 23.96 12 ARG B O 1
ATOM 2234 N N . GLY B 1 21 ? 15.696 3.257 23.067 1.00 14.20 13 GLY B N 1
ATOM 2235 C CA . GLY B 1 21 ? 15.585 1.834 22.824 1.00 12.71 13 GLY B CA 1
ATOM 2236 C C . GLY B 1 21 ? 15.859 0.959 24.032 1.00 12.78 13 GLY B C 1
ATOM 2237 O O . GLY B 1 21 ? 15.443 1.276 25.154 1.00 14.45 13 GLY B O 1
ATOM 2238 N N . SER B 1 22 ? 16.574 -0.140 23.810 1.00 10.93 14 SER B N 1
ATOM 2239 C CA . SER B 1 22 ? 16.797 -1.146 24.839 1.00 9.16 14 SER B CA 1
ATOM 2240 C C . SER B 1 22 ? 18.126 -0.894 25.542 1.00 8.63 14 SER B C 1
ATOM 2241 O O . SER B 1 22 ? 19.182 -1.000 24.922 1.00 11.82 14 SER B O 1
ATOM 2244 N N . VAL B 1 23 ? 18.061 -0.642 26.842 1.00 9.60 15 VAL B N 1
ATOM 2245 C CA . VAL B 1 23 ? 19.230 -0.233 27.617 1.00 8.71 15 VAL B CA 1
ATOM 2246 C C . VAL B 1 23 ? 19.313 -1.149 28.831 1.00 9.99 15 VAL B C 1
ATOM 2247 O O . VAL B 1 23 ? 18.760 -0.813 29.887 1.00 10.40 15 VAL B O 1
ATOM 2251 N N . PRO B 1 24 ? 19.949 -2.313 28.723 1.00 11.55 16 PRO B N 1
ATOM 2252 C CA . PRO B 1 24 ? 20.112 -3.172 29.896 1.00 10.50 16 PRO B CA 1
ATOM 2253 C C . PRO B 1 24 ? 20.775 -2.404 31.026 1.00 13.62 16 PRO B C 1
ATOM 2254 O O . PRO B 1 24 ? 21.698 -1.603 30.808 1.00 12.02 16 PRO B O 1
ATOM 2258 N N . ALA B 1 25 ? 20.269 -2.627 32.233 1.00 12.08 17 ALA B N 1
ATOM 2259 C CA . ALA B 1 25 ? 20.978 -2.280 33.463 1.00 9.84 17 ALA B CA 1
ATOM 2260 C C . ALA B 1 25 ? 21.891 -3.463 33.772 1.00 10.52 17 ALA B C 1
ATOM 2261 O O . ALA B 1 25 ? 21.488 -4.444 34.401 1.00 10.15 17 ALA B O 1
ATOM 2263 N N . ILE B 1 26 ? 23.118 -3.391 33.264 1.00 10.78 18 ILE B N 1
ATOM 2264 C CA . ILE B 1 26 ? 23.948 -4.584 33.187 1.00 11.30 18 ILE B CA 1
ATOM 2265 C C . ILE B 1 26 ? 24.461 -4.960 34.577 1.00 12.06 18 ILE B C 1
ATOM 2266 O O . ILE B 1 26 ? 24.797 -4.092 35.409 1.00 8.63 18 ILE B O 1
ATOM 2271 N N . VAL B 1 27 ? 24.439 -6.265 34.860 1.00 11.93 19 VAL B N 1
ATOM 2272 C CA . VAL B 1 27 ? 25.016 -6.774 36.106 1.00 12.20 19 VAL B CA 1
ATOM 2273 C C . VAL B 1 27 ? 26.509 -6.466 36.158 1.00 9.91 19 VAL B C 1
ATOM 2274 O O . VAL B 1 27 ? 27.153 -6.143 35.152 1.00 10.13 19 VAL B O 1
ATOM 2278 N N . THR B 1 28 ? 27.058 -6.560 37.366 1.00 8.50 20 THR B N 1
ATOM 2279 C CA . THR B 1 28 ? 28.499 -6.492 37.585 1.00 9.92 20 THR B CA 1
ATOM 2280 C C . THR B 1 28 ? 29.017 -7.901 37.817 1.00 13.69 20 THR B C 1
ATOM 2281 O O . THR B 1 28 ? 28.802 -8.464 38.905 1.00 11.66 20 THR B O 1
ATOM 2285 N N . PRO B 1 29 ? 29.673 -8.531 36.838 1.00 13.49 21 PRO B N 1
ATOM 2286 C CA . PRO B 1 29 ? 30.157 -9.892 37.044 1.00 10.17 21 PRO B CA 1
ATOM 2287 C C . PRO B 1 29 ? 31.182 -9.913 38.168 1.00 12.06 21 PRO B C 1
ATOM 2288 O O . PRO B 1 29 ? 32.030 -9.017 38.275 1.00 14.52 21 PRO B O 1
ATOM 2292 N N . MET B 1 30 ? 31.081 -10.921 39.017 1.00 11.47 22 MET B N 1
ATOM 2293 C CA . MET B 1 30 ? 32.039 -11.097 40.108 1.00 13.32 22 MET B CA 1
ATOM 2294 C C . MET B 1 30 ? 32.524 -12.536 40.161 1.00 14.02 22 MET B C 1
ATOM 2295 O O . MET B 1 30 ? 31.839 -13.461 39.733 1.00 13.70 22 MET B O 1
ATOM 2300 N N . LEU B 1 31 ? 33.725 -12.714 40.712 1.00 12.06 23 LEU B N 1
ATOM 2301 C CA . LEU B 1 31 ? 34.257 -14.023 41.041 1.00 13.25 23 LEU B CA 1
ATOM 2302 C C . LEU B 1 31 ? 33.705 -14.481 42.389 1.00 17.28 23 LEU B C 1
ATOM 2303 O O . LEU B 1 31 ? 32.886 -13.794 43.016 1.00 17.22 23 LEU B O 1
ATOM 2308 N N . GLU B 1 32 ? 34.166 -15.652 42.850 1.00 16.03 24 GLU B N 1
ATOM 2309 C CA . GLU B 1 32 ? 33.513 -16.332 43.972 1.00 15.07 24 GLU B CA 1
ATOM 2310 C C . GLU B 1 32 ? 33.500 -15.501 45.255 1.00 18.46 24 GLU B C 1
ATOM 2311 O O . GLU B 1 32 ? 32.543 -15.588 46.037 1.00 26.01 24 GLU B O 1
ATOM 2317 N N . ASP B 1 33 ? 34.520 -14.680 45.491 1.00 15.81 25 ASP B N 1
ATOM 2318 C CA . ASP B 1 33 ? 34.577 -13.888 46.710 1.00 18.52 25 ASP B CA 1
ATOM 2319 C C . ASP B 1 33 ? 33.958 -12.507 46.522 1.00 17.55 25 ASP B C 1
ATOM 2320 O O . ASP B 1 33 ? 34.079 -11.651 47.410 1.00 21.95 25 ASP B O 1
ATOM 2325 N N . GLY B 1 34 ? 33.287 -12.274 45.396 1.00 12.95 26 GLY B N 1
ATOM 2326 C CA . GLY B 1 34 ? 32.751 -10.963 45.092 1.00 14.62 26 GLY B CA 1
ATOM 2327 C C . GLY B 1 34 ? 33.691 -10.065 44.322 1.00 14.57 26 GLY B C 1
ATOM 2328 O O . GLY B 1 34 ? 33.289 -8.976 43.927 1.00 13.20 26 GLY B O 1
ATOM 2329 N N . GLY B 1 35 ? 34.946 -10.470 44.132 1.00 12.34 27 GLY B N 1
ATOM 2330 C CA . GLY B 1 35 ? 35.871 -9.637 43.379 1.00 15.94 27 GLY B CA 1
ATOM 2331 C C . GLY B 1 35 ? 35.388 -9.413 41.957 1.00 16.09 27 GLY B C 1
ATOM 2332 O O . GLY B 1 35 ? 34.704 -10.251 41.367 1.00 13.99 27 GLY B O 1
ATOM 2333 N N . LEU B 1 36 ? 35.746 -8.269 41.394 1.00 14.60 28 LEU B N 1
ATOM 2334 C CA . LEU B 1 36 ? 35.285 -7.984 40.037 1.00 15.03 28 LEU B CA 1
ATOM 2335 C C . LEU B 1 36 ? 35.820 -8.999 39.021 1.00 12.40 28 LEU B C 1
ATOM 2336 O O . LEU B 1 36 ? 36.948 -9.510 39.125 1.00 14.83 28 LEU B O 1
ATOM 2341 N N . ASP B 1 37 ? 35.012 -9.245 37.986 1.00 14.29 29 ASP B N 1
ATOM 2342 C CA . ASP B 1 37 ? 35.376 -10.151 36.895 1.00 15.92 29 ASP B CA 1
ATOM 2343 C C . ASP B 1 37 ? 35.303 -9.362 35.588 1.00 16.66 29 ASP B C 1
ATOM 2344 O O . ASP B 1 37 ? 34.357 -9.504 34.801 1.00 14.91 29 ASP B O 1
ATOM 2349 N N . LEU B 1 38 ? 36.329 -8.547 35.344 1.00 15.96 30 LEU B N 1
ATOM 2350 C CA . LEU B 1 38 ? 36.282 -7.655 34.189 1.00 11.79 30 LEU B CA 1
ATOM 2351 C C . LEU B 1 38 ? 36.341 -8.415 32.873 1.00 16.99 30 LEU B C 1
ATOM 2352 O O . LEU B 1 38 ? 35.786 -7.947 31.879 1.00 16.03 30 LEU B O 1
ATOM 2357 N N . ALA B 1 39 ? 37.006 -9.570 32.835 1.00 14.51 31 ALA B N 1
ATOM 2358 C CA . ALA B 1 39 ? 37.070 -10.326 31.583 1.00 17.35 31 ALA B CA 1
ATOM 2359 C C . ALA B 1 39 ? 35.680 -10.806 31.161 1.00 16.81 31 ALA B C 1
ATOM 2360 O O . ALA B 1 39 ? 35.301 -10.700 29.986 1.00 17.10 31 ALA B O 1
ATOM 2362 N N . ALA B 1 40 ? 34.882 -11.285 32.114 1.00 14.85 32 ALA B N 1
ATOM 2363 C CA . ALA B 1 40 ? 33.523 -11.698 31.790 1.00 15.98 32 ALA B CA 1
ATOM 2364 C C . ALA B 1 40 ? 32.677 -10.495 31.402 1.00 15.00 32 ALA B C 1
ATOM 2365 O O . ALA B 1 40 ? 31.771 -10.598 30.557 1.00 15.88 32 ALA B O 1
ATOM 2367 N N . PHE B 1 41 ? 32.929 -9.355 32.051 1.00 15.89 33 PHE B N 1
ATOM 2368 C CA . PHE B 1 41 ? 32.211 -8.124 31.754 1.00 15.38 33 PHE B CA 1
ATOM 2369 C C . PHE B 1 41 ? 32.457 -7.665 30.318 1.00 12.93 33 PHE B C 1
ATOM 2370 O O . PHE B 1 41 ? 31.524 -7.244 29.616 1.00 13.18 33 PHE B O 1
ATOM 2378 N N . ARG B 1 42 ? 33.715 -7.676 29.876 1.00 11.89 34 ARG B N 1
ATOM 2379 C CA . ARG B 1 42 ? 33.984 -7.254 28.503 1.00 12.31 34 ARG B CA 1
ATOM 2380 C C . ARG B 1 42 ? 33.288 -8.176 27.509 1.00 14.63 34 ARG B C 1
ATOM 2381 O O . ARG B 1 42 ? 32.724 -7.710 26.507 1.00 14.41 34 ARG B O 1
ATOM 2389 N N . LYS B 1 43 ? 33.302 -9.484 27.778 1.00 14.93 35 LYS B N 1
ATOM 2390 C CA . LYS B 1 43 ? 32.638 -10.422 26.879 1.00 14.44 35 LYS B CA 1
ATOM 2391 C C . LYS B 1 43 ? 31.144 -10.155 26.852 1.00 12.02 35 LYS B C 1
ATOM 2392 O O . LYS B 1 43 ? 30.516 -10.221 25.792 1.00 15.98 35 LYS B O 1
ATOM 2398 N N . LEU B 1 44 ? 30.569 -9.821 28.012 1.00 13.33 36 LEU B N 1
ATOM 2399 C CA . LEU B 1 44 ? 29.142 -9.489 28.066 1.00 16.48 36 LEU B CA 1
ATOM 2400 C C . LEU B 1 44 ? 28.822 -8.264 27.216 1.00 14.63 36 LEU B C 1
ATOM 2401 O O . LEU B 1 44 ? 27.809 -8.239 26.501 1.00 13.05 36 LEU B O 1
ATOM 2406 N N . ILE B 1 45 ? 29.659 -7.229 27.307 1.00 12.95 37 ILE B N 1
ATOM 2407 C CA . ILE B 1 45 ? 29.446 -6.011 26.516 1.00 13.27 37 ILE B CA 1
ATOM 2408 C C . ILE B 1 45 ? 29.463 -6.326 25.022 1.00 16.58 37 ILE B C 1
ATOM 2409 O O . ILE B 1 45 ? 28.638 -5.817 24.253 1.00 15.79 37 ILE B O 1
ATOM 2414 N N . ASP B 1 46 ? 30.414 -7.152 24.583 1.00 14.04 38 ASP B N 1
ATOM 2415 C CA . ASP B 1 46 ? 30.476 -7.504 23.168 1.00 13.47 38 ASP B CA 1
ATOM 2416 C C . ASP B 1 46 ? 29.243 -8.274 22.729 1.00 17.25 38 ASP B C 1
ATOM 2417 O O . ASP B 1 46 ? 28.741 -8.080 21.612 1.00 17.25 38 ASP B O 1
ATOM 2422 N N . TRP B 1 47 ? 28.785 -9.199 23.573 1.00 14.33 39 TRP B N 1
ATOM 2423 C CA . TRP B 1 47 ? 27.568 -9.944 23.285 1.00 12.43 39 TRP B CA 1
ATOM 2424 C C . TRP B 1 47 ? 26.371 -8.997 23.178 1.00 16.00 39 TRP B C 1
ATOM 2425 O O . TRP B 1 47 ? 25.581 -9.085 22.235 1.00 15.40 39 TRP B O 1
ATOM 2436 N N . HIS B 1 48 ? 26.244 -8.055 24.119 1.00 12.54 40 HIS B N 1
ATOM 2437 C CA . HIS B 1 48 ? 25.155 -7.080 24.037 1.00 12.39 40 HIS B CA 1
ATOM 2438 C C . HIS B 1 48 ? 25.177 -6.327 22.713 1.00 15.74 40 HIS B C 1
ATOM 2439 O O . HIS B 1 48 ? 24.145 -6.165 22.050 1.00 13.41 40 HIS B O 1
ATOM 2446 N N . ILE B 1 49 ? 26.350 -5.876 22.296 1.00 14.24 41 ILE B N 1
ATOM 2447 C CA . ILE B 1 49 ? 26.407 -5.110 21.062 1.00 11.31 41 ILE B CA 1
ATOM 2448 C C . ILE B 1 49 ? 26.012 -5.984 19.877 1.00 19.38 41 ILE B C 1
ATOM 2449 O O . ILE B 1 49 ? 25.223 -5.560 19.019 1.00 19.64 41 ILE B O 1
ATOM 2454 N N . GLU B 1 50 ? 26.477 -7.239 19.845 1.00 14.65 42 GLU B N 1
ATOM 2455 C CA A GLU B 1 50 ? 26.116 -8.061 18.700 0.39 16.69 42 GLU B CA 1
ATOM 2456 C CA B GLU B 1 50 ? 26.132 -8.158 18.758 0.61 14.82 42 GLU B CA 1
ATOM 2457 C C . GLU B 1 50 ? 24.635 -8.427 18.719 1.00 17.29 42 GLU B C 1
ATOM 2458 O O . GLU B 1 50 ? 24.036 -8.563 17.643 1.00 19.52 42 GLU B O 1
ATOM 2469 N N . GLU B 1 51 ? 24.019 -8.537 19.897 1.00 16.50 43 GLU B N 1
ATOM 2470 C CA . GLU B 1 51 ? 22.604 -8.897 19.982 1.00 19.05 43 GLU B CA 1
ATOM 2471 C C . GLU B 1 51 ? 21.651 -7.728 19.741 1.00 23.16 43 GLU B C 1
ATOM 2472 O O . GLU B 1 51 ? 20.445 -7.963 19.622 1.00 19.86 43 GLU B O 1
ATOM 2478 N N . GLY B 1 52 ? 22.140 -6.489 19.675 1.00 17.45 44 GLY B N 1
ATOM 2479 C CA . GLY B 1 52 ? 21.295 -5.345 19.348 1.00 17.08 44 GLY B CA 1
ATOM 2480 C C . GLY B 1 52 ? 21.020 -4.375 20.481 1.00 17.86 44 GLY B C 1
ATOM 2481 O O . GLY B 1 52 ? 20.248 -3.423 20.288 1.00 13.64 44 GLY B O 1
ATOM 2482 N N . THR B 1 53 ? 21.626 -4.565 21.648 1.00 12.37 45 THR B N 1
ATOM 2483 C CA . THR B 1 53 ? 21.505 -3.589 22.725 1.00 14.06 45 THR B CA 1
ATOM 2484 C C . THR B 1 53 ? 21.907 -2.190 22.252 1.00 14.73 45 THR B C 1
ATOM 2485 O O . THR B 1 53 ? 22.843 -2.025 21.469 1.00 14.00 45 THR B O 1
ATOM 2489 N N . ASP B 1 54 ? 21.136 -1.186 22.680 1.00 11.39 46 ASP B N 1
ATOM 2490 C CA . ASP B 1 54 ? 21.294 0.193 22.236 1.00 9.77 46 ASP B CA 1
ATOM 2491 C C . ASP B 1 54 ? 22.204 1.049 23.115 1.00 16.55 46 ASP B C 1
ATOM 2492 O O . ASP B 1 54 ? 22.843 1.972 22.599 1.00 14.43 46 ASP B O 1
ATOM 2497 N N . ALA B 1 55 ? 22.290 0.766 24.411 1.00 13.82 47 ALA B N 1
ATOM 2498 C CA . ALA B 1 55 ? 23.138 1.486 25.349 1.00 12.34 47 ALA B CA 1
ATOM 2499 C C . ALA B 1 55 ? 23.136 0.630 26.604 1.00 9.63 47 ALA B C 1
ATOM 2500 O O . ALA B 1 55 ? 22.329 -0.289 26.727 1.00 8.18 47 ALA B O 1
ATOM 2502 N N . LEU B 1 56 ? 24.053 0.913 27.519 1.00 11.20 48 LEU B N 1
ATOM 2503 C CA . LEU B 1 56 ? 24.115 0.211 28.796 1.00 8.17 48 LEU B CA 1
ATOM 2504 C C . LEU B 1 56 ? 24.129 1.195 29.955 1.00 8.14 48 LEU B C 1
ATOM 2505 O O . LEU B 1 56 ? 24.722 2.276 29.872 1.00 12.43 48 LEU B O 1
ATOM 2510 N N . VAL B 1 57 ? 23.409 0.841 31.014 1.00 8.93 49 VAL B N 1
ATOM 2511 C CA . VAL B 1 57 ? 23.582 1.470 32.317 1.00 11.79 49 VAL B CA 1
ATOM 2512 C C . VAL B 1 57 ? 24.481 0.557 33.122 1.00 9.84 49 VAL B C 1
ATOM 2513 O O . VAL B 1 57 ? 24.169 -0.626 33.309 1.00 11.96 49 VAL B O 1
ATOM 2517 N N . VAL B 1 58 ? 25.624 1.101 33.530 1.00 10.57 50 VAL B N 1
ATOM 2518 C CA . VAL B 1 58 ? 26.655 0.370 34.247 1.00 9.39 50 VAL B CA 1
ATOM 2519 C C . VAL B 1 58 ? 26.685 0.869 35.686 1.00 11.51 50 VAL B C 1
ATOM 2520 O O . VAL B 1 58 ? 26.595 2.075 35.941 1.00 13.80 50 VAL B O 1
ATOM 2524 N N . VAL B 1 59 ? 26.850 -0.078 36.614 1.00 9.92 51 VAL B N 1
ATOM 2525 C CA . VAL B 1 59 ? 26.819 0.087 38.067 1.00 9.28 51 VAL B CA 1
ATOM 2526 C C . VAL B 1 59 ? 25.612 0.933 38.486 1.00 10.86 51 VAL B C 1
ATOM 2527 O O . VAL B 1 59 ? 25.711 1.840 39.324 1.00 11.37 51 VAL B O 1
ATOM 2531 N N . GLY B 1 60 ? 24.452 0.595 37.930 1.00 12.30 52 GLY B N 1
ATOM 2532 C CA . GLY B 1 60 ? 23.182 0.927 38.543 1.00 14.44 52 GLY B CA 1
ATOM 2533 C C . GLY B 1 60 ? 22.830 -0.077 39.628 1.00 14.36 52 GLY B C 1
ATOM 2534 O O . GLY B 1 60 ? 23.672 -0.832 40.122 1.00 15.54 52 GLY B O 1
ATOM 2535 N N . THR B 1 61 ? 21.554 -0.045 40.040 1.00 16.64 53 THR B N 1
ATOM 2536 C CA . THR B 1 61 ? 21.084 -0.972 41.069 1.00 17.60 53 THR B CA 1
ATOM 2537 C C . THR B 1 61 ? 21.369 -2.414 40.684 1.00 14.98 53 THR B C 1
ATOM 2538 O O . THR B 1 61 ? 21.774 -3.231 41.523 1.00 13.86 53 THR B O 1
ATOM 2542 N N . SER B 1 62 ? 21.143 -2.752 39.413 1.00 11.96 54 SER B N 1
ATOM 2543 C CA . SER B 1 62 ? 21.377 -4.118 38.961 1.00 9.35 54 SER B CA 1
ATOM 2544 C C . SER B 1 62 ? 22.852 -4.484 38.962 1.00 11.74 54 SER B C 1
ATOM 2545 O O . SER B 1 62 ? 23.173 -5.681 38.964 1.00 12.00 54 SER B O 1
ATOM 2548 N N . GLY B 1 63 ? 23.731 -3.481 38.968 1.00 12.18 55 GLY B N 1
ATOM 2549 C CA . GLY B 1 63 ? 25.176 -3.585 39.033 1.00 9.43 55 GLY B CA 1
ATOM 2550 C C . GLY B 1 63 ? 25.744 -3.556 40.438 1.00 13.14 55 GLY B C 1
ATOM 2551 O O . GLY B 1 63 ? 26.968 -3.485 40.608 1.00 12.13 55 GLY B O 1
ATOM 2552 N N . GLU B 1 64 ? 24.883 -3.620 41.457 1.00 11.69 56 GLU B N 1
ATOM 2553 C CA . GLU B 1 64 ? 25.300 -3.639 42.869 1.00 12.52 56 GLU B CA 1
ATOM 2554 C C . GLU B 1 64 ? 26.148 -2.428 43.254 1.00 11.09 56 GLU B C 1
ATOM 2555 O O . GLU B 1 64 ? 27.133 -2.542 43.986 1.00 11.76 56 GLU B O 1
ATOM 2561 N N . SER B 1 65 ? 25.737 -1.242 42.819 1.00 16.12 57 SER B N 1
ATOM 2562 C CA . SER B 1 65 ? 26.459 -0.037 43.223 1.00 16.45 57 SER B CA 1
ATOM 2563 C C . SER B 1 65 ? 26.599 0.075 44.739 1.00 12.88 57 SER B C 1
ATOM 2564 O O . SER B 1 65 ? 27.603 0.599 45.235 1.00 16.38 57 SER B O 1
ATOM 2567 N N . ALA B 1 66 ? 25.627 -0.443 45.494 1.00 13.99 58 ALA B N 1
ATOM 2568 C CA . ALA B 1 66 ? 25.648 -0.291 46.946 1.00 10.48 58 ALA B CA 1
ATOM 2569 C C . ALA B 1 66 ? 26.842 -0.965 47.601 1.00 14.14 58 ALA B C 1
ATOM 2570 O O . ALA B 1 66 ? 27.224 -0.579 48.708 1.00 16.57 58 ALA B O 1
ATOM 2572 N N . THR B 1 67 ? 27.450 -1.954 46.958 1.00 12.25 59 THR B N 1
ATOM 2573 C CA . THR B 1 67 ? 28.477 -2.739 47.637 1.00 14.50 59 THR B CA 1
ATOM 2574 C C . THR B 1 67 ? 29.825 -2.626 46.945 1.00 14.77 59 THR B C 1
ATOM 2575 O O . THR B 1 67 ? 30.772 -3.326 47.326 1.00 13.55 59 THR B O 1
ATOM 2579 N N . LEU B 1 68 ? 29.938 -1.756 45.945 1.00 16.94 60 LEU B N 1
ATOM 2580 C CA . LEU B 1 68 ? 31.217 -1.468 45.314 1.00 14.88 60 LEU B CA 1
ATOM 2581 C C . LEU B 1 68 ? 31.909 -0.291 46.001 1.00 15.12 60 LEU B C 1
ATOM 2582 O O . LEU B 1 68 ? 31.264 0.672 46.431 1.00 18.82 60 LEU B O 1
ATOM 2587 N N . SER B 1 69 ? 33.241 -0.352 46.071 1.00 15.83 61 SER B N 1
ATOM 2588 C CA . SER B 1 69 ? 33.979 0.832 46.481 1.00 20.19 61 SER B CA 1
ATOM 258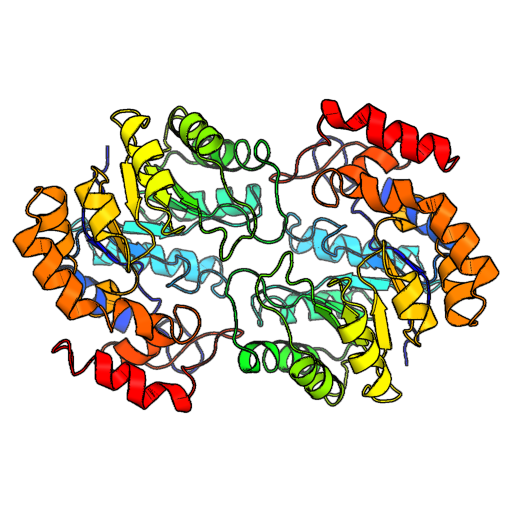9 C C . SER B 1 69 ? 33.938 1.881 45.371 1.00 17.13 61 SER B C 1
ATOM 2590 O O . SER B 1 69 ? 33.621 1.589 44.217 1.00 17.96 61 SER B O 1
ATOM 2593 N N . VAL B 1 70 ? 34.273 3.121 45.722 1.00 18.73 62 VAL B N 1
ATOM 2594 C CA . VAL B 1 70 ? 34.352 4.150 44.686 1.00 21.14 62 VAL B CA 1
ATOM 2595 C C . VAL B 1 70 ? 35.312 3.718 43.583 1.00 19.83 62 VAL B C 1
ATOM 2596 O O . VAL B 1 70 ? 34.998 3.837 42.391 1.00 17.22 62 VAL B O 1
ATOM 2600 N N . ASP B 1 71 ? 36.467 3.148 43.958 1.00 20.31 63 ASP B N 1
ATOM 2601 C CA . ASP B 1 71 ? 37.439 2.735 42.947 1.00 15.01 63 ASP B CA 1
ATOM 2602 C C . ASP B 1 71 ? 36.899 1.631 42.049 1.00 15.33 63 ASP B C 1
ATOM 2603 O O . ASP B 1 71 ? 37.161 1.630 40.836 1.00 18.42 63 ASP B O 1
ATOM 2608 N N . GLU B 1 72 ? 36.161 0.656 42.625 1.00 15.03 64 GLU B N 1
ATOM 2609 C CA . GLU B 1 72 ? 35.557 -0.404 41.817 1.00 15.64 64 GLU B CA 1
ATOM 2610 C C . GLU B 1 72 ? 34.463 0.148 40.922 1.00 14.40 64 GLU B C 1
ATOM 2611 O O . GLU B 1 72 ? 34.326 -0.259 39.760 1.00 15.10 64 GLU B O 1
ATOM 2617 N N . HIS B 1 73 ? 33.666 1.055 41.469 1.00 13.81 65 HIS B N 1
ATOM 2618 C CA . HIS B 1 73 ? 32.626 1.730 40.703 1.00 19.49 65 HIS B CA 1
ATOM 2619 C C . HIS B 1 73 ? 33.218 2.397 39.461 1.00 18.63 65 HIS B C 1
ATOM 2620 O O . HIS B 1 73 ? 32.761 2.165 38.333 1.00 17.33 65 HIS B O 1
ATOM 2627 N N . VAL B 1 74 ? 34.284 3.173 39.651 1.00 15.84 66 VAL B N 1
ATOM 2628 C CA . VAL B 1 74 ? 34.920 3.900 38.554 1.00 17.56 66 VAL B CA 1
ATOM 2629 C C . VAL B 1 74 ? 35.584 2.932 37.580 1.00 16.96 66 VAL B C 1
ATOM 2630 O O . VAL B 1 74 ? 35.544 3.128 36.356 1.00 20.43 66 VAL B O 1
ATOM 2634 N N . LEU B 1 75 ? 36.210 1.874 38.097 1.00 16.42 67 LEU B N 1
ATOM 2635 C CA . LEU B 1 75 ? 36.854 0.905 37.213 1.00 15.62 67 LEU B CA 1
ATOM 2636 C C . LEU B 1 75 ? 35.834 0.211 36.319 1.00 14.44 67 LEU B C 1
ATOM 2637 O O . LEU B 1 75 ? 36.102 -0.058 35.139 1.00 17.38 67 LEU B O 1
ATOM 2642 N N . MET B 1 76 ? 34.646 -0.066 36.849 1.00 15.43 68 MET B N 1
ATOM 2643 C CA . MET B 1 76 ? 33.614 -0.663 36.012 1.00 10.12 68 MET B CA 1
ATOM 2644 C C . MET B 1 76 ? 33.202 0.291 34.895 1.00 14.11 68 MET B C 1
ATOM 2645 O O . MET B 1 76 ? 33.065 -0.106 33.726 1.00 12.72 68 MET B O 1
ATOM 2650 N N . ILE B 1 77 ? 32.994 1.561 35.233 1.00 13.40 69 ILE B N 1
ATOM 2651 C CA . ILE B 1 77 ? 32.616 2.515 34.196 1.00 15.22 69 ILE B CA 1
ATOM 2652 C C . ILE B 1 77 ? 33.723 2.611 33.159 1.00 11.76 69 ILE B C 1
ATOM 2653 O O . ILE B 1 77 ? 33.478 2.523 31.952 1.00 16.58 69 ILE B O 1
ATOM 2658 N N . GLU B 1 78 ? 34.958 2.777 33.623 1.00 13.93 70 GLU B N 1
ATOM 2659 C CA . GLU B 1 78 ? 36.089 2.932 32.701 1.00 17.14 70 GLU B CA 1
ATOM 2660 C C . GLU B 1 78 ? 36.223 1.713 31.802 1.00 15.49 70 GLU B C 1
ATOM 2661 O O . GLU B 1 78 ? 36.422 1.843 30.588 1.00 18.25 70 GLU B O 1
ATOM 2667 N N . THR B 1 79 ? 36.094 0.517 32.380 1.00 12.61 71 THR B N 1
ATOM 2668 C CA . THR B 1 79 ? 36.143 -0.700 31.572 1.00 18.40 71 THR B CA 1
ATOM 2669 C C . THR B 1 79 ? 35.042 -0.716 30.516 1.00 21.12 71 THR B C 1
ATOM 2670 O O . THR B 1 79 ? 35.265 -1.120 29.366 1.00 17.47 71 THR B O 1
ATOM 2674 N N . ALA B 1 80 ? 33.847 -0.273 30.885 1.00 10.67 72 ALA B N 1
ATOM 2675 C CA . ALA B 1 80 ? 32.741 -0.310 29.938 1.00 11.61 72 ALA B CA 1
ATOM 2676 C C . ALA B 1 80 ? 32.950 0.709 28.821 1.00 11.59 72 ALA B C 1
ATOM 2677 O O . ALA B 1 80 ? 32.710 0.412 27.646 1.00 15.24 72 ALA B O 1
ATOM 2679 N N . VAL B 1 81 ? 33.427 1.904 29.169 1.00 14.11 73 VAL B N 1
ATOM 2680 C CA . VAL B 1 81 ? 33.669 2.941 28.167 1.00 12.95 73 VAL B CA 1
ATOM 2681 C C . VAL B 1 81 ? 34.752 2.493 27.185 1.00 14.01 73 VAL B C 1
ATOM 2682 O O . VAL B 1 81 ? 34.579 2.547 25.955 1.00 16.56 73 VAL B O 1
ATOM 2686 N N . LYS B 1 82 ? 35.887 2.043 27.719 1.00 15.54 74 LYS B N 1
ATOM 2687 C CA . LYS B 1 82 ? 36.969 1.573 26.863 1.00 17.98 74 LYS B CA 1
ATOM 2688 C C . LYS B 1 82 ? 36.513 0.416 25.982 1.00 22.89 74 LYS B C 1
ATOM 2689 O O . LYS B 1 82 ? 36.775 0.404 24.777 1.00 23.83 74 LYS B O 1
ATOM 2695 N N . HIS B 1 83 ? 35.835 -0.576 26.557 1.00 16.40 75 HIS B N 1
ATOM 2696 C CA . HIS B 1 83 ? 35.532 -1.746 25.738 1.00 17.75 75 HIS B CA 1
ATOM 2697 C C . HIS B 1 83 ? 34.451 -1.434 24.708 1.00 15.15 75 HIS B C 1
ATOM 2698 O O . HIS B 1 83 ? 34.517 -1.917 23.569 1.00 18.87 75 HIS B O 1
ATOM 2705 N N . ALA B 1 84 ? 33.468 -0.600 25.067 1.00 13.62 76 ALA B N 1
ATOM 2706 C CA . ALA B 1 84 ? 32.428 -0.239 24.099 1.00 16.83 76 ALA B CA 1
ATOM 2707 C C . ALA B 1 84 ? 33.008 0.494 22.901 1.00 19.44 76 ALA B C 1
ATOM 2708 O O . ALA B 1 84 ? 32.510 0.333 21.774 1.00 17.81 76 ALA B O 1
ATOM 2710 N N . ALA B 1 85 ? 34.063 1.288 23.123 1.00 18.19 77 ALA B N 1
ATOM 2711 C CA . ALA B 1 85 ? 34.799 1.964 22.047 1.00 23.24 77 ALA B CA 1
ATOM 2712 C C . ALA B 1 85 ? 33.855 2.786 21.171 1.00 21.99 77 ALA B C 1
ATOM 2713 O O . ALA B 1 85 ? 33.928 2.757 19.940 1.00 21.12 77 ALA B O 1
ATOM 2715 N N . LYS B 1 86 ? 32.943 3.503 21.824 1.00 18.04 78 LYS B N 1
ATOM 2716 C CA . LYS B 1 86 ? 31.971 4.412 21.215 1.00 19.26 78 LYS B CA 1
ATOM 2717 C C . LYS B 1 86 ? 30.935 3.702 20.346 1.00 21.07 78 LYS B C 1
ATOM 2718 O O . LYS B 1 86 ? 30.135 4.374 19.678 1.00 21.70 78 LYS B O 1
ATOM 2720 N N . ARG B 1 87 ? 30.878 2.365 20.369 1.00 19.20 79 ARG B N 1
ATOM 2721 C CA . ARG B 1 87 ? 29.867 1.673 19.566 1.00 16.74 79 ARG B CA 1
ATOM 2722 C C . ARG B 1 87 ? 28.459 1.909 20.099 1.00 20.39 79 ARG B C 1
ATOM 2723 O O . ARG B 1 87 ? 27.501 1.951 19.316 1.00 17.10 79 ARG B O 1
ATOM 2731 N N . ILE B 1 88 ? 28.318 2.041 21.416 1.00 13.65 80 ILE B N 1
ATOM 2732 C CA . ILE B 1 88 ? 27.052 2.369 22.071 1.00 15.04 80 ILE B CA 1
ATOM 2733 C C . ILE B 1 88 ? 27.345 3.292 23.237 1.00 13.76 80 ILE B C 1
ATOM 2734 O O . ILE B 1 88 ? 28.454 3.290 23.790 1.00 16.10 80 ILE B O 1
ATOM 2739 N N . PRO B 1 89 ? 26.358 4.074 23.651 1.00 15.62 81 PRO B N 1
ATOM 2740 C CA . PRO B 1 89 ? 26.544 4.928 24.830 1.00 17.39 81 PRO B CA 1
ATOM 2741 C C . PRO B 1 89 ? 26.618 4.105 26.107 1.00 13.26 81 PRO B C 1
ATOM 2742 O O . PRO B 1 89 ? 26.004 3.039 26.228 1.00 12.86 81 PRO B O 1
ATOM 2746 N N . ILE B 1 90 ? 27.378 4.633 27.065 1.00 11.22 82 ILE B N 1
ATOM 2747 C CA . ILE B 1 90 ? 27.525 4.066 28.402 1.00 13.06 82 ILE B CA 1
ATOM 2748 C C . ILE B 1 90 ? 27.014 5.106 29.387 1.00 12.98 82 ILE B C 1
ATOM 2749 O O . ILE B 1 90 ? 27.527 6.230 29.428 1.00 12.09 82 ILE B O 1
ATOM 2754 N N . VAL B 1 91 ? 25.965 4.751 30.130 1.00 10.88 83 VAL B N 1
ATOM 2755 C CA . VAL B 1 91 ? 25.395 5.581 31.187 1.00 8.60 83 VAL B CA 1
ATOM 2756 C C . VAL B 1 91 ? 25.871 5.001 32.501 1.00 10.95 83 VAL B C 1
ATOM 2757 O O . VAL B 1 91 ? 25.707 3.797 32.736 1.00 12.21 83 VAL B O 1
ATOM 2761 N N . ALA B 1 92 ? 26.493 5.837 33.341 1.00 11.47 84 ALA B N 1
ATOM 2762 C CA . ALA B 1 92 ? 27.050 5.408 34.621 1.00 10.00 84 ALA B CA 1
ATOM 2763 C C . ALA B 1 92 ? 26.063 5.674 35.748 1.00 10.23 84 ALA B C 1
ATOM 2764 O O . ALA B 1 92 ? 25.655 6.817 35.953 1.00 10.48 84 ALA B O 1
ATOM 2766 N N . GLY B 1 93 ? 25.717 4.640 36.510 1.00 8.82 85 GLY B N 1
ATOM 2767 C CA . GLY B 1 93 ? 25.028 4.932 37.758 1.00 10.06 85 GLY B CA 1
ATOM 2768 C C . GLY B 1 93 ? 25.941 5.731 38.664 1.00 14.12 85 GLY B C 1
ATOM 2769 O O . GLY B 1 93 ? 27.098 5.340 38.859 1.00 13.42 85 GLY B O 1
ATOM 2770 N N . ALA B 1 94 ? 25.471 6.874 39.201 1.00 10.25 86 ALA B N 1
ATOM 2771 C CA . ALA B 1 94 ? 26.351 7.684 40.040 1.00 9.93 86 ALA B CA 1
ATOM 2772 C C . ALA B 1 94 ? 25.600 8.445 41.128 1.00 9.41 86 ALA B C 1
ATOM 2773 O O . ALA B 1 94 ? 26.143 9.411 41.670 1.00 17.65 86 ALA B O 1
ATOM 2775 N N . GLY B 1 95 ? 24.383 8.020 41.478 1.00 11.60 87 GLY B N 1
ATOM 2776 C CA . GLY B 1 95 ? 23.572 8.720 42.445 1.00 15.83 87 GLY B CA 1
ATOM 2777 C C . GLY B 1 95 ? 23.602 8.089 43.826 1.00 15.20 87 GLY B C 1
ATOM 2778 O O . GLY B 1 95 ? 24.315 7.130 44.109 1.00 21.51 87 GLY B O 1
ATOM 2779 N N . GLY B 1 96 ? 22.820 8.690 44.712 1.00 11.81 88 GLY B N 1
ATOM 2780 C CA . GLY B 1 96 ? 22.781 8.242 46.089 1.00 22.91 88 GLY B CA 1
ATOM 2781 C C . GLY B 1 96 ? 22.017 9.238 46.935 1.00 16.78 88 GLY B C 1
ATOM 2782 O O . GLY B 1 96 ? 21.383 10.160 46.412 1.00 12.32 88 GLY B O 1
ATOM 2783 N N . ASN B 1 97 ? 22.066 9.034 48.256 1.00 14.60 89 ASN B N 1
ATOM 2784 C CA . ASN B 1 97 ? 21.263 9.884 49.125 1.00 15.01 89 ASN B CA 1
ATOM 2785 C C . ASN B 1 97 ? 22.071 11.001 49.762 1.00 15.40 89 ASN B C 1
ATOM 2786 O O . ASN B 1 97 ? 21.583 11.674 50.676 1.00 12.93 89 ASN B O 1
ATOM 2791 N N . SER B 1 98 ? 23.285 11.237 49.284 1.00 13.30 90 SER B N 1
ATOM 2792 C CA . SER B 1 98 ? 24.073 12.384 49.714 1.00 11.76 90 SER B CA 1
ATOM 2793 C C . SER B 1 98 ? 24.393 13.233 48.491 1.00 13.83 90 SER B C 1
ATOM 2794 O O . SER B 1 98 ? 24.963 12.730 47.520 1.00 15.39 90 SER B O 1
ATOM 2797 N N . THR B 1 99 ? 24.037 14.516 48.537 1.00 13.33 91 THR B N 1
ATOM 2798 C CA . THR B 1 99 ? 24.258 15.355 47.365 1.00 14.41 91 THR B CA 1
ATOM 2799 C C . THR B 1 99 ? 25.745 15.501 47.063 1.00 16.96 91 THR B C 1
ATOM 2800 O O . THR B 1 99 ? 26.158 15.353 45.907 1.00 17.30 91 THR B O 1
ATOM 2804 N N . THR B 1 100 ? 26.575 15.715 48.089 1.00 16.63 92 THR B N 1
ATOM 2805 C CA . THR B 1 100 ? 28.002 15.864 47.809 1.00 20.19 92 THR B CA 1
ATOM 2806 C C . THR B 1 100 ? 28.617 14.557 47.303 1.00 17.60 92 THR B C 1
ATOM 2807 O O . THR B 1 100 ? 29.480 14.583 46.417 1.00 17.74 92 THR B O 1
ATOM 2811 N N . GLU B 1 101 ? 28.145 13.406 47.788 1.00 15.02 93 GLU B N 1
ATOM 2812 C CA . GLU B 1 101 ? 28.703 12.146 47.304 1.00 19.26 93 GLU B CA 1
ATOM 2813 C C . GLU B 1 101 ? 28.307 11.885 45.857 1.00 15.13 93 GLU B C 1
ATOM 2814 O O . GLU B 1 101 ? 29.121 11.393 45.065 1.00 14.72 93 GLU B O 1
ATOM 2820 N N . ALA B 1 102 ? 27.054 12.175 45.508 1.00 12.37 94 ALA B N 1
ATOM 2821 C CA . ALA B 1 102 ? 26.614 12.019 44.130 1.00 10.56 94 ALA B CA 1
ATOM 2822 C C . ALA B 1 102 ? 27.413 12.924 43.197 1.00 17.37 94 ALA B C 1
ATOM 2823 O O . ALA B 1 102 ? 27.712 12.543 42.063 1.00 16.26 94 ALA B O 1
ATOM 2825 N N . ILE B 1 103 ? 27.754 14.130 43.655 1.00 14.40 95 ILE B N 1
ATOM 2826 C CA . ILE B 1 103 ? 28.587 15.012 42.833 1.00 17.21 95 ILE B CA 1
ATOM 2827 C C . ILE B 1 103 ? 29.962 14.399 42.625 1.00 17.67 95 ILE B C 1
ATOM 2828 O O . ILE B 1 103 ? 30.492 14.396 41.504 1.00 13.95 95 ILE B O 1
ATOM 2833 N N . GLU B 1 104 ? 30.562 13.845 43.686 1.00 15.34 96 GLU B N 1
ATOM 2834 C CA . GLU B 1 104 ? 31.892 13.259 43.517 1.00 14.72 96 GLU B CA 1
ATOM 2835 C C . GLU B 1 104 ? 31.858 12.078 42.559 1.00 17.40 96 GLU B C 1
ATOM 2836 O O . GLU B 1 104 ? 32.717 11.962 41.684 1.00 16.62 96 GLU B O 1
ATOM 2842 N N . LEU B 1 105 ? 30.869 11.193 42.703 1.00 15.13 97 LEU B N 1
ATOM 2843 C CA . LEU B 1 105 ? 30.777 10.048 41.795 1.00 15.33 97 LEU B CA 1
ATOM 2844 C C . LEU B 1 105 ? 30.538 10.494 40.356 1.00 17.75 97 LEU B C 1
ATOM 2845 O O . LEU B 1 105 ? 31.074 9.896 39.410 1.00 18.42 97 LEU B O 1
ATOM 2850 N N . SER B 1 106 ? 29.712 11.529 40.168 1.00 11.78 98 SER B N 1
ATOM 2851 C CA . SER B 1 106 ? 29.476 12.041 38.822 1.00 14.46 98 SER B CA 1
ATOM 2852 C C . SER B 1 106 ? 30.752 12.614 38.222 1.00 16.23 98 SER B C 1
ATOM 2853 O O . SER B 1 106 ? 31.014 12.426 37.032 1.00 15.51 98 SER B O 1
ATOM 2856 N N . LYS B 1 107 ? 31.564 13.309 39.034 1.00 13.94 99 LYS B N 1
ATOM 2857 C CA . LYS B 1 107 ? 32.865 13.771 38.551 1.00 14.39 99 LYS B CA 1
ATOM 2858 C C . LYS B 1 107 ? 33.700 12.610 38.038 1.00 17.38 99 LYS B C 1
ATOM 2859 O O . LYS B 1 107 ? 34.331 12.702 36.978 1.00 15.59 99 LYS B O 1
ATOM 2865 N N . HIS B 1 108 ? 33.759 11.528 38.819 1.00 13.89 100 HIS B N 1
ATOM 2866 C CA . HIS B 1 108 ? 34.547 10.360 38.445 1.00 15.82 100 HIS B CA 1
ATOM 2867 C C . HIS B 1 108 ? 34.025 9.724 37.168 1.00 18.47 100 HIS B C 1
ATOM 2868 O O . HIS B 1 108 ? 34.815 9.303 36.314 1.00 17.76 100 HIS B O 1
ATOM 2875 N N . ALA B 1 109 ? 32.695 9.656 37.013 1.00 15.76 101 ALA B N 1
ATOM 2876 C CA . ALA B 1 109 ? 32.106 9.062 35.811 1.00 14.83 101 ALA B CA 1
ATOM 2877 C C . ALA B 1 109 ? 32.457 9.873 34.575 1.00 12.44 101 ALA B C 1
ATOM 2878 O O . ALA B 1 109 ? 32.808 9.319 33.526 1.00 16.10 101 ALA B O 1
ATOM 2880 N N . LYS B 1 110 ? 32.336 11.197 34.662 1.00 13.59 102 LYS B N 1
ATOM 2881 C CA A LYS B 1 110 ? 32.715 12.024 33.524 0.47 13.44 102 LYS B CA 1
ATOM 2882 C CA B LYS B 1 110 ? 32.714 12.022 33.523 0.53 12.74 102 LYS B CA 1
ATOM 2883 C C . LYS B 1 110 ? 34.180 11.818 33.179 1.00 13.46 102 LYS B C 1
ATOM 2884 O O . LYS B 1 110 ? 34.538 11.713 32.004 1.00 13.71 102 LYS B O 1
ATOM 2895 N N . ALA B 1 111 ? 35.031 11.727 34.205 1.00 14.32 103 ALA B N 1
ATOM 2896 C CA . ALA B 1 111 ? 36.474 11.688 33.992 1.00 14.69 103 ALA B CA 1
ATOM 2897 C C . ALA B 1 111 ? 36.939 10.429 33.280 1.00 18.03 103 ALA B C 1
ATOM 2898 O O . ALA B 1 111 ? 38.021 10.449 32.680 1.00 20.46 103 ALA B O 1
ATOM 2900 N N . VAL B 1 112 ? 36.183 9.331 33.347 1.00 15.70 104 VAL B N 1
ATOM 2901 C CA . VAL B 1 112 ? 36.564 8.116 32.631 1.00 15.61 104 VAL B CA 1
ATOM 2902 C C . VAL B 1 112 ? 35.678 7.873 31.415 1.00 16.57 104 VAL B C 1
ATOM 2903 O O . VAL B 1 112 ? 35.656 6.758 30.874 1.00 15.82 104 VAL B O 1
ATOM 2907 N N . GLY B 1 113 ? 34.927 8.881 30.982 1.00 14.71 105 GLY B N 1
ATOM 2908 C CA . GLY B 1 113 ? 34.340 8.867 29.660 1.00 14.95 105 GLY B CA 1
ATOM 2909 C C . GLY B 1 113 ? 32.893 8.427 29.565 1.00 14.62 105 GLY B C 1
ATOM 2910 O O . GLY B 1 113 ? 32.430 8.163 28.448 1.00 15.55 105 GLY B O 1
ATOM 2911 N N . ALA B 1 114 ? 32.166 8.330 30.686 1.00 12.48 106 ALA B N 1
ATOM 2912 C CA . ALA B 1 114 ? 30.736 8.055 30.609 1.00 10.97 106 ALA B CA 1
ATOM 2913 C C . ALA B 1 114 ? 30.023 9.126 29.786 1.00 13.63 106 ALA B C 1
ATOM 2914 O O . ALA B 1 114 ? 30.436 10.292 29.748 1.00 16.41 106 ALA B O 1
ATOM 2916 N N . ASP B 1 115 ? 28.960 8.709 29.093 1.00 10.70 107 ASP B N 1
ATOM 2917 C CA . ASP B 1 115 ? 28.190 9.629 28.264 1.00 15.01 107 ASP B CA 1
ATOM 2918 C C . ASP B 1 115 ? 27.105 10.362 29.037 1.00 13.48 107 ASP B C 1
ATOM 2919 O O . ASP B 1 115 ? 26.670 11.432 28.592 1.00 15.25 107 ASP B O 1
ATOM 2924 N N . ALA B 1 116 ? 26.697 9.830 30.182 1.00 12.18 108 ALA B N 1
ATOM 2925 C CA . ALA B 1 116 ? 25.691 10.422 31.062 1.00 16.53 108 ALA B CA 1
ATOM 2926 C C . ALA B 1 116 ? 25.759 9.681 32.385 1.00 12.43 108 ALA B C 1
ATOM 2927 O O . ALA B 1 116 ? 26.383 8.620 32.489 1.00 11.96 108 ALA B O 1
ATOM 2929 N N . THR B 1 117 ? 25.099 10.240 33.399 1.00 11.96 109 THR B N 1
ATOM 2930 C CA . THR B 1 117 ? 24.910 9.498 34.633 1.00 10.77 109 THR B CA 1
ATOM 2931 C C . THR B 1 117 ? 23.430 9.218 34.833 1.00 8.58 109 THR B C 1
ATOM 2932 O O . THR B 1 117 ? 22.568 9.941 34.315 1.00 12.44 109 THR B O 1
ATOM 2936 N N . LEU B 1 118 ? 23.169 8.119 35.533 1.00 8.99 110 LEU B N 1
ATOM 2937 C CA . LEU B 1 118 ? 21.834 7.758 36.011 1.00 8.02 110 LEU B CA 1
ATOM 2938 C C . LEU B 1 118 ? 21.777 8.093 37.495 1.00 9.85 110 LEU B C 1
ATOM 2939 O O . LEU B 1 118 ? 22.619 7.614 38.265 1.00 10.60 110 LEU B O 1
ATOM 2944 N N . GLN B 1 119 ? 20.812 8.929 37.893 1.00 10.70 111 GLN B N 1
ATOM 2945 C CA . GLN B 1 119 ? 20.778 9.537 39.228 1.00 9.01 111 GLN B CA 1
ATOM 2946 C C . GLN B 1 119 ? 19.515 9.124 39.969 1.00 9.86 111 GLN B C 1
ATOM 2947 O O . GLN B 1 119 ? 18.431 9.624 39.657 1.00 9.17 111 GLN B O 1
ATOM 2953 N N . VAL B 1 120 ? 19.647 8.232 40.966 1.00 10.74 112 VAL B N 1
ATOM 2954 C CA . VAL B 1 120 ? 18.473 7.767 41.708 1.00 8.20 112 VAL B CA 1
ATOM 2955 C C . VAL B 1 120 ? 18.014 8.845 42.692 1.00 13.87 112 VAL B C 1
ATOM 2956 O O . VAL B 1 120 ? 18.802 9.628 43.226 1.00 10.40 112 VAL B O 1
ATOM 2960 N N . VAL B 1 121 ? 16.704 8.902 42.906 1.00 9.44 113 VAL B N 1
ATOM 2961 C CA . VAL B 1 121 ? 16.160 9.706 44.006 1.00 10.84 113 VAL B CA 1
ATOM 2962 C C . VAL B 1 121 ? 16.752 9.210 45.313 1.00 9.18 113 VAL B C 1
ATOM 2963 O O . VAL B 1 121 ? 16.879 7.983 45.504 1.00 11.46 113 VAL B O 1
ATOM 2967 N N . PRO B 1 122 ? 17.130 10.092 46.235 1.00 11.08 114 PRO B N 1
ATOM 2968 C CA . PRO B 1 122 ? 17.701 9.649 47.512 1.00 14.68 114 PRO B CA 1
ATOM 2969 C C . PRO B 1 122 ? 16.819 8.641 48.234 1.00 11.84 114 PRO B C 1
ATOM 2970 O O . PRO B 1 122 ? 15.623 8.862 48.407 1.00 9.70 114 PRO B O 1
ATOM 2974 N N . TYR B 1 123 ? 17.423 7.517 48.637 1.00 11.21 115 TYR B N 1
ATOM 2975 C CA . TYR B 1 123 ? 16.781 6.475 49.429 1.00 13.06 115 TYR B CA 1
ATOM 2976 C C . TYR B 1 123 ? 17.040 6.711 50.914 1.00 21.30 115 TYR B C 1
ATOM 2977 O O . TYR B 1 123 ? 17.980 7.406 51.297 1.00 13.95 115 TYR B O 1
ATOM 2986 N N . TYR B 1 124 ? 16.169 6.138 51.753 1.00 11.66 116 TYR B N 1
ATOM 2987 C CA . TYR B 1 124 ? 16.360 6.092 53.202 1.00 12.38 116 TYR B CA 1
ATOM 2988 C C . TYR B 1 124 ? 16.165 7.412 53.960 1.00 18.19 116 TYR B C 1
ATOM 2989 O O . TYR B 1 124 ? 15.502 7.400 55.001 1.00 15.35 116 TYR B O 1
ATOM 2998 N N . ASN B 1 125 ? 16.732 8.542 53.523 1.00 13.32 117 ASN B N 1
ATOM 2999 C CA . ASN B 1 125 ? 16.565 9.758 54.323 1.00 10.93 117 ASN B CA 1
ATOM 3000 C C . ASN B 1 125 ? 15.339 10.595 53.950 1.00 14.08 117 ASN B C 1
ATOM 3001 O O . ASN B 1 125 ? 15.083 11.619 54.607 1.00 13.47 117 ASN B O 1
ATOM 3006 N N . LYS B 1 126 ? 14.549 10.160 52.966 1.00 12.04 118 LYS B N 1
ATOM 3007 C CA . LYS B 1 126 ? 13.208 10.714 52.716 1.00 11.65 118 LYS B CA 1
ATOM 3008 C C . LYS B 1 126 ? 13.191 12.230 52.548 1.00 13.22 118 LYS B C 1
ATOM 3009 O O . LYS B 1 126 ? 12.404 12.915 53.228 1.00 14.39 118 LYS B O 1
ATOM 3015 N N . PRO B 1 127 ? 13.953 12.787 51.607 1.00 14.87 119 PRO B N 1
ATOM 3016 C CA . PRO B 1 127 ? 13.857 14.228 51.350 1.00 14.41 119 PRO B CA 1
ATOM 3017 C C . PRO B 1 127 ? 12.473 14.664 50.879 1.00 12.73 119 PRO B C 1
ATOM 3018 O O . PRO B 1 127 ? 11.687 13.894 50.316 1.00 15.77 119 PRO B O 1
ATOM 3022 N N . THR B 1 128 ? 12.199 15.949 51.098 1.00 12.40 120 THR B N 1
ATOM 3023 C CA . THR B 1 128 ? 11.008 16.597 50.556 1.00 12.37 120 THR B CA 1
ATOM 3024 C C . THR B 1 128 ? 11.123 16.723 49.033 1.00 11.89 120 THR B C 1
ATOM 3025 O O . THR B 1 128 ? 12.191 16.508 48.438 1.00 10.65 120 THR B O 1
ATOM 3029 N N . GLN B 1 129 ? 10.011 17.095 48.388 1.00 12.17 121 GLN B N 1
ATOM 3030 C CA . GLN B 1 129 ? 10.089 17.366 46.948 1.00 10.89 121 GLN B CA 1
ATOM 3031 C C . GLN B 1 129 ? 11.102 18.467 46.633 1.00 15.61 121 GLN B C 1
ATOM 3032 O O . GLN B 1 129 ? 11.808 18.399 45.612 1.00 11.53 121 GLN B O 1
ATOM 3038 N N . GLU B 1 130 ? 11.157 19.517 47.459 1.00 12.76 122 GLU B N 1
ATOM 3039 C CA A GLU B 1 130 ? 12.133 20.572 47.210 0.50 14.20 122 GLU B CA 1
ATOM 3040 C CA B GLU B 1 130 ? 12.134 20.575 47.217 0.50 14.19 122 GLU B CA 1
ATOM 3041 C C . GLU B 1 130 ? 13.550 20.075 47.472 1.00 16.99 122 GLU B C 1
ATOM 3042 O O . GLU B 1 130 ? 14.485 20.488 46.775 1.00 13.05 122 GLU B O 1
ATOM 3053 N N . GLY B 1 131 ? 13.719 19.180 48.455 1.00 13.76 123 GLY B N 1
ATOM 3054 C CA . GLY B 1 131 ? 15.012 18.536 48.660 1.00 13.64 123 GLY B CA 1
ATOM 3055 C C . GLY B 1 131 ? 15.440 17.722 47.454 1.00 14.32 123 GLY B C 1
ATOM 3056 O O . GLY B 1 131 ? 16.595 17.781 47.033 1.00 13.66 123 GLY B O 1
ATOM 3057 N N . ILE B 1 132 ? 14.504 16.982 46.858 1.00 13.58 124 ILE B N 1
ATOM 3058 C CA . ILE B 1 132 ? 14.824 16.202 45.670 1.00 11.13 124 ILE B CA 1
ATOM 3059 C C . ILE B 1 132 ? 15.184 17.136 44.522 1.00 11.09 124 ILE B C 1
ATOM 3060 O O . ILE B 1 132 ? 16.161 16.897 43.792 1.00 12.78 124 ILE B O 1
ATOM 3065 N N . TYR B 1 133 ? 14.396 18.202 44.338 1.00 10.15 125 TYR B N 1
ATOM 3066 C CA . TYR B 1 133 ? 14.694 19.173 43.287 1.00 13.75 125 TYR B CA 1
ATOM 3067 C C . TYR B 1 133 ? 16.095 19.739 43.470 1.00 17.07 125 TYR B C 1
ATOM 3068 O O . TYR B 1 133 ? 16.914 19.735 42.545 1.00 16.12 125 TYR B O 1
ATOM 3077 N N . ARG B 1 134 ? 16.404 20.197 44.675 1.00 12.33 126 ARG B N 1
ATOM 3078 C CA A ARG B 1 134 ? 17.695 20.838 44.909 0.52 15.74 126 ARG B CA 1
ATOM 3079 C CA B ARG B 1 134 ? 17.695 20.842 44.875 0.48 15.37 126 ARG B CA 1
ATOM 3080 C C . ARG B 1 134 ? 18.844 19.850 44.751 1.00 14.47 126 ARG B C 1
ATOM 3081 O O . ARG B 1 134 ? 19.928 20.228 44.286 1.00 14.97 126 ARG B O 1
ATOM 3096 N N . HIS B 1 135 ? 18.619 18.589 45.149 1.00 13.96 127 HIS B N 1
ATOM 3097 C CA . HIS B 1 135 ? 19.638 17.537 45.039 1.00 16.32 127 HIS B CA 1
ATOM 3098 C C . HIS B 1 135 ? 20.045 17.320 43.584 1.00 12.95 127 HIS B C 1
ATOM 3099 O O . HIS B 1 135 ? 21.226 17.431 43.221 1.00 12.87 127 HIS B O 1
ATOM 3106 N N . PHE B 1 136 ? 19.069 17.067 42.724 1.00 11.51 128 PHE B N 1
ATOM 3107 C CA . PHE B 1 136 ? 19.357 16.799 41.318 1.00 12.66 128 PHE B CA 1
ATOM 3108 C C . PHE B 1 136 ? 19.886 18.049 40.604 1.00 17.97 128 PHE B C 1
ATOM 3109 O O . PHE B 1 136 ? 20.805 17.963 39.780 1.00 17.36 128 PHE B O 1
ATOM 3117 N N . LYS B 1 137 ? 19.324 19.219 40.909 1.00 15.13 129 LYS B N 1
ATOM 3118 C CA . LYS B 1 137 ? 19.818 20.447 40.293 1.00 15.21 129 LYS B CA 1
ATOM 3119 C C . LYS B 1 137 ? 21.284 20.686 40.637 1.00 18.30 129 LYS B C 1
ATOM 3120 O O . LYS B 1 137 ? 22.085 21.046 39.768 1.00 17.14 129 LYS B O 1
ATOM 3126 N N . ALA B 1 138 ? 21.655 20.463 41.898 1.00 12.47 130 ALA B N 1
ATOM 3127 C CA . ALA B 1 138 ? 23.055 20.610 42.298 1.00 15.46 130 ALA B CA 1
ATOM 3128 C C . ALA B 1 138 ? 23.950 19.641 41.537 1.00 17.63 130 ALA B C 1
ATOM 3129 O O . ALA B 1 138 ? 25.085 19.979 41.183 1.00 16.15 130 ALA B O 1
ATOM 3131 N N . ILE B 1 139 ? 23.457 18.431 41.277 1.00 13.23 131 ILE B N 1
ATOM 3132 C CA . ILE B 1 139 ? 24.276 17.432 40.602 1.00 13.92 131 ILE B CA 1
ATOM 3133 C C . ILE B 1 139 ? 24.483 17.819 39.147 1.00 14.42 131 ILE B C 1
ATOM 3134 O O . ILE B 1 139 ? 25.613 17.779 38.637 1.00 13.90 131 ILE B O 1
ATOM 3139 N N . ALA B 1 140 ? 23.398 18.226 38.470 1.00 13.59 132 ALA B N 1
ATOM 3140 C CA . ALA B 1 140 ? 23.502 18.640 37.075 1.00 12.56 132 ALA B CA 1
ATOM 3141 C C . ALA B 1 140 ? 24.431 19.840 36.932 1.00 16.11 132 ALA B C 1
ATOM 3142 O O . ALA B 1 140 ? 25.195 19.929 35.974 1.00 17.19 132 ALA B O 1
ATOM 3144 N N . GLU B 1 141 ? 24.336 20.806 37.855 1.00 17.52 133 GLU B N 1
ATOM 3145 C CA . GLU B 1 141 ? 25.137 22.020 37.738 1.00 18.75 133 GLU B CA 1
ATOM 3146 C C . GLU B 1 141 ? 26.605 21.761 38.026 1.00 20.16 133 GLU B C 1
ATOM 3147 O O . GLU B 1 141 ? 27.472 22.433 37.456 1.00 23.45 133 GLU B O 1
ATOM 3153 N N . ALA B 1 142 ? 26.908 20.783 38.873 1.00 14.32 134 ALA B N 1
ATOM 3154 C CA . ALA B 1 142 ? 28.283 20.607 39.342 1.00 16.38 134 ALA B CA 1
ATOM 3155 C C . ALA B 1 142 ? 29.179 19.905 38.331 1.00 20.59 134 ALA B C 1
ATOM 3156 O O . ALA B 1 142 ? 30.397 20.121 38.347 1.00 19.20 134 ALA B O 1
ATOM 3158 N N . VAL B 1 143 ? 28.615 19.037 37.493 1.00 16.36 135 VAL B N 1
ATOM 3159 C CA . VAL B 1 143 ? 29.370 18.204 36.560 1.00 15.06 135 VAL B CA 1
ATOM 3160 C C . VAL B 1 143 ? 28.735 18.373 35.188 1.00 15.94 135 VAL B C 1
ATOM 3161 O O . VAL B 1 143 ? 27.533 18.132 35.022 1.00 15.95 135 VAL B O 1
ATOM 3165 N N . ASP B 1 144 ? 29.529 18.806 34.211 1.00 18.17 136 ASP B N 1
ATOM 3166 C CA . ASP B 1 144 ? 29.012 19.064 32.866 1.00 18.97 136 ASP B CA 1
ATOM 3167 C C . ASP B 1 144 ? 28.904 17.743 32.106 1.00 17.23 136 ASP B C 1
ATOM 3168 O O . ASP B 1 144 ? 29.709 17.415 31.229 1.00 20.55 136 ASP B O 1
ATOM 3173 N N . LEU B 1 145 ? 27.851 16.989 32.418 1.00 14.81 137 LEU B N 1
ATOM 3174 C CA . LEU B 1 145 ? 27.566 15.710 31.775 1.00 12.17 137 LEU B CA 1
ATOM 3175 C C . LEU B 1 145 ? 26.070 15.490 31.931 1.00 12.92 137 LEU B C 1
ATOM 3176 O O . LEU B 1 145 ? 25.520 15.810 32.998 1.00 14.80 137 LEU B O 1
ATOM 3181 N N . PRO B 1 146 ? 25.399 14.935 30.927 1.00 15.43 138 PRO B N 1
ATOM 3182 C CA . PRO B 1 146 ? 23.942 14.761 31.029 1.00 11.72 138 PRO B CA 1
ATOM 3183 C C . PRO B 1 146 ? 23.534 13.871 32.191 1.00 14.06 138 PRO B C 1
ATOM 3184 O O . PRO B 1 146 ? 24.266 12.972 32.604 1.00 13.29 138 PRO B O 1
ATOM 3188 N N . VAL B 1 147 ? 22.321 14.117 32.697 1.00 15.64 139 VAL B N 1
ATOM 3189 C CA . VAL B 1 147 ? 21.741 13.377 33.814 1.00 14.20 139 VAL B CA 1
ATOM 3190 C C . VAL B 1 147 ? 20.427 12.753 33.361 1.00 11.90 139 VAL B C 1
ATOM 3191 O O . VAL B 1 147 ? 19.574 13.433 32.775 1.00 12.24 139 VAL B O 1
ATOM 3195 N N . ILE B 1 148 ? 20.249 11.477 33.671 1.00 8.33 140 ILE B N 1
ATOM 3196 C CA . ILE B 1 148 ? 18.947 10.832 33.583 1.00 7.96 140 ILE B CA 1
ATOM 3197 C C . ILE B 1 148 ? 18.502 10.576 35.013 1.00 10.77 140 ILE B C 1
ATOM 3198 O O . ILE B 1 148 ? 19.196 9.875 35.760 1.00 11.80 140 ILE B O 1
ATOM 3203 N N . LEU B 1 149 ? 17.366 11.169 35.402 1.00 9.17 141 LEU B N 1
ATOM 3204 C CA . LEU B 1 149 ? 16.780 10.928 36.719 1.00 9.82 141 LEU B CA 1
ATOM 3205 C C . LEU B 1 149 ? 16.243 9.499 36.821 1.00 8.08 141 LEU B C 1
ATOM 3206 O O . LEU B 1 149 ? 15.999 8.827 35.820 1.00 12.90 141 LEU B O 1
ATOM 3211 N N . TYR B 1 150 ? 16.101 9.017 38.055 1.00 9.78 142 TYR B N 1
ATOM 3212 C CA . TYR B 1 150 ? 15.662 7.642 38.284 1.00 7.08 142 TYR B CA 1
ATOM 3213 C C . TYR B 1 150 ? 14.741 7.596 39.498 1.00 8.97 142 TYR B C 1
ATOM 3214 O O . TYR B 1 150 ? 15.194 7.771 40.638 1.00 8.01 142 TYR B O 1
ATOM 3223 N N . ASN B 1 151 ? 13.448 7.364 39.260 1.00 8.88 143 ASN B N 1
ATOM 3224 C CA . ASN B 1 151 ? 12.449 7.291 40.328 1.00 9.07 143 ASN B CA 1
ATOM 3225 C C . ASN B 1 151 ? 12.043 5.827 40.509 1.00 12.20 143 ASN B C 1
ATOM 3226 O O . ASN B 1 151 ? 11.538 5.192 39.568 1.00 10.92 143 ASN B O 1
ATOM 3231 N N . VAL B 1 152 ? 12.268 5.295 41.710 1.00 11.09 144 VAL B N 1
ATOM 3232 C CA . VAL B 1 152 ? 11.935 3.910 42.048 1.00 10.92 144 VAL B CA 1
ATOM 3233 C C . VAL B 1 152 ? 11.457 3.892 43.505 1.00 12.55 144 VAL B C 1
ATOM 3234 O O . VAL B 1 152 ? 12.180 3.447 44.408 1.00 11.29 144 VAL B O 1
ATOM 3238 N N . PRO B 1 153 ? 10.258 4.404 43.792 1.00 12.68 145 PRO B N 1
ATOM 3239 C CA . PRO B 1 153 ? 9.814 4.489 45.207 1.00 10.28 145 PRO B CA 1
ATOM 3240 C C . PRO B 1 153 ? 9.704 3.144 45.894 1.00 10.44 145 PRO B C 1
ATOM 3241 O O . PRO B 1 153 ? 9.760 3.087 47.141 1.00 12.74 145 PRO B O 1
ATOM 3245 N N . GLY B 1 154 ? 9.565 2.050 45.133 1.00 9.95 146 GLY B N 1
ATOM 3246 C CA . GLY B 1 154 ? 9.572 0.725 45.730 1.00 12.76 146 GLY B CA 1
ATOM 3247 C C . GLY B 1 154 ? 10.879 0.369 46.411 1.00 12.91 146 GLY B C 1
ATOM 3248 O O . GLY B 1 154 ? 10.926 -0.599 47.176 1.00 13.32 146 GLY B O 1
ATOM 3249 N N . ARG B 1 155 ? 11.949 1.096 46.097 1.00 9.36 147 ARG B N 1
ATOM 3250 C CA A ARG B 1 155 ? 13.219 0.956 46.789 0.50 9.88 147 ARG B CA 1
ATOM 3251 C CA B ARG B 1 155 ? 13.238 0.962 46.765 0.50 10.09 147 ARG B CA 1
ATOM 3252 C C . ARG B 1 155 ? 13.611 2.169 47.615 1.00 12.85 147 ARG B C 1
ATOM 3253 O O . ARG B 1 155 ? 14.269 2.003 48.640 1.00 12.99 147 ARG B O 1
ATOM 3268 N N . THR B 1 156 ? 13.219 3.386 47.209 1.00 10.82 148 THR B N 1
ATOM 3269 C CA . THR B 1 156 ? 13.716 4.582 47.888 1.00 13.07 148 THR B CA 1
ATOM 3270 C C . THR B 1 156 ? 12.800 5.095 48.984 1.00 13.33 148 THR B C 1
ATOM 3271 O O . THR B 1 156 ? 13.257 5.887 49.818 1.00 11.88 148 THR B O 1
ATOM 3275 N N . VAL B 1 157 ? 11.530 4.684 48.961 1.00 10.36 149 VAL B N 1
ATOM 3276 C CA . VAL B 1 157 ? 10.391 5.256 49.686 1.00 12.08 149 VAL B CA 1
ATOM 3277 C C . VAL B 1 157 ? 10.021 6.653 49.192 1.00 13.50 149 VAL B C 1
ATOM 3278 O O . VAL B 1 157 ? 8.860 6.894 48.822 1.00 16.52 149 VAL B O 1
ATOM 3282 N N . ALA B 1 158 ? 10.977 7.583 49.160 1.00 13.43 150 ALA B N 1
ATOM 3283 C CA . ALA B 1 158 ? 10.705 8.895 48.575 1.00 12.83 150 ALA B CA 1
ATOM 3284 C C . ALA B 1 158 ? 10.297 8.734 47.115 1.00 11.37 150 ALA B C 1
ATOM 3285 O O . ALA B 1 158 ? 10.834 7.892 46.390 1.00 14.73 150 ALA B O 1
ATOM 3287 N N . ASP B 1 159 ? 9.314 9.524 46.701 1.00 13.55 151 ASP B N 1
ATOM 3288 C CA . ASP B 1 159 ? 8.710 9.403 45.380 1.00 8.40 151 ASP B CA 1
ATOM 3289 C C . ASP B 1 159 ? 8.776 10.783 44.746 1.00 10.01 151 ASP B C 1
ATOM 3290 O O . ASP B 1 159 ? 8.076 11.700 45.193 1.00 14.83 151 ASP B O 1
ATOM 3295 N N . MET B 1 160 ? 9.584 10.933 43.692 1.00 10.13 152 MET B N 1
ATOM 3296 C CA . MET B 1 160 ? 9.641 12.195 42.959 1.00 14.77 152 MET B CA 1
ATOM 3297 C C . MET B 1 160 ? 8.361 12.348 42.143 1.00 12.49 152 MET B C 1
ATOM 3298 O O . MET B 1 160 ? 8.137 11.591 41.190 1.00 13.24 152 MET B O 1
ATOM 3303 N N . SER B 1 161 ? 7.547 13.336 42.504 1.00 13.31 153 SER B N 1
ATOM 3304 C CA . SER B 1 161 ? 6.277 13.589 41.840 1.00 15.40 153 SER B CA 1
ATOM 3305 C C . SER B 1 161 ? 6.517 14.022 40.404 1.00 11.83 153 SER B C 1
ATOM 3306 O O . SER B 1 161 ? 7.605 14.478 40.036 1.00 10.45 153 SER B O 1
ATOM 3309 N N . ASN B 1 162 ? 5.486 13.873 39.579 1.00 13.69 154 ASN B N 1
ATOM 3310 C CA . ASN B 1 162 ? 5.607 14.325 38.198 1.00 12.26 154 ASN B CA 1
ATOM 3311 C C . ASN B 1 162 ? 5.884 15.823 38.138 1.00 11.98 154 ASN B C 1
ATOM 3312 O O . ASN B 1 162 ? 6.622 16.295 37.258 1.00 15.43 154 ASN B O 1
ATOM 3317 N N . GLU B 1 163 ? 5.287 16.585 39.055 1.00 13.04 155 GLU B N 1
ATOM 3318 C CA . GLU B 1 163 ? 5.528 18.024 39.101 1.00 15.31 155 GLU B CA 1
ATOM 3319 C C . GLU B 1 163 ? 7.010 18.313 39.334 1.00 16.14 155 GLU B C 1
ATOM 3320 O O . GLU B 1 163 ? 7.602 19.164 38.661 1.00 17.17 155 GLU B O 1
ATOM 3326 N N . THR B 1 164 ? 7.637 17.589 40.260 1.00 10.28 156 THR B N 1
ATOM 3327 C CA . THR B 1 164 ? 9.061 17.812 40.497 1.00 11.60 156 THR B CA 1
ATOM 3328 C C . THR B 1 164 ? 9.887 17.394 39.287 1.00 15.05 156 THR B C 1
ATOM 3329 O O . THR B 1 164 ? 10.839 18.090 38.910 1.00 13.94 156 THR B O 1
ATOM 3333 N N . THR B 1 165 ? 9.526 16.271 38.658 1.00 14.92 157 THR B N 1
ATOM 3334 C CA . THR B 1 165 ? 10.263 15.789 37.491 1.00 13.28 157 THR B CA 1
ATOM 3335 C C . THR B 1 165 ? 10.227 16.821 36.382 1.00 15.72 157 THR B C 1
ATOM 3336 O O . THR B 1 165 ? 11.255 17.129 35.770 1.00 16.60 157 THR B O 1
ATOM 3340 N N . LEU B 1 166 ? 9.044 17.381 36.112 1.00 12.52 158 LEU B N 1
ATOM 3341 C CA . LEU B 1 166 ? 8.920 18.327 35.006 1.00 15.50 158 LEU B CA 1
ATOM 3342 C C . LEU B 1 166 ? 9.621 19.651 35.309 1.00 16.20 158 LEU B C 1
ATOM 3343 O O . LEU B 1 166 ? 10.073 20.337 34.383 1.00 16.87 158 LEU B O 1
ATOM 3348 N N . ARG B 1 167 ? 9.747 20.018 36.589 1.00 12.48 159 ARG B N 1
ATOM 3349 C CA . ARG B 1 167 ? 10.584 21.172 36.941 1.00 11.64 159 ARG B CA 1
ATOM 3350 C C . ARG B 1 167 ? 12.047 20.896 36.613 1.00 13.64 159 ARG B C 1
ATOM 3351 O O . ARG B 1 167 ? 12.745 21.752 36.042 1.00 14.70 159 ARG B O 1
ATOM 3359 N N . LEU B 1 168 ? 12.529 19.697 36.959 1.00 16.42 160 LEU B N 1
ATOM 3360 C CA . LEU B 1 168 ? 13.915 19.349 36.665 1.00 12.19 160 LEU B CA 1
ATOM 3361 C C . LEU B 1 168 ? 14.168 19.214 35.166 1.00 11.95 160 LEU B C 1
ATOM 3362 O O . LEU B 1 168 ? 15.305 19.403 34.730 1.00 13.96 160 LEU B O 1
ATOM 3367 N N . ALA B 1 169 ? 13.140 18.913 34.365 1.00 10.65 161 ALA B N 1
ATOM 3368 C CA . ALA B 1 169 ? 13.306 18.897 32.915 1.00 10.88 161 ALA B CA 1
ATOM 3369 C C . ALA B 1 169 ? 13.657 20.264 32.360 1.00 16.24 161 ALA B C 1
ATOM 3370 O O . ALA B 1 169 ? 14.040 20.363 31.182 1.00 20.94 161 ALA B O 1
ATOM 3372 N N . GLN B 1 170 ? 13.522 21.319 33.159 1.00 13.48 162 GLN B N 1
ATOM 3373 C CA . GLN B 1 170 ? 13.911 22.648 32.724 1.00 16.85 162 GLN B CA 1
ATOM 3374 C C . GLN B 1 170 ? 15.357 22.980 33.074 1.00 21.05 162 GLN B C 1
ATOM 3375 O O . GLN B 1 170 ? 15.861 24.016 32.640 1.00 26.41 162 GLN B O 1
ATOM 3381 N N . VAL B 1 171 ? 16.042 22.108 33.804 1.00 16.79 163 VAL B N 1
ATOM 3382 C CA . VAL B 1 171 ? 17.412 22.342 34.276 1.00 17.64 163 VAL B CA 1
ATOM 3383 C C . VAL B 1 171 ? 18.391 21.904 33.192 1.00 20.94 163 VAL B C 1
ATOM 3384 O O . VAL B 1 171 ? 18.287 20.768 32.715 1.00 16.80 163 VAL B O 1
ATOM 3388 N N . PRO B 1 172 ? 19.328 22.750 32.749 1.00 21.44 164 PRO B N 1
ATOM 3389 C CA . PRO B 1 172 ? 20.291 22.304 31.734 1.00 23.92 164 PRO B CA 1
ATOM 3390 C C . PRO B 1 172 ? 21.009 21.034 32.168 1.00 13.67 164 PRO B C 1
ATOM 3391 O O . PRO B 1 172 ? 21.476 20.918 33.298 1.00 19.41 164 PRO B O 1
ATOM 3395 N N . GLY B 1 173 ? 21.114 20.090 31.246 1.00 15.32 165 GLY B N 1
ATOM 3396 C CA . GLY B 1 173 ? 21.822 18.849 31.488 1.00 13.26 165 GLY B CA 1
ATOM 3397 C C . GLY B 1 173 ? 20.934 17.678 31.873 1.00 18.32 165 GLY B C 1
ATOM 3398 O O . GLY B 1 173 ? 21.381 16.537 31.785 1.00 15.75 165 GLY B O 1
ATOM 3399 N N . ILE B 1 174 ? 19.696 17.920 32.296 1.00 14.37 166 ILE B N 1
ATOM 3400 C CA . ILE B 1 174 ? 18.824 16.832 32.741 1.00 13.86 166 ILE B CA 1
ATOM 3401 C C . ILE B 1 174 ? 17.998 16.380 31.535 1.00 19.41 166 ILE B C 1
ATOM 3402 O O . ILE B 1 174 ? 17.099 17.092 31.072 1.00 17.58 166 ILE B O 1
ATOM 3407 N N . ILE B 1 175 ? 18.339 15.204 30.995 1.00 13.04 167 ILE B N 1
ATOM 3408 C CA . ILE B 1 175 ? 17.863 14.814 29.675 1.00 10.70 167 ILE B CA 1
ATOM 3409 C C . ILE B 1 175 ? 16.754 13.785 29.726 1.00 11.64 167 ILE B C 1
ATOM 3410 O O . ILE B 1 175 ? 16.226 13.422 28.670 1.00 13.88 167 ILE B O 1
ATOM 3415 N N . GLY B 1 176 ? 16.383 13.296 30.902 1.00 11.69 168 GLY B N 1
ATOM 3416 C CA . GLY B 1 176 ? 15.290 12.342 30.952 1.00 11.48 168 GLY B CA 1
ATOM 3417 C C . GLY B 1 176 ? 15.097 11.759 32.338 1.00 12.90 168 GLY B C 1
ATOM 3418 O O . GLY B 1 176 ? 15.716 12.200 33.309 1.00 11.35 168 GLY B O 1
ATOM 3419 N N . VAL B 1 177 ? 14.194 10.772 32.409 1.00 12.67 169 VAL B N 1
ATOM 3420 C CA . VAL B 1 177 ? 13.892 10.074 33.663 1.00 11.24 169 VAL B CA 1
ATOM 3421 C C . VAL B 1 177 ? 13.594 8.601 33.383 1.00 11.02 169 VAL B C 1
ATOM 3422 O O . VAL B 1 177 ? 12.906 8.261 32.414 1.00 12.51 169 VAL B O 1
ATOM 3426 N N . LYS B 1 178 ? 14.131 7.733 34.250 1.00 9.03 170 LYS B N 1
ATOM 3427 C CA . LYS B 1 178 ? 13.756 6.322 34.321 1.00 9.82 170 LYS B CA 1
ATOM 3428 C C . LYS B 1 178 ? 12.659 6.152 35.370 1.00 9.75 170 LYS B C 1
ATOM 3429 O O . LYS B 1 178 ? 12.898 6.365 36.562 1.00 8.36 170 LYS B O 1
ATOM 3435 N N . ASP B 1 179 ? 11.482 5.737 34.936 1.00 9.23 171 ASP B N 1
ATOM 3436 C CA . ASP B 1 179 ? 10.286 5.651 35.781 1.00 10.49 171 ASP B CA 1
ATOM 3437 C C . ASP B 1 179 ? 10.035 4.169 36.033 1.00 10.22 171 ASP B C 1
ATOM 3438 O O . ASP B 1 179 ? 9.569 3.444 35.149 1.00 10.54 171 ASP B O 1
ATOM 3443 N N . ALA B 1 180 ? 10.391 3.704 37.234 1.00 12.51 172 ALA B N 1
ATOM 3444 C CA . ALA B 1 180 ? 10.232 2.302 37.582 1.00 11.22 172 ALA B CA 1
ATOM 3445 C C . ALA B 1 180 ? 8.924 2.028 38.310 1.00 13.12 172 ALA B C 1
ATOM 3446 O O . ALA B 1 180 ? 8.720 0.903 38.776 1.00 18.04 172 ALA B O 1
ATOM 3448 N N . THR B 1 181 ? 7.998 2.993 38.363 1.00 12.39 173 THR B N 1
ATOM 3449 C CA . THR B 1 181 ? 6.763 2.751 39.118 1.00 13.44 173 THR B CA 1
ATOM 3450 C C . THR B 1 181 ? 5.881 1.665 38.501 1.00 15.29 173 THR B C 1
ATOM 3451 O O . THR B 1 181 ? 5.079 1.043 39.218 1.00 18.06 173 THR B O 1
ATOM 3455 N N . GLY B 1 182 ? 5.963 1.447 37.189 1.00 11.43 174 GLY B N 1
ATOM 3456 C CA . GLY B 1 182 ? 4.943 0.667 36.498 1.00 12.50 174 GLY B CA 1
ATOM 3457 C C . GLY B 1 182 ? 3.577 1.308 36.449 1.00 11.74 174 GLY B C 1
ATOM 3458 O O . GLY B 1 182 ? 2.597 0.632 36.096 1.00 16.63 174 GLY B O 1
ATOM 3459 N N . ASN B 1 183 ? 3.472 2.588 36.810 1.00 10.53 175 ASN B N 1
ATOM 3460 C CA . ASN B 1 183 ? 2.185 3.281 36.855 1.00 11.72 175 ASN B CA 1
ATOM 3461 C C . ASN B 1 183 ? 1.957 3.918 35.491 1.00 13.94 175 ASN B C 1
ATOM 3462 O O . ASN B 1 183 ? 2.519 4.972 35.178 1.00 11.22 175 ASN B O 1
ATOM 3467 N N . ILE B 1 184 ? 1.099 3.296 34.690 1.00 10.84 176 ILE B N 1
ATOM 3468 C CA . ILE B 1 184 ? 0.987 3.705 33.293 1.00 8.58 176 ILE B CA 1
ATOM 3469 C C . ILE B 1 184 ? 0.226 5.030 33.138 1.00 15.49 176 ILE B C 1
ATOM 3470 O O . ILE B 1 184 ? 0.464 5.774 32.167 1.00 16.45 176 ILE B O 1
ATOM 3475 N N . ASP B 1 185 ? -0.671 5.364 34.071 1.00 11.17 177 ASP B N 1
ATOM 3476 C CA . ASP B 1 185 ? -1.257 6.710 34.109 1.00 11.16 177 ASP B CA 1
ATOM 3477 C C . ASP B 1 185 ? -0.158 7.764 34.306 1.00 12.01 177 ASP B C 1
ATOM 3478 O O . ASP B 1 185 ? -0.074 8.750 33.561 1.00 13.31 177 ASP B O 1
ATOM 3483 N N . ARG B 1 186 ? 0.711 7.558 35.298 1.00 11.38 178 ARG B N 1
ATOM 3484 C CA . ARG B 1 186 ? 1.797 8.507 35.541 1.00 10.07 178 ARG B CA 1
ATOM 3485 C C . ARG B 1 186 ? 2.711 8.640 34.324 1.00 13.72 178 ARG B C 1
ATOM 3486 O O . ARG B 1 186 ? 3.185 9.747 34.004 1.00 13.03 178 ARG B O 1
ATOM 3494 N N . ALA B 1 187 ? 2.956 7.532 33.625 1.00 12.79 179 ALA B N 1
ATOM 3495 C CA . ALA B 1 187 ? 3.807 7.575 32.431 1.00 15.06 179 ALA B CA 1
ATOM 3496 C C . ALA B 1 187 ? 3.180 8.444 31.344 1.00 10.10 179 ALA B C 1
ATOM 3497 O O . ALA B 1 187 ? 3.851 9.296 30.724 1.00 9.67 179 ALA B O 1
ATOM 3499 N N . ALA B 1 188 ? 1.891 8.234 31.078 1.00 13.23 180 ALA B N 1
ATOM 3500 C CA . ALA B 1 188 ? 1.238 9.051 30.054 1.00 12.67 180 ALA B CA 1
ATOM 3501 C C . ALA B 1 188 ? 1.282 10.524 30.433 1.00 12.64 180 ALA B C 1
ATOM 3502 O O . ALA B 1 188 ? 1.438 11.402 29.567 1.00 13.45 180 ALA B O 1
ATOM 3504 N N . GLN B 1 189 ? 1.136 10.820 31.725 1.00 10.35 181 GLN B N 1
ATOM 3505 C CA . GLN B 1 189 ? 1.169 12.210 32.155 1.00 9.88 181 GLN B CA 1
ATOM 3506 C C . GLN B 1 189 ? 2.531 12.840 31.869 1.00 17.00 181 GLN B C 1
ATOM 3507 O O . GLN B 1 189 ? 2.608 13.975 31.375 1.00 16.52 181 GLN B O 1
ATOM 3513 N N . LEU B 1 190 ? 3.612 12.112 32.164 1.00 13.76 182 LEU B N 1
ATOM 3514 C CA . LEU B 1 190 ? 4.955 12.606 31.871 1.00 13.77 182 LEU B CA 1
ATOM 3515 C C . LEU B 1 190 ? 5.183 12.757 30.372 1.00 18.36 182 LEU B C 1
ATOM 3516 O O . LEU B 1 190 ? 5.754 13.756 29.916 1.00 17.39 182 LEU B O 1
ATOM 3521 N N . ILE B 1 191 ? 4.779 11.754 29.591 1.00 12.12 183 ILE B N 1
ATOM 3522 C CA . ILE B 1 191 ? 4.944 11.828 28.140 1.00 13.80 183 ILE B CA 1
ATOM 3523 C C . ILE B 1 191 ? 4.231 13.050 27.573 1.00 12.46 183 ILE B C 1
ATOM 3524 O O . ILE B 1 191 ? 4.778 13.770 26.728 1.00 16.13 183 ILE B O 1
ATOM 3529 N N . LYS B 1 192 ? 2.998 13.296 28.011 1.00 13.17 184 LYS B N 1
ATOM 3530 C CA . LYS B 1 192 ? 2.234 14.403 27.447 1.00 10.98 184 LYS B CA 1
ATOM 3531 C C . LYS B 1 192 ? 2.865 15.751 27.776 1.00 14.11 184 LYS B C 1
ATOM 3532 O O . LYS B 1 192 ? 2.889 16.652 26.930 1.00 16.55 184 LYS B O 1
ATOM 3538 N N . ALA B 1 193 ? 3.392 15.910 28.994 1.00 18.46 185 ALA B N 1
ATOM 3539 C CA . ALA B 1 193 ? 3.868 17.209 29.446 1.00 18.76 185 ALA B CA 1
ATOM 3540 C C . ALA B 1 193 ? 5.361 17.432 29.225 1.00 14.00 185 ALA B C 1
ATOM 3541 O O . ALA B 1 193 ? 5.808 18.582 29.322 1.00 22.03 185 ALA B O 1
ATOM 3543 N N . ALA B 1 194 ? 6.124 16.391 28.922 1.00 16.77 186 ALA B N 1
ATOM 3544 C CA . ALA B 1 194 ? 7.576 16.530 28.850 1.00 19.57 186 ALA B CA 1
ATOM 3545 C C . ALA B 1 194 ? 7.978 17.457 27.703 1.00 19.62 186 ALA B C 1
ATOM 3546 O O . ALA B 1 194 ? 7.363 17.437 26.627 1.00 16.80 186 ALA B O 1
ATOM 3548 N N . PRO B 1 195 ? 8.982 18.307 27.907 1.00 14.88 187 PRO B N 1
ATOM 3549 C CA . PRO B 1 195 ? 9.512 19.091 26.786 1.00 15.68 187 PRO B CA 1
ATOM 3550 C C . PRO B 1 195 ? 10.212 18.184 25.789 1.00 17.37 187 PRO B C 1
ATOM 3551 O O . PRO B 1 195 ? 10.552 17.041 26.087 1.00 17.39 187 PRO B O 1
ATOM 3555 N N . ALA B 1 196 ? 10.441 18.726 24.586 1.00 27.59 188 ALA B N 1
ATOM 3556 C CA . ALA B 1 196 ? 10.953 17.908 23.490 1.00 23.47 188 ALA B CA 1
ATOM 3557 C C . ALA B 1 196 ? 12.305 17.278 23.809 1.00 24.20 188 ALA B C 1
ATOM 3558 O O . ALA B 1 196 ? 12.574 16.150 23.381 1.00 32.21 188 ALA B O 1
ATOM 3560 N N . HIS B 1 197 ? 13.158 17.955 24.573 1.00 21.32 189 HIS B N 1
ATOM 3561 C CA . HIS B 1 197 ? 14.480 17.378 24.811 1.00 30.90 189 HIS B CA 1
ATOM 3562 C C . HIS B 1 197 ? 14.498 16.286 25.880 1.00 21.51 189 HIS B C 1
ATOM 3563 O O . HIS B 1 197 ? 15.560 15.717 26.145 1.00 25.16 189 HIS B O 1
ATOM 3570 N N . PHE B 1 198 ? 13.374 15.957 26.502 1.00 15.06 190 PHE B N 1
ATOM 3571 C CA . PHE B 1 198 ? 13.376 15.210 27.754 1.00 20.19 190 PHE B CA 1
ATOM 3572 C C . PHE B 1 198 ? 12.750 13.837 27.536 1.00 16.01 190 PHE B C 1
ATOM 3573 O O . PHE B 1 198 ? 11.553 13.742 27.243 1.00 15.62 190 PHE B O 1
ATOM 3581 N N . SER B 1 199 ? 13.556 12.778 27.696 1.00 13.41 191 SER B N 1
ATOM 3582 C CA . SER B 1 199 ? 13.138 11.408 27.406 1.00 10.78 191 SER B CA 1
ATOM 3583 C C . SER B 1 199 ? 12.538 10.708 28.625 1.00 11.31 191 SER B C 1
ATOM 3584 O O . SER B 1 199 ? 13.001 10.895 29.749 1.00 14.42 191 SER B O 1
ATOM 3587 N N . ILE B 1 200 ? 11.496 9.907 28.395 1.00 11.90 192 ILE B N 1
ATOM 3588 C CA . ILE B 1 200 ? 10.851 9.112 29.446 1.00 9.31 192 ILE B CA 1
ATOM 3589 C C . ILE B 1 200 ? 11.181 7.648 29.197 1.00 11.37 192 ILE B C 1
ATOM 3590 O O . ILE B 1 200 ? 10.767 7.083 28.180 1.00 12.07 192 ILE B O 1
ATOM 3595 N N . TYR B 1 201 ? 11.901 7.013 30.122 1.00 11.01 193 TYR B N 1
ATOM 3596 C CA . TYR B 1 201 ? 12.265 5.610 29.960 1.00 8.63 193 TYR B CA 1
ATOM 3597 C C . TYR B 1 201 ? 11.533 4.767 30.987 1.00 9.55 193 TYR B C 1
ATOM 3598 O O . TYR B 1 201 ? 11.319 5.208 32.111 1.00 10.59 193 TYR B O 1
ATOM 3607 N N . SER B 1 202 ? 11.188 3.534 30.614 1.00 8.91 194 SER B N 1
ATOM 3608 C CA . SER B 1 202 ? 10.663 2.619 31.604 1.00 6.71 194 SER B CA 1
ATOM 3609 C C . SER B 1 202 ? 11.779 2.074 32.478 1.00 13.82 194 SER B C 1
ATOM 3610 O O . SER B 1 202 ? 12.911 1.872 32.034 1.00 14.08 194 SER B O 1
ATOM 3613 N N . GLY B 1 203 ? 11.434 1.820 33.729 1.00 8.93 195 GLY B N 1
ATOM 3614 C CA . GLY B 1 203 ? 12.275 1.059 34.638 1.00 9.08 195 GLY B CA 1
ATOM 3615 C C . GLY B 1 203 ? 11.548 -0.175 35.148 1.00 13.63 195 GLY B C 1
ATOM 3616 O O . GLY B 1 203 ? 11.973 -0.816 36.125 1.00 12.64 195 GLY B O 1
ATOM 3617 N N . ASP B 1 204 ? 10.460 -0.543 34.463 1.00 11.40 196 ASP B N 1
ATOM 3618 C CA . ASP B 1 204 ? 9.579 -1.635 34.902 1.00 12.61 196 ASP B CA 1
ATOM 3619 C C . ASP B 1 204 ? 9.342 -2.542 33.696 1.00 16.18 196 ASP B C 1
ATOM 3620 O O . ASP B 1 204 ? 8.453 -2.278 32.874 1.00 12.11 196 ASP B O 1
ATOM 3625 N N . ASP B 1 205 ? 10.150 -3.599 33.581 1.00 10.71 197 ASP B N 1
ATOM 3626 C CA . ASP B 1 205 ? 10.027 -4.505 32.433 1.00 10.76 197 ASP B CA 1
ATOM 3627 C C . ASP B 1 205 ? 8.605 -4.985 32.169 1.00 11.96 197 ASP B C 1
ATOM 3628 O O . ASP B 1 205 ? 8.218 -5.032 30.988 1.00 11.50 197 ASP B O 1
ATOM 3633 N N . PRO B 1 206 ? 7.798 -5.351 33.175 1.00 12.37 198 PRO B N 1
ATOM 3634 C CA . PRO B 1 206 ? 6.424 -5.822 32.892 1.00 13.95 198 PRO B CA 1
ATOM 3635 C C . PRO B 1 206 ? 5.518 -4.818 32.208 1.00 12.35 198 PRO B C 1
ATOM 3636 O O . PRO B 1 206 ? 4.560 -5.242 31.540 1.00 15.02 198 PRO B O 1
ATOM 3640 N N . THR B 1 207 ? 5.762 -3.512 32.357 1.00 10.45 199 THR B N 1
ATOM 3641 C CA . THR B 1 207 ? 4.898 -2.508 31.748 1.00 7.86 199 THR B CA 1
ATOM 3642 C C . THR B 1 207 ? 5.596 -1.671 30.696 1.00 13.43 199 THR B C 1
ATOM 3643 O O . THR B 1 207 ? 4.955 -0.785 30.125 1.00 12.38 199 THR B O 1
ATOM 3647 N N . ALA B 1 208 ? 6.881 -1.937 30.401 1.00 11.16 200 ALA B N 1
ATOM 3648 C CA . ALA B 1 208 ? 7.632 -1.033 29.542 1.00 10.52 200 ALA B CA 1
ATOM 3649 C C . ALA B 1 208 ? 6.993 -0.905 28.169 1.00 11.90 200 ALA B C 1
ATOM 3650 O O . ALA B 1 208 ? 7.006 0.178 27.573 1.00 11.24 200 ALA B O 1
ATOM 3652 N N . ILE B 1 209 ? 6.448 -2.007 27.641 1.00 11.14 201 ILE B N 1
ATOM 3653 C CA . ILE B 1 209 ? 5.823 -1.982 26.323 1.00 7.84 201 ILE B CA 1
ATOM 3654 C C . ILE B 1 209 ? 4.742 -0.910 26.258 1.00 12.19 201 ILE B C 1
ATOM 3655 O O . ILE B 1 209 ? 4.625 -0.185 25.259 1.00 12.01 201 ILE B O 1
ATOM 3660 N N . ALA B 1 210 ? 3.944 -0.793 27.318 1.00 9.64 202 ALA B N 1
ATOM 3661 C CA . ALA B 1 210 ? 2.891 0.217 27.359 1.00 9.24 202 ALA B CA 1
ATOM 3662 C C . ALA B 1 210 ? 3.472 1.626 27.422 1.00 11.51 202 ALA B C 1
ATOM 3663 O O . ALA B 1 210 ? 3.010 2.530 26.705 1.00 11.90 202 ALA B O 1
ATOM 3665 N N . LEU B 1 211 ? 4.496 1.839 28.250 1.00 11.90 203 LEU B N 1
ATOM 3666 C CA . LEU B 1 211 ? 5.114 3.167 28.319 1.00 7.54 203 LEU B CA 1
ATOM 3667 C C . LEU B 1 211 ? 5.657 3.590 26.960 1.00 12.89 203 LEU B C 1
ATOM 3668 O O . LEU B 1 211 ? 5.501 4.753 26.552 1.00 11.13 203 LEU B O 1
ATOM 3673 N N . MET B 1 212 ? 6.275 2.653 26.221 1.00 8.84 204 MET B N 1
ATOM 3674 C CA . MET B 1 212 ? 6.840 3.036 24.932 1.00 10.43 204 MET B CA 1
ATOM 3675 C C . MET B 1 212 ? 5.748 3.271 23.897 1.00 13.89 204 MET B C 1
ATOM 3676 O O . MET B 1 212 ? 5.836 4.229 23.122 1.00 12.34 204 MET B O 1
ATOM 3681 N N . LEU B 1 213 ? 4.720 2.410 23.868 1.00 10.87 205 LEU B N 1
ATOM 3682 C CA . LEU B 1 213 ? 3.615 2.594 22.920 1.00 9.17 205 LEU B CA 1
ATOM 3683 C C . LEU B 1 213 ? 2.882 3.908 23.148 1.00 12.17 205 LEU B C 1
ATOM 3684 O O . LEU B 1 213 ? 2.300 4.462 22.207 1.00 17.72 205 LEU B O 1
ATOM 3689 N N . LEU B 1 214 ? 2.853 4.400 24.381 1.00 14.54 206 LEU B N 1
ATOM 3690 C CA . LEU B 1 214 ? 2.213 5.685 24.644 1.00 16.02 206 LEU B CA 1
ATOM 3691 C C . LEU B 1 214 ? 3.078 6.875 24.244 1.00 15.32 206 LEU B C 1
ATOM 3692 O O . LEU B 1 214 ? 2.601 8.011 24.313 1.00 13.03 206 LEU B O 1
ATOM 3697 N N . GLY B 1 215 ? 4.328 6.654 23.837 1.00 14.34 207 GLY B N 1
ATOM 3698 C CA . GLY B 1 215 ? 5.199 7.740 23.382 1.00 15.01 207 GLY B CA 1
ATOM 3699 C C . GLY B 1 215 ? 6.506 7.886 24.148 1.00 19.84 207 GLY B C 1
ATOM 3700 O O . GLY B 1 215 ? 7.263 8.840 23.883 1.00 14.42 207 GLY B O 1
ATOM 3701 N N . GLY B 1 216 ? 6.795 7.002 25.103 1.00 9.61 208 GLY B N 1
ATOM 3702 C CA . GLY B 1 216 ? 8.078 7.011 25.773 1.00 11.15 208 GLY B CA 1
ATOM 3703 C C . GLY B 1 216 ? 9.192 6.613 24.836 1.00 14.67 208 GLY B C 1
ATOM 3704 O O . GLY B 1 216 ? 9.005 6.361 23.640 1.00 15.09 208 GLY B O 1
ATOM 3705 N N . HIS B 1 217 ? 10.400 6.551 25.403 1.00 9.26 209 HIS B N 1
ATOM 3706 C CA . HIS B 1 217 ? 11.607 6.546 24.593 1.00 10.11 209 HIS B CA 1
ATOM 3707 C C . HIS B 1 217 ? 12.504 5.325 24.767 1.00 12.14 209 HIS B C 1
ATOM 3708 O O . HIS B 1 217 ? 13.491 5.207 24.033 1.00 13.88 209 HIS B O 1
ATOM 3715 N N . GLY B 1 218 ? 12.191 4.410 25.668 1.00 12.42 210 GLY B N 1
ATOM 3716 C CA . GLY B 1 218 ? 13.062 3.267 25.852 1.00 12.97 210 GLY B CA 1
ATOM 3717 C C . GLY B 1 218 ? 12.793 2.562 27.160 1.00 9.47 210 GLY B C 1
ATOM 3718 O O . GLY B 1 218 ? 11.893 2.910 27.916 1.00 10.02 210 GLY B O 1
ATOM 3719 N N . ASN B 1 219 ? 13.599 1.533 27.405 1.00 9.94 211 ASN B N 1
ATOM 3720 C CA . ASN B 1 219 ? 13.386 0.696 28.569 1.00 10.24 211 ASN B CA 1
ATOM 3721 C C . ASN B 1 219 ? 14.746 0.373 29.156 1.00 15.75 211 ASN B C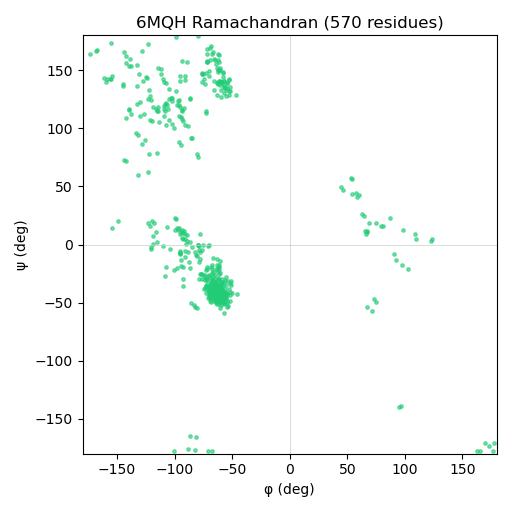 1
ATOM 3722 O O . ASN B 1 219 ? 15.545 -0.302 28.508 1.00 11.74 211 ASN B O 1
ATOM 3727 N N . ILE B 1 220 ? 15.002 0.843 30.372 1.00 8.76 212 ILE B N 1
ATOM 3728 C CA . ILE B 1 220 ? 16.246 0.536 31.078 1.00 7.26 212 ILE B CA 1
ATOM 3729 C C . ILE B 1 220 ? 15.962 -0.693 31.940 1.00 9.66 212 ILE B C 1
ATOM 3730 O O . ILE B 1 220 ? 15.202 -0.614 32.919 1.00 12.15 212 ILE B O 1
ATOM 3735 N N . SER B 1 221 ? 16.517 -1.840 31.534 1.00 9.34 213 SER B N 1
ATOM 3736 C CA . SER B 1 221 ? 15.869 -3.140 31.702 1.00 11.74 213 SER B CA 1
ATOM 3737 C C . SER B 1 221 ? 16.691 -4.185 32.457 1.00 10.21 213 SER B C 1
ATOM 3738 O O . SER B 1 221 ? 17.917 -4.318 32.268 1.00 11.27 213 SER B O 1
ATOM 3741 N N . VAL B 1 222 ? 15.982 -4.989 33.254 1.00 9.87 214 VAL B N 1
ATOM 3742 C CA . VAL B 1 222 ? 16.570 -6.188 33.851 1.00 8.92 214 VAL B CA 1
ATOM 3743 C C . VAL B 1 222 ? 16.530 -7.353 32.869 1.00 8.90 214 VAL B C 1
ATOM 3744 O O . VAL B 1 222 ? 17.560 -7.989 32.610 1.00 12.52 214 VAL B O 1
ATOM 3748 N N . THR B 1 223 ? 15.339 -7.654 32.302 1.00 8.16 215 THR B N 1
ATOM 3749 C CA . THR B 1 223 ? 15.191 -8.772 31.363 1.00 8.32 215 THR B CA 1
ATOM 3750 C C . THR B 1 223 ? 16.194 -8.720 30.209 1.00 12.91 215 THR B C 1
ATOM 3751 O O . THR B 1 223 ? 16.697 -9.764 29.767 1.00 11.91 215 THR B O 1
ATOM 3755 N N . ALA B 1 224 ? 16.492 -7.528 29.701 1.00 10.47 216 ALA B N 1
ATOM 3756 C CA . ALA B 1 224 ? 17.446 -7.397 28.597 1.00 8.03 216 ALA B CA 1
ATOM 3757 C C . ALA B 1 224 ? 18.839 -7.909 28.949 1.00 12.24 216 ALA B C 1
ATOM 3758 O O . ALA B 1 224 ? 19.655 -8.104 28.035 1.00 10.00 216 ALA B O 1
ATOM 3760 N N . ASN B 1 225 ? 19.132 -8.138 30.241 1.00 11.04 217 ASN B N 1
ATOM 3761 C CA . ASN B 1 225 ? 20.390 -8.786 30.601 1.00 9.02 217 ASN B CA 1
ATOM 3762 C C . ASN B 1 225 ? 20.500 -10.180 29.990 1.00 12.70 217 ASN B C 1
ATOM 3763 O O . ASN B 1 225 ? 21.608 -10.637 29.674 1.00 10.27 217 ASN B O 1
ATOM 3768 N N . VAL B 1 226 ? 19.380 -10.902 29.898 1.00 12.49 218 VAL B N 1
ATOM 3769 C CA . VAL B 1 226 ? 19.405 -12.286 29.443 1.00 13.17 218 VAL B CA 1
ATOM 3770 C C . VAL B 1 226 ? 18.807 -12.442 28.052 1.00 14.49 218 VAL B C 1
ATOM 3771 O O . VAL B 1 226 ? 19.152 -13.398 27.354 1.00 11.96 218 VAL B O 1
ATOM 3775 N N . ALA B 1 227 ? 17.892 -11.560 27.648 1.00 12.78 219 ALA B N 1
ATOM 3776 C CA . ALA B 1 227 ? 17.306 -11.583 26.310 1.00 10.91 219 ALA B CA 1
ATOM 3777 C C . ALA B 1 227 ? 17.534 -10.239 25.616 1.00 12.48 219 ALA B C 1
ATOM 3778 O O . ALA B 1 227 ? 16.580 -9.528 25.291 1.00 11.44 219 ALA B O 1
ATOM 3780 N N . PRO B 1 228 ? 18.793 -9.844 25.371 1.00 13.22 220 PRO B N 1
ATOM 3781 C CA . PRO B 1 228 ? 19.001 -8.518 24.766 1.00 12.42 220 PRO B CA 1
ATOM 3782 C C . PRO B 1 228 ? 18.458 -8.407 23.354 1.00 11.13 220 PRO B C 1
ATOM 3783 O O . PRO B 1 228 ? 18.001 -7.320 22.961 1.00 12.07 220 PRO B O 1
ATOM 3787 N N . ARG B 1 229 ? 18.514 -9.482 22.565 1.00 13.34 221 ARG B N 1
ATOM 3788 C CA . ARG B 1 229 ? 18.023 -9.376 21.198 1.00 12.71 221 ARG B CA 1
ATOM 3789 C C . ARG B 1 229 ? 16.512 -9.195 21.212 1.00 14.36 221 ARG B C 1
ATOM 3790 O O . ARG B 1 229 ? 15.995 -8.264 20.601 1.00 12.76 221 ARG B O 1
ATOM 3798 N N . ALA B 1 230 ? 15.799 -10.044 21.960 1.00 11.49 222 ALA B N 1
ATOM 3799 C CA . ALA B 1 230 ? 14.343 -9.929 22.016 1.00 14.10 222 ALA B CA 1
ATOM 3800 C C . ALA B 1 230 ? 13.920 -8.570 22.559 1.00 14.50 222 ALA B C 1
ATOM 3801 O O . ALA B 1 230 ? 12.964 -7.964 22.058 1.00 14.60 222 ALA B O 1
ATOM 3803 N N . MET B 1 231 ? 14.612 -8.079 23.590 1.00 12.12 223 MET B N 1
ATOM 3804 C CA . MET B 1 231 ? 14.205 -6.799 24.167 1.00 11.19 223 MET B CA 1
ATOM 3805 C C . MET B 1 231 ? 14.544 -5.650 23.227 1.00 12.30 223 MET B C 1
ATOM 3806 O O . MET B 1 231 ? 13.792 -4.669 23.156 1.00 10.64 223 MET B O 1
ATOM 3811 N N . SER B 1 232 ? 15.644 -5.754 22.475 1.00 10.35 224 SER B N 1
ATOM 3812 C CA A SER B 1 232 ? 15.930 -4.719 21.487 0.56 13.13 224 SER B CA 1
ATOM 3813 C CA B SER B 1 232 ? 15.936 -4.726 21.482 0.44 12.82 224 SER B CA 1
ATOM 3814 C C . SER B 1 232 ? 14.846 -4.686 20.414 1.00 13.91 224 SER B C 1
ATOM 3815 O O . SER B 1 232 ? 14.443 -3.605 19.970 1.00 13.58 224 SER B O 1
ATOM 3820 N N . GLU B 1 233 ? 14.336 -5.865 20.014 1.00 12.72 225 GLU B N 1
ATOM 3821 C CA . GLU B 1 233 ? 13.277 -5.930 19.004 1.00 11.91 225 GLU B CA 1
ATOM 3822 C C . GLU B 1 233 ? 11.936 -5.464 19.558 1.00 15.86 225 GLU B C 1
ATOM 3823 O O . GLU B 1 233 ? 11.149 -4.850 18.826 1.00 13.33 225 GLU B O 1
ATOM 3829 N N . LEU B 1 234 ? 11.668 -5.754 20.832 1.00 11.02 226 LEU B N 1
ATOM 3830 C CA . LEU B 1 234 ? 10.461 -5.262 21.495 1.00 11.15 226 LEU B CA 1
ATOM 3831 C C . LEU B 1 234 ? 10.442 -3.741 21.541 1.00 12.27 226 LEU B C 1
ATOM 3832 O O . LEU B 1 234 ? 9.445 -3.103 21.170 1.00 13.18 226 LEU B O 1
ATOM 3837 N N . CYS B 1 235 ? 11.540 -3.140 22.015 1.00 12.68 227 CYS B N 1
ATOM 3838 C CA . CYS B 1 235 ? 11.639 -1.689 22.066 1.00 11.64 227 CYS B CA 1
ATOM 3839 C C . CYS B 1 235 ? 11.544 -1.080 20.670 1.00 13.06 227 CYS B C 1
ATOM 3840 O O . CYS B 1 235 ? 10.848 -0.082 20.480 1.00 12.83 227 CYS B O 1
ATOM 3843 N N . ARG B 1 236 ? 12.248 -1.664 19.688 1.00 12.57 228 ARG B N 1
ATOM 3844 C CA . ARG B 1 236 ? 12.214 -1.151 18.318 1.00 12.77 228 ARG B CA 1
ATOM 3845 C C . ARG B 1 236 ? 10.785 -1.107 17.800 1.00 15.42 228 ARG B C 1
ATOM 3846 O O . ARG B 1 236 ? 10.346 -0.098 17.234 1.00 15.82 228 ARG B O 1
ATOM 3854 N N . ALA B 1 237 ? 10.039 -2.191 18.018 1.00 13.24 229 ALA B N 1
ATOM 3855 C CA . ALA B 1 237 ? 8.658 -2.257 17.552 1.00 11.49 229 ALA B CA 1
ATOM 3856 C C . ALA B 1 237 ? 7.771 -1.295 18.324 1.00 13.42 229 ALA B C 1
ATOM 3857 O O . ALA B 1 237 ? 6.946 -0.585 17.733 1.00 14.44 229 ALA B O 1
ATOM 3859 N N . ALA B 1 238 ? 7.898 -1.275 19.659 1.00 12.86 230 ALA B N 1
ATOM 3860 C CA . ALA B 1 238 ? 7.018 -0.411 20.451 1.00 12.49 230 ALA B CA 1
ATOM 3861 C C . ALA B 1 238 ? 7.237 1.061 20.105 1.00 11.73 230 ALA B C 1
ATOM 3862 O O . ALA B 1 238 ? 6.279 1.834 19.986 1.00 17.73 230 ALA B O 1
ATOM 3864 N N . LEU B 1 239 ? 8.488 1.454 19.893 1.00 10.07 231 LEU B N 1
ATOM 3865 C CA . LEU B 1 239 ? 8.813 2.837 19.547 1.00 14.86 231 LEU B CA 1
ATOM 3866 C C . LEU B 1 239 ? 8.387 3.202 18.130 1.00 17.89 231 LEU B C 1
ATOM 3867 O O . LEU B 1 239 ? 8.283 4.396 17.814 1.00 20.33 231 LEU B O 1
ATOM 3872 N N . ALA B 1 240 ? 8.160 2.210 17.271 1.00 10.99 232 ALA B N 1
ATOM 3873 C CA . ALA B 1 240 ? 7.652 2.422 15.921 1.00 13.04 232 ALA B CA 1
ATOM 3874 C C . ALA B 1 240 ? 6.145 2.232 15.840 1.00 18.30 232 ALA B C 1
ATOM 3875 O O . ALA B 1 240 ? 5.599 2.140 14.731 1.00 19.11 232 ALA B O 1
ATOM 3877 N N . ALA B 1 241 ? 5.471 2.164 16.987 1.00 14.77 233 ALA B N 1
ATOM 3878 C CA . ALA B 1 241 ? 4.017 2.017 17.074 1.00 20.03 233 ALA B CA 1
ATOM 3879 C C . ALA B 1 241 ? 3.537 0.707 16.459 1.00 22.77 233 ALA B C 1
ATOM 3880 O O . ALA B 1 241 ? 2.393 0.600 16.015 1.00 20.74 233 ALA B O 1
ATOM 3882 N N . ASP B 1 242 ? 4.394 -0.310 16.427 1.00 14.89 234 ASP B N 1
ATOM 3883 C CA . ASP B 1 242 ? 4.002 -1.619 15.890 1.00 16.55 234 ASP B CA 1
ATOM 3884 C C . ASP B 1 242 ? 3.555 -2.481 17.074 1.00 18.74 234 ASP B C 1
ATOM 3885 O O . ASP B 1 242 ? 4.334 -3.244 17.633 1.00 17.00 234 ASP B O 1
ATOM 3890 N N . VAL B 1 243 ? 2.273 -2.350 17.459 1.00 17.53 235 VAL B N 1
ATOM 3891 C CA . VAL B 1 243 ? 1.732 -3.079 18.618 1.00 13.19 235 VAL B CA 1
ATOM 3892 C C . VAL B 1 243 ? 1.895 -4.568 18.445 1.00 15.74 235 VAL B C 1
ATOM 3893 O O . VAL B 1 243 ? 2.264 -5.280 19.381 1.00 20.83 235 VAL B O 1
ATOM 3897 N N . LYS B 1 244 ? 1.488 -5.075 17.279 1.00 13.75 236 LYS B N 1
ATOM 3898 C CA . LYS B 1 244 ? 1.400 -6.522 17.101 1.00 16.88 236 LYS B CA 1
ATOM 3899 C C . LYS B 1 244 ? 2.756 -7.188 17.286 1.00 18.95 236 LYS B C 1
ATOM 3900 O O . LYS B 1 244 ? 2.864 -8.188 18.007 1.00 16.38 236 LYS B O 1
ATOM 3906 N N . THR B 1 245 ? 3.808 -6.621 16.692 1.00 15.50 237 THR B N 1
ATOM 3907 C CA . THR B 1 245 ? 5.132 -7.212 16.855 1.00 14.66 237 THR B CA 1
ATOM 3908 C C . THR B 1 245 ? 5.607 -7.079 18.287 1.00 12.71 237 THR B C 1
ATOM 3909 O O . THR B 1 245 ? 6.118 -8.042 18.878 1.00 17.60 237 THR B O 1
ATOM 3913 N N . ALA B 1 246 ? 5.457 -5.882 18.857 1.00 11.88 238 ALA B N 1
ATOM 3914 C CA . ALA B 1 246 ? 5.908 -5.666 20.223 1.00 11.84 238 ALA B CA 1
ATOM 3915 C C . ALA B 1 246 ? 5.179 -6.577 21.200 1.00 12.90 238 ALA B C 1
ATOM 3916 O O . ALA B 1 246 ? 5.810 -7.144 22.100 1.00 13.60 238 ALA B O 1
ATOM 3918 N N . ARG B 1 247 ? 3.845 -6.711 21.067 1.00 13.29 239 ARG B N 1
ATOM 3919 C CA . ARG B 1 247 ? 3.126 -7.503 22.068 1.00 16.93 239 ARG B CA 1
ATOM 3920 C C . ARG B 1 247 ? 3.400 -8.997 21.919 1.00 16.52 239 ARG B C 1
ATOM 3921 O O . ARG B 1 247 ? 3.365 -9.722 22.919 1.00 15.89 239 ARG B O 1
ATOM 3929 N N . GLU B 1 248 ? 3.701 -9.482 20.705 1.00 14.42 240 GLU B N 1
ATOM 3930 C CA . GLU B 1 248 ? 4.028 -10.899 20.562 1.00 16.26 240 GLU B CA 1
ATOM 3931 C C . GLU B 1 248 ? 5.340 -11.226 21.270 1.00 18.94 240 GLU B C 1
ATOM 3932 O O . GLU B 1 248 ? 5.459 -12.266 21.933 1.00 17.22 240 GLU B O 1
ATOM 3938 N N . ILE B 1 249 ? 6.326 -10.332 21.174 1.00 14.57 241 ILE B N 1
ATOM 3939 C CA . ILE B 1 249 ? 7.569 -10.528 21.911 1.00 12.80 241 ILE B CA 1
ATOM 3940 C C . ILE B 1 249 ? 7.311 -10.417 23.402 1.00 15.30 241 ILE B C 1
ATOM 3941 O O . ILE B 1 249 ? 7.790 -11.236 24.195 1.00 13.86 241 ILE B O 1
ATOM 3946 N N . HIS B 1 250 ? 6.535 -9.407 23.800 1.00 13.10 242 HIS B N 1
ATOM 3947 C CA . HIS B 1 250 ? 6.285 -9.187 25.223 1.00 15.73 242 HIS B CA 1
ATOM 3948 C C . HIS B 1 250 ? 5.664 -10.420 25.874 1.00 13.06 242 HIS B C 1
ATOM 3949 O O . HIS B 1 250 ? 6.087 -10.847 26.959 1.00 16.09 242 HIS B O 1
ATOM 3956 N N . MET B 1 251 ? 4.639 -10.994 25.233 1.00 10.96 243 MET B N 1
ATOM 3957 C CA . MET B 1 251 ? 3.956 -12.143 25.815 1.00 12.62 243 MET B CA 1
ATOM 3958 C C . MET B 1 251 ? 4.892 -13.336 25.957 1.00 16.45 243 MET B C 1
ATOM 3959 O O . MET B 1 251 ? 4.761 -14.122 26.906 1.00 16.14 243 MET B O 1
ATOM 3964 N N . LYS B 1 252 ? 5.830 -13.501 25.016 1.00 12.10 244 LYS B N 1
ATOM 3965 C CA . LYS B 1 252 ? 6.781 -14.605 25.122 1.00 18.25 244 LYS B CA 1
ATOM 3966 C C . LYS B 1 252 ? 7.684 -14.442 26.335 1.00 17.86 244 LYS B C 1
ATOM 3967 O O . LYS B 1 252 ? 8.053 -15.439 26.976 1.00 18.06 244 LYS B O 1
ATOM 3973 N N . LEU B 1 253 ? 8.004 -13.203 26.696 1.00 16.18 245 LEU B N 1
ATOM 3974 C CA . LEU B 1 253 ? 8.905 -12.902 27.800 1.00 14.40 245 LEU B CA 1
ATOM 3975 C C . LEU B 1 253 ? 8.172 -12.677 29.119 1.00 12.92 245 LEU B C 1
ATOM 3976 O O . LEU B 1 253 ? 8.795 -12.275 30.105 1.00 18.32 245 LEU B O 1
ATOM 3981 N N . LEU B 1 254 ? 6.861 -12.895 29.148 1.00 16.23 246 LEU B N 1
ATOM 3982 C CA . LEU B 1 254 ? 6.072 -12.457 30.291 1.00 17.74 246 LEU B CA 1
ATOM 3983 C C . LEU B 1 254 ? 6.503 -13.156 31.579 1.00 13.54 246 LEU B C 1
ATOM 3984 O O . LEU B 1 254 ? 6.675 -12.504 32.618 1.00 15.40 246 LEU B O 1
ATOM 3989 N N . SER B 1 255 ? 6.720 -14.480 31.524 1.00 15.55 247 SER B N 1
ATOM 3990 C CA A SER B 1 255 ? 7.164 -15.207 32.712 0.65 19.41 247 SER B CA 1
ATOM 3991 C CA B SER B 1 255 ? 7.154 -15.190 32.725 0.35 18.94 247 SER B CA 1
ATOM 3992 C C . SER B 1 255 ? 8.550 -14.762 33.159 1.00 15.80 247 SER B C 1
ATOM 3993 O O . SER B 1 255 ? 8.837 -14.729 34.363 1.00 20.75 247 SER B O 1
ATOM 3998 N N . LEU B 1 256 ? 9.428 -14.435 32.211 1.00 13.66 248 LEU B N 1
ATOM 3999 C CA . LEU B 1 256 ? 10.755 -13.951 32.582 1.00 19.21 248 LEU B CA 1
ATOM 4000 C C . LEU B 1 256 ? 10.662 -12.622 33.316 1.00 16.54 248 LEU B C 1
ATOM 4001 O O . LEU B 1 256 ? 11.345 -12.411 34.323 1.00 19.16 248 LEU B O 1
ATOM 4006 N N . HIS B 1 257 ? 9.850 -11.690 32.794 1.00 14.38 249 HIS B N 1
ATOM 4007 C CA . HIS B 1 257 ? 9.621 -10.414 33.474 1.00 15.00 249 HIS B CA 1
ATOM 4008 C C . HIS B 1 257 ? 9.212 -10.622 34.926 1.00 27.52 249 HIS B C 1
ATOM 4009 O O . HIS B 1 257 ? 9.535 -9.800 35.791 1.00 30.68 249 HIS B O 1
ATOM 4016 N N . LYS B 1 258 ? 8.486 -11.703 35.206 1.00 18.88 250 LYS B N 1
ATOM 4017 C CA . LYS B 1 258 ? 8.039 -11.986 36.563 1.00 15.26 250 LYS B CA 1
ATOM 4018 C C . LYS B 1 258 ? 9.118 -12.676 37.390 1.00 16.95 250 LYS B C 1
ATOM 4019 O O . LYS B 1 258 ? 9.464 -12.218 38.488 1.00 18.99 250 LYS B O 1
ATOM 4025 N N . HIS B 1 259 ? 9.658 -13.778 36.890 1.00 16.56 251 HIS B N 1
ATOM 4026 C CA . HIS B 1 259 ? 10.514 -14.602 37.731 1.00 15.29 251 HIS B CA 1
ATOM 4027 C C . HIS B 1 259 ? 11.915 -14.034 37.895 1.00 18.50 251 HIS B C 1
ATOM 4028 O O . HIS B 1 259 ? 12.646 -14.501 38.783 1.00 15.23 251 HIS B O 1
ATOM 4035 N N . LEU B 1 260 ? 12.305 -13.034 37.083 1.00 13.52 252 LEU B N 1
ATOM 4036 C CA . LEU B 1 260 ? 13.564 -12.342 37.364 1.00 10.82 252 LEU B CA 1
ATOM 4037 C C . LEU B 1 260 ? 13.468 -11.454 38.603 1.00 11.75 252 LEU B C 1
ATOM 4038 O O . LEU B 1 260 ? 14.476 -10.858 39.006 1.00 15.07 252 LEU B O 1
ATOM 4043 N N . PHE B 1 261 ? 12.292 -11.401 39.247 1.00 14.89 253 PHE B N 1
ATOM 4044 C CA . PHE B 1 261 ? 12.084 -10.668 40.493 1.00 14.17 253 PHE B CA 1
ATOM 4045 C C . PHE B 1 261 ? 11.548 -11.587 41.589 1.00 17.62 253 PHE B C 1
ATOM 4046 O O . PHE B 1 261 ? 11.002 -11.116 42.597 1.00 16.19 253 PHE B O 1
ATOM 4054 N N . ILE B 1 262 ? 11.713 -12.901 41.416 1.00 14.60 254 ILE B N 1
ATOM 4055 C CA . ILE B 1 262 ? 11.226 -13.854 42.414 1.00 13.46 254 ILE B CA 1
ATOM 4056 C C . ILE B 1 262 ? 11.937 -13.621 43.741 1.00 18.61 254 ILE B C 1
ATOM 4057 O O . ILE B 1 262 ? 11.379 -13.885 44.821 1.00 16.36 254 ILE B O 1
ATOM 4062 N N . GLU B 1 263 ? 13.175 -13.125 43.681 1.00 11.76 255 GLU B N 1
ATOM 4063 C CA . GLU B 1 263 ? 13.869 -12.489 44.787 1.00 14.21 255 GLU B CA 1
ATOM 4064 C C . GLU B 1 263 ? 14.375 -11.153 44.265 1.00 13.68 255 GLU B C 1
ATOM 4065 O O . GLU B 1 263 ? 14.345 -10.884 43.056 1.00 14.43 255 GLU B O 1
ATOM 4071 N N . ALA B 1 264 ? 14.801 -10.286 45.175 1.00 12.69 256 ALA B N 1
ATOM 4072 C CA . ALA B 1 264 ? 15.124 -8.917 44.774 1.00 11.47 256 ALA B CA 1
ATOM 4073 C C . ALA B 1 264 ? 16.179 -8.867 43.671 1.00 13.70 256 ALA B C 1
ATOM 4074 O O . ALA B 1 264 ? 17.226 -9.513 43.753 1.00 12.15 256 ALA B O 1
ATOM 4076 N N . ASN B 1 265 ? 15.887 -8.103 42.621 1.00 11.98 257 ASN B N 1
ATOM 4077 C CA . ASN B 1 265 ? 16.875 -7.851 41.584 1.00 11.73 257 ASN B CA 1
ATOM 4078 C C . ASN B 1 265 ? 18.124 -7.223 42.212 1.00 8.38 257 ASN B C 1
ATOM 4079 O O . ASN B 1 265 ? 18.004 -6.294 43.019 1.00 10.82 257 ASN B O 1
ATOM 4084 N N . PRO B 1 266 ? 19.339 -7.661 41.837 1.00 11.31 258 PRO B N 1
ATOM 4085 C CA . PRO B 1 266 ? 19.684 -8.577 40.744 1.00 8.61 258 PRO B CA 1
ATOM 4086 C C . PRO B 1 266 ? 19.956 -10.026 41.145 1.00 14.44 258 PRO B C 1
ATOM 4087 O O . PRO B 1 266 ? 20.634 -10.738 40.377 1.00 14.11 258 PRO B O 1
ATOM 4091 N N . ILE B 1 267 ? 19.436 -10.492 42.291 1.00 8.59 259 ILE B N 1
ATOM 4092 C CA . ILE B 1 267 ? 19.672 -11.882 42.687 1.00 9.10 259 ILE B CA 1
ATOM 4093 C C . ILE B 1 267 ? 19.267 -12.871 41.587 1.00 13.05 259 ILE B C 1
ATOM 4094 O O . ILE B 1 267 ? 20.114 -13.671 41.166 1.00 9.90 259 ILE B O 1
ATOM 4099 N N . PRO B 1 268 ? 18.045 -12.836 41.044 1.00 11.53 260 PRO B N 1
ATOM 4100 C CA . PRO B 1 268 ? 17.678 -13.855 40.051 1.00 15.82 260 PRO B CA 1
ATOM 4101 C C . PRO B 1 268 ? 18.417 -13.723 38.731 1.00 9.25 260 PRO B C 1
ATOM 4102 O O . PRO B 1 268 ? 18.824 -14.740 38.149 1.00 11.27 260 PRO B O 1
ATOM 4106 N N . VAL B 1 269 ? 18.625 -12.501 38.251 1.00 10.11 261 VAL B N 1
ATOM 4107 C CA . VAL B 1 269 ? 19.229 -12.363 36.931 1.00 10.47 261 VAL B CA 1
ATOM 4108 C C . VAL B 1 269 ? 20.708 -12.741 36.965 1.00 13.85 261 VAL B C 1
ATOM 4109 O O . VAL B 1 269 ? 21.244 -13.226 35.965 1.00 11.61 261 VAL B O 1
ATOM 4113 N N . LYS B 1 270 ? 21.395 -12.529 38.094 1.00 10.35 262 LYS B N 1
ATOM 4114 C CA . LYS B 1 270 ? 22.773 -13.016 38.192 1.00 10.87 262 LYS B CA 1
ATOM 4115 C C . LYS B 1 270 ? 22.812 -14.541 38.177 1.00 14.62 262 LYS B C 1
ATOM 4116 O O . LYS B 1 270 ? 23.649 -15.137 37.493 1.00 13.91 262 LYS B O 1
ATOM 4122 N N . TRP B 1 271 ? 21.893 -15.202 38.893 1.00 11.55 263 TRP B N 1
ATOM 4123 C CA . TRP B 1 271 ? 21.828 -16.658 38.802 1.00 14.96 263 TRP B CA 1
ATOM 4124 C C . TRP B 1 271 ? 21.522 -17.110 37.376 1.00 13.52 263 TRP B C 1
ATOM 4125 O O . TRP B 1 271 ? 22.122 -18.067 36.875 1.00 15.38 263 TRP B O 1
ATOM 4136 N N . ALA B 1 272 ? 20.611 -16.414 36.695 1.00 10.69 264 ALA B N 1
ATOM 4137 C CA . ALA B 1 272 ? 20.270 -16.789 35.326 1.00 10.80 264 ALA B CA 1
ATOM 4138 C C . ALA B 1 272 ? 21.484 -16.682 34.406 1.00 12.98 264 ALA B C 1
ATOM 4139 O O . ALA B 1 272 ? 21.761 -17.593 33.616 1.00 11.63 264 ALA B O 1
ATOM 4141 N N . LEU B 1 273 ? 22.202 -15.551 34.463 1.00 14.27 265 LEU B N 1
ATOM 4142 C CA . LEU B 1 273 ? 23.373 -15.403 33.593 1.00 16.67 265 LEU B CA 1
ATOM 4143 C C . LEU B 1 273 ? 24.443 -16.446 33.902 1.00 20.08 265 LEU B C 1
ATOM 4144 O O . LEU B 1 273 ? 25.171 -16.879 32.998 1.00 14.47 265 LEU B O 1
ATOM 4149 N N . GLN B 1 274 ? 24.544 -16.883 35.158 1.00 14.14 266 GLN B N 1
ATOM 4150 C CA . GLN B 1 274 ? 25.467 -17.974 35.474 1.00 12.62 266 GLN B CA 1
ATOM 4151 C C . GLN B 1 274 ? 25.014 -19.282 34.835 1.00 17.54 266 GLN B C 1
ATOM 4152 O O . GLN B 1 274 ? 25.840 -20.058 34.333 1.00 16.77 266 GLN B O 1
ATOM 4158 N N . GLN B 1 275 ? 23.706 -19.559 34.858 1.00 15.36 267 GLN B N 1
ATOM 4159 C CA . GLN B 1 275 ? 23.230 -20.781 34.218 1.00 20.25 267 GLN B CA 1
ATOM 4160 C C . GLN B 1 275 ? 23.463 -20.734 32.715 1.00 17.52 267 GLN B C 1
ATOM 4161 O O . GLN B 1 275 ? 23.698 -21.775 32.090 1.00 17.41 267 GLN B O 1
ATOM 4167 N N . MET B 1 276 ? 23.446 -19.535 32.129 1.00 14.01 268 MET B N 1
ATOM 4168 C CA . MET B 1 276 ? 23.716 -19.336 30.711 1.00 13.49 268 MET B CA 1
ATOM 4169 C C . MET B 1 276 ? 25.197 -19.362 30.385 1.00 18.68 268 MET B C 1
ATOM 4170 O O . MET B 1 276 ? 25.552 -19.198 29.213 1.00 23.43 268 MET B O 1
ATOM 4175 N N . GLY B 1 277 ? 26.055 -19.538 31.387 1.00 16.19 269 GLY B N 1
ATOM 4176 C CA . GLY B 1 277 ? 27.485 -19.624 31.163 1.00 18.50 269 GLY B CA 1
ATOM 4177 C C . GLY B 1 277 ? 28.195 -18.304 30.953 1.00 20.22 269 GLY B C 1
ATOM 4178 O O . GLY B 1 277 ? 29.339 -18.304 30.475 1.00 19.82 269 GLY B O 1
ATOM 4179 N N . LYS B 1 278 ? 27.567 -17.176 31.309 1.00 17.93 270 LYS B N 1
ATOM 4180 C CA . LYS B 1 278 ? 28.119 -15.874 30.951 1.00 15.85 270 LYS B CA 1
ATOM 4181 C C . LYS B 1 278 ? 28.858 -15.184 32.093 1.00 20.31 270 LYS B C 1
ATOM 4182 O O . LYS B 1 278 ? 29.722 -14.341 31.823 1.00 20.02 270 LYS B O 1
ATOM 4188 N N . ILE B 1 279 ? 28.571 -15.547 33.350 1.00 20.26 271 ILE B N 1
ATOM 4189 C CA . ILE B 1 279 ? 29.247 -14.996 34.522 1.00 15.59 271 ILE B CA 1
ATOM 4190 C C . ILE B 1 279 ? 29.385 -16.097 35.559 1.00 15.88 271 ILE B C 1
ATOM 4191 O O . ILE B 1 279 ? 28.741 -17.146 35.476 1.00 15.86 271 ILE B O 1
ATOM 4196 N N . ALA B 1 280 ? 30.238 -15.836 36.551 1.00 16.36 272 ALA B N 1
ATOM 4197 C CA . ALA B 1 280 ? 30.391 -16.710 37.702 1.00 17.74 272 ALA B CA 1
ATOM 4198 C C . ALA B 1 280 ? 29.392 -16.302 38.790 1.00 16.96 272 ALA B C 1
ATOM 4199 O O . ALA B 1 280 ? 28.562 -15.403 38.610 1.00 15.45 272 ALA B O 1
ATOM 4201 N N . GLY B 1 281 ? 29.474 -16.956 39.942 1.00 20.84 273 GLY B N 1
ATOM 4202 C CA . GLY B 1 281 ? 28.419 -16.798 40.929 1.00 19.98 273 GLY B CA 1
ATOM 4203 C C . GLY B 1 281 ? 28.582 -15.694 41.953 1.00 16.98 273 GLY B C 1
ATOM 4204 O O . GLY B 1 281 ? 27.745 -15.592 42.860 1.00 16.21 273 GLY B O 1
ATOM 4205 N N . GLY B 1 282 ? 29.615 -14.862 41.855 1.00 15.85 274 GLY B N 1
ATOM 4206 C CA . GLY B 1 282 ? 29.852 -13.872 42.901 1.00 13.19 274 GLY B CA 1
ATOM 4207 C C . GLY B 1 282 ? 28.713 -12.868 43.026 1.00 13.69 274 GLY B C 1
ATOM 4208 O O . GLY B 1 282 ? 28.153 -12.400 42.034 1.00 15.59 274 GLY B O 1
ATOM 4209 N N . ILE B 1 283 ? 28.371 -12.538 44.275 1.00 12.99 275 ILE B N 1
ATOM 4210 C CA . ILE B 1 283 ? 27.376 -11.518 44.598 1.00 11.03 275 ILE B CA 1
ATOM 4211 C C . ILE B 1 283 ? 27.637 -11.088 46.044 1.00 11.36 275 ILE B C 1
ATOM 4212 O O . ILE B 1 283 ? 27.982 -11.919 46.886 1.00 14.17 275 ILE B O 1
ATOM 4217 N N . ARG B 1 284 ? 27.527 -9.787 46.329 1.00 12.32 276 ARG B N 1
ATOM 4218 C CA . ARG B 1 284 ? 28.039 -9.244 47.595 1.00 11.60 276 ARG B CA 1
ATOM 4219 C C . ARG B 1 284 ? 26.948 -9.054 48.642 1.00 11.56 276 ARG B C 1
ATOM 4220 O O . ARG B 1 284 ? 25.915 -8.444 48.364 1.00 15.16 276 ARG B O 1
ATOM 4228 N N . LEU B 1 285 ? 27.214 -9.531 49.848 1.00 12.17 277 LEU B N 1
ATOM 4229 C CA . LEU B 1 285 ? 26.321 -9.304 50.979 1.00 14.83 277 LEU B CA 1
ATOM 4230 C C . LEU B 1 285 ? 26.026 -7.813 51.131 1.00 14.77 277 LEU B C 1
ATOM 4231 O O . LEU B 1 285 ? 26.926 -6.985 50.956 1.00 12.25 277 LEU B O 1
ATOM 4236 N N . PRO B 1 286 ? 24.799 -7.428 51.495 1.00 14.01 278 PRO B N 1
ATOM 4237 C CA . PRO B 1 286 ? 23.711 -8.287 51.985 1.00 13.46 278 PRO B CA 1
ATOM 4238 C C . PRO B 1 286 ? 22.944 -9.064 50.922 1.00 16.08 278 PRO B C 1
ATOM 4239 O O . PRO B 1 286 ? 22.056 -9.840 51.300 1.00 12.93 278 PRO B O 1
ATOM 4243 N N . LEU B 1 287 ? 23.225 -8.863 49.635 1.00 13.10 279 LEU B N 1
ATOM 4244 C CA . LEU B 1 287 ? 22.615 -9.757 48.662 1.00 10.61 279 LEU B CA 1
ATOM 4245 C C . LEU B 1 287 ? 23.256 -11.145 48.753 1.00 18.50 279 LEU B C 1
ATOM 4246 O O . LEU B 1 287 ? 24.367 -11.321 49.261 1.00 17.48 279 LEU B O 1
ATOM 4251 N N . THR B 1 288 ? 22.521 -12.143 48.269 1.00 12.04 280 THR B N 1
ATOM 4252 C CA . THR B 1 288 ? 22.808 -13.559 48.434 1.00 11.60 280 THR B CA 1
ATOM 4253 C C . THR B 1 288 ? 22.522 -14.286 47.129 1.00 14.41 280 THR B C 1
ATOM 4254 O O . THR B 1 288 ? 21.657 -13.857 46.355 1.00 17.32 280 THR B O 1
ATOM 4258 N N . PRO B 1 289 ? 23.189 -15.410 46.882 1.00 12.47 281 PRO B N 1
ATOM 4259 C CA . PRO B 1 289 ? 22.860 -16.215 45.697 1.00 13.15 281 PRO B CA 1
ATOM 4260 C C . PRO B 1 289 ? 21.396 -16.632 45.722 1.00 15.39 281 PRO B C 1
ATOM 4261 O O . PRO B 1 289 ? 20.837 -16.905 46.786 1.00 14.77 281 PRO B O 1
ATOM 4265 N N . LEU B 1 290 ? 20.777 -16.678 44.537 1.00 12.90 282 LEU B N 1
ATOM 4266 C CA . LEU B 1 290 ? 19.361 -17.040 44.432 1.00 11.55 282 LEU B CA 1
ATOM 4267 C C . LEU B 1 290 ? 19.045 -18.280 45.262 1.00 14.71 282 LEU B C 1
ATOM 4268 O O . LEU B 1 290 ? 19.709 -19.315 45.136 1.00 15.04 282 LEU B O 1
ATOM 4273 N N . ASP B 1 291 ? 18.007 -18.176 46.101 1.00 14.05 283 ASP B N 1
ATOM 4274 C CA . ASP B 1 291 ? 17.584 -19.296 46.937 1.00 13.87 283 ASP B CA 1
ATOM 4275 C C . ASP B 1 291 ? 17.353 -20.549 46.100 1.00 17.63 283 ASP B C 1
ATOM 4276 O O . ASP B 1 291 ? 16.679 -20.505 45.065 1.00 18.23 283 ASP B O 1
ATOM 4281 N N . GLU B 1 292 ? 17.912 -21.670 46.569 1.00 18.42 284 GLU B N 1
ATOM 4282 C CA . GLU B 1 292 ? 17.757 -22.959 45.898 1.00 20.97 284 GLU B CA 1
ATOM 4283 C C . GLU B 1 292 ? 16.300 -23.294 45.597 1.00 20.66 284 GLU B C 1
ATOM 4284 O O . GLU B 1 292 ? 16.014 -23.970 44.600 1.00 23.26 284 GLU B O 1
ATOM 4286 N N . ARG B 1 293 ? 15.366 -22.841 46.439 1.00 20.98 285 ARG B N 1
ATOM 4287 C CA . ARG B 1 293 ? 13.953 -23.130 46.204 1.00 25.55 285 ARG B CA 1
ATOM 4288 C C . ARG B 1 293 ? 13.399 -22.443 44.960 1.00 23.80 285 ARG B C 1
ATOM 4289 O O . ARG B 1 293 ? 12.344 -22.856 44.465 1.00 27.27 285 ARG B O 1
ATOM 4297 N N . CYS B 1 294 ? 14.082 -21.419 44.443 1.00 18.90 286 CYS B N 1
ATOM 4298 C CA . CYS B 1 294 ? 13.634 -20.680 43.268 1.00 17.33 286 CYS B CA 1
ATOM 4299 C C . CYS B 1 294 ? 14.258 -21.170 41.966 1.00 17.87 286 CYS B C 1
ATOM 4300 O O . CYS B 1 294 ? 13.868 -20.689 40.896 1.00 21.41 286 CYS B O 1
ATOM 4303 N N . HIS B 1 295 ? 15.234 -22.081 42.029 1.00 21.58 287 HIS B N 1
ATOM 4304 C CA . HIS B 1 295 ? 16.047 -22.381 40.851 1.00 19.16 287 HIS B CA 1
ATOM 4305 C C . HIS B 1 295 ? 15.210 -22.998 39.746 1.00 22.68 287 HIS B C 1
ATOM 4306 O O . HIS B 1 295 ? 15.294 -22.595 38.580 1.00 23.62 287 HIS B O 1
ATOM 4313 N N . GLU B 1 296 ? 14.409 -23.995 40.101 1.00 21.18 288 GLU B N 1
ATOM 4314 C CA . GLU B 1 296 ? 13.565 -24.661 39.123 1.00 26.43 288 GLU B CA 1
ATOM 4315 C C . GLU B 1 296 ? 12.666 -23.665 38.390 1.00 21.62 288 GLU B C 1
ATOM 4316 O O . GLU B 1 296 ? 12.541 -23.717 37.162 1.00 27.02 288 GLU B O 1
ATOM 4322 N N . THR B 1 297 ? 12.031 -22.750 39.126 1.00 22.50 289 THR B N 1
ATOM 4323 C CA . THR B 1 297 ? 11.113 -21.800 38.503 1.00 20.33 289 THR B CA 1
ATOM 4324 C C . THR B 1 297 ? 11.844 -20.876 37.541 1.00 23.18 289 THR B C 1
ATOM 4325 O O . THR B 1 297 ? 11.380 -20.638 36.419 1.00 22.75 289 THR B O 1
ATOM 4329 N N . VAL B 1 298 ? 12.972 -20.316 37.975 1.00 20.38 290 VAL B N 1
ATOM 4330 C CA . VAL B 1 298 ? 13.696 -19.378 37.125 1.00 18.39 290 VAL B CA 1
ATOM 4331 C C . VAL B 1 298 ? 14.255 -20.097 35.906 1.00 20.75 290 VAL B C 1
ATOM 4332 O O . VAL B 1 298 ? 14.160 -19.597 34.779 1.00 21.78 290 VAL B O 1
ATOM 4336 N N . ARG B 1 299 ? 14.829 -21.290 36.098 1.00 21.79 291 ARG B N 1
ATOM 4337 C CA . ARG B 1 299 ? 15.380 -21.982 34.937 1.00 23.16 291 ARG B CA 1
ATOM 4338 C C . ARG B 1 299 ? 14.273 -22.320 33.953 1.00 27.72 291 ARG B C 1
ATOM 4339 O O . ARG B 1 299 ? 14.456 -22.199 32.733 1.00 24.38 291 ARG B O 1
ATOM 4347 N N . GLY B 1 300 ? 13.101 -22.702 34.471 1.00 27.38 292 GLY B N 1
ATOM 4348 C CA . GLY B 1 300 ? 11.970 -22.989 33.603 1.00 22.97 292 GLY B CA 1
ATOM 4349 C C . GLY B 1 300 ? 11.591 -21.813 32.726 1.00 24.20 292 GLY B C 1
ATOM 4350 O O . GLY B 1 300 ? 11.328 -21.981 31.531 1.00 24.82 292 GLY B O 1
ATOM 4351 N N . ALA B 1 301 ? 11.568 -20.608 33.302 1.00 25.34 293 ALA B N 1
ATOM 4352 C CA . ALA B 1 301 ? 11.298 -19.415 32.503 1.00 22.43 293 ALA B CA 1
ATOM 4353 C C . ALA B 1 301 ? 12.389 -19.195 31.461 1.00 26.45 293 ALA B C 1
ATOM 4354 O O . ALA B 1 301 ? 12.097 -18.828 30.320 1.00 24.19 293 ALA B O 1
ATOM 4356 N N . LEU B 1 302 ? 13.658 -19.391 31.839 1.00 24.75 294 LEU B N 1
ATOM 4357 C CA . LEU B 1 302 ? 14.744 -19.261 30.867 1.00 20.56 294 LEU B CA 1
ATOM 4358 C C . LEU B 1 302 ? 14.574 -20.240 29.716 1.00 25.57 294 LEU B C 1
ATOM 4359 O O . LEU B 1 302 ? 14.626 -19.852 28.541 1.00 27.41 294 LEU B O 1
ATOM 4364 N N . ARG B 1 303 ? 14.394 -21.524 30.047 1.00 25.24 295 ARG B N 1
ATOM 4365 C CA A ARG B 1 303 ? 14.252 -22.562 29.031 0.57 32.89 295 ARG B CA 1
ATOM 4366 C CA B ARG B 1 303 ? 14.272 -22.543 29.011 0.43 32.44 295 ARG B CA 1
ATOM 4367 C C . ARG B 1 303 ? 13.067 -22.277 28.121 1.00 34.15 295 ARG B C 1
ATOM 4368 O O . ARG B 1 303 ? 13.161 -22.408 26.894 1.00 37.87 295 ARG B O 1
ATOM 4383 N N . GLU B 1 304 ? 11.939 -21.877 28.713 1.00 38.11 296 GLU B N 1
ATOM 4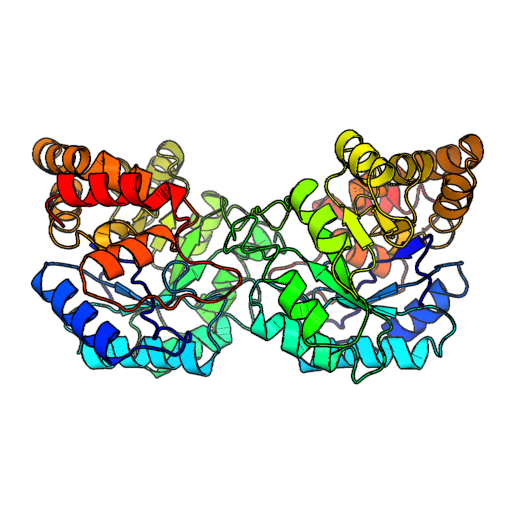384 C CA . GLU B 1 304 ? 10.746 -21.574 27.927 1.00 42.39 296 GLU B CA 1
ATOM 4385 C C . GLU B 1 304 ? 11.002 -20.446 26.942 1.00 44.48 296 GLU B C 1
ATOM 4386 O O . GLU B 1 304 ? 10.529 -20.492 25.802 1.00 52.59 296 GLU B O 1
ATOM 4388 N N . ALA B 1 305 ? 11.754 -19.428 27.355 1.00 35.15 297 ALA B N 1
ATOM 4389 C CA . ALA B 1 305 ? 12.075 -18.306 26.480 1.00 26.77 297 ALA B CA 1
ATOM 4390 C C . ALA B 1 305 ? 13.177 -18.627 25.470 1.00 31.23 297 ALA B C 1
ATOM 4391 O O . ALA B 1 305 ? 13.660 -17.704 24.804 1.00 32.89 297 ALA B O 1
ATOM 4393 N N . GLY B 1 306 ? 13.591 -19.889 25.345 1.00 28.34 298 GLY B N 1
ATOM 4394 C CA . GLY B 1 306 ? 14.625 -20.242 24.387 1.00 28.92 298 GLY B CA 1
ATOM 4395 C C . GLY B 1 306 ? 16.009 -19.726 24.718 1.00 32.89 298 GLY B C 1
ATOM 4396 O O . GLY B 1 306 ? 16.867 -19.662 23.837 1.00 39.51 298 GLY B O 1
ATOM 4397 N N . LEU B 1 307 ? 16.250 -19.345 25.961 1.00 26.67 299 LEU B N 1
ATOM 4398 C CA . LEU B 1 307 ? 17.570 -18.900 26.385 1.00 29.91 299 LEU B CA 1
ATOM 4399 C C . LEU B 1 307 ? 18.425 -20.036 26.927 1.00 35.05 299 LEU B C 1
ATOM 4400 O O . LEU B 1 307 ? 19.632 -19.846 27.132 1.00 35.79 299 LEU B O 1
ATOM 4405 N N . LEU B 1 308 ? 17.822 -21.198 27.149 1.00 35.11 300 LEU B N 1
ATOM 4406 C CA . LEU B 1 308 ? 18.450 -22.345 27.785 1.00 34.89 300 LEU B CA 1
ATOM 4407 C C . LEU B 1 308 ? 17.878 -23.609 27.160 1.00 50.33 300 LEU B C 1
ATOM 4408 O O . LEU B 1 308 ? 16.832 -23.532 26.511 1.00 52.79 300 LEU B O 1
#

B-factor: mean 21.79, std 10.44, range [6.71, 74.78]

Foldseek 3Di:
DADQFAEEEQAAQFAAAVQHGDLVLVLVLLVVLLVLQHAEYEACDVLHVVVPDDLVRLLVRLLSSCVSCVVVHAYEYAQEEQDLVSSLVSLQSNVVSPHQEYEYEQYADVQDDLVVSLVSVLSSCVSHVHAYEYEADCVGRVHGNALVSVQVCLPRPRHQEYAYAPLPLVRLLVNQVPHPPRYAYEYAQLLNRLSSLLSPGGYYHDNLCNQVVNLSRQLRVCSNVNNCVRNVVSSVLLVLVSPLCVVDPHPQSSLVVVVVLVSHHQHDDPPDDHDDPVSVVSSVVSCVSSVSD/DDDQFFEEEQAAFFADAAQHGDLVLVLVLLVVLLVLQHAEYEACDVLHPVVPDDLVRLLVRLLSNCVSCVPVHAYEYAQEEQDLVRSLVSLQSNVVSPHQEYEYEQYADVQDDLVVSLVSVLSNCVNHVHAYEYEADCVGRVHGNALVSVQVCLVRPRHQEYEYAPLPLVSLLVNQVRHDPRYAYEYAQLLNRLSSLLSPGGYYHDNLCSQVVNLRRQLSVCSNVNNCVRNVVSSVQLNLVSVLCVVDPHPQLSLVVCVVLVSHHQRDDPVDDHPDPVSPVSNVVSCVSSVSD

CATH classification: 3.20.20.70

Sequence (586 aa):
GIQIRGSVPAIVTPMLEDGGLDLAAFRKLIDWHIEEGTDALVVVGTSGESATLSVDEHVLMIETAVKHAAKRIPIVAGAGGNSTTEEAIELSKHAKAVGADATLQVVPYYNKPTQEGIYRRHFKAIAEAVDLPVILYNVPGRRTVADMSNETTLRLAQVPGIIGVKDATGNIDRAAQLIKAAPAHFSIYSGDDPTAIALMLLGGHGNISVTANVAPRAMSSELCRAALAADVKTAREIHMKLLSLHKHLFIEANPIPVKWALQQMGKIAGGIRLPLTPLDERCHETVRGALREAGLLGIQIRGSVPAIVTPMLEDGGLDLAAFRKLIDWHIEEEGTDALVVVGTSGESATLSVDEHVLMIETAVKHAAKRIPIVAGAGGNSTTEAIELSKHAKKAVGADATLQVVPYYNKPTQEEGIYRRHFKAIAEAVDLPVILYNVPGRRTVADMSNETTLRLAQVPGIIGVKDATGNIDRAAQLIKAAPAHFSIYSGDDPTAIALMLLGGHGNISVTANVAPRAMSSELCRAALAADVKTAREIHMKLLSSLHKHLFIEANPIPVKWALQQMGKIAGGIRLPLTPLDERCHETVRGALRREAGLL

Solvent-accessible surface area: 21496 Å² total; per-residue (Å²): 127,63,85,9,130,5,0,0,0,4,1,0,0,1,0,84,126,128,9,26,30,22,35,66,14,0,94,158,3,0,51,39,0,36,119,39,27,6,52,0,0,1,0,1,8,17,4,0,5,36,22,10,11,55,85,117,44,7,22,76,1,0,50,7,0,32,146,54,1,70,102,118,18,24,3,0,0,5,2,25,7,12,2,6,93,103,2,28,86,31,2,98,74,0,92,88,30,38,6,49,0,2,6,0,11,0,0,34,10,9,77,9,27,68,62,0,0,36,108,0,0,69,29,1,9,115,48,8,124,23,34,3,0,0,12,4,14,28,51,24,0,50,10,52,1,40,24,126,2,2,40,88,0,1,130,13,117,36,1,37,0,2,12,8,19,45,23,62,50,94,47,1,37,91,5,36,187,60,22,34,116,107,2,21,0,2,1,21,34,5,54,35,1,18,32,5,3,59,88,39,5,46,0,0,5,0,15,0,0,0,1,7,3,114,27,1,2,71,2,0,135,9,2,35,73,82,56,58,139,60,0,120,122,32,17,127,63,10,82,34,2,2,145,36,0,84,66,32,18,10,2,2,0,0,9,24,0,0,66,65,34,65,69,13,30,20,4,25,42,62,0,4,6,84,6,41,142,205,17,37,102,53,0,67,26,5,0,116,115,32,65,47,94,128,68,83,8,125,5,0,0,0,3,0,0,0,0,0,77,152,132,4,26,33,22,34,66,16,0,90,154,3,0,56,36,0,36,119,36,25,6,51,0,0,1,0,1,7,18,4,0,5,37,25,8,10,53,81,116,43,6,20,72,1,0,49,8,0,34,145,54,1,71,102,117,18,22,3,0,0,5,2,24,8,14,2,4,94,104,2,30,84,28,2,99,74,0,94,84,31,36,5,46,0,2,5,0,12,0,0,34,11,9,80,9,28,68,59,0,0,38,101,0,0,69,27,1,10,111,51,9,130,26,32,3,0,0,14,6,14,28,51,23,0,48,10,52,1,40,24,130,2,3,44,91,0,0,130,8,117,35,1,36,0,2,13,7,18,46,25,63,52,95,47,1,38,91,5,36,188,58,22,36,118,104,3,22,0,2,1,21,33,4,55,37,0,18,32,6,3,63,89,38,3,49,0,0,4,1,15,0,0,0,2,5,2,117,28,1,2,70,2,0,137,8,2,36,72,80,58,67,139,60,0,120,111,26,18,125,166,6,84,60,2,3,145,38,0,83,67,33,16,8,2,1,0,0,9,30,0,0,74,63,35,68,69,13,30,32,3,24,43,62,0,5,7,86,6,41,80,210,16,55,153,55,0,96,16,7,0,141,89,27,64,44,76

InterPro domains:
  IPR002220 DapA-like [PF00701] (11-295)
  IPR002220 DapA-like [PIRSF001365] (7-299)
  IPR002220 DapA-like [PR00146] (44-65)
  IPR002220 DapA-like [PR00146] (80-98)
  IPR002220 DapA-like [PR00146] (112-128)
  IPR002220 DapA-like [PR00146] (137-154)
  IPR002220 DapA-like [PTHR12128] (8-298)
  IPR002220 DapA-like [SM01130] (10-298)
  IPR005263 4-hydroxy-tetrahydrodipicolinate synthase, DapA [MF_00418] (10-296)
  IPR005263 4-hydroxy-tetrahydrodipicolinate synthase, DapA [TIGR00674] (14-296)
  IPR005263 4-hydroxy-tetrahydrodipicolinate synthase, DapA [cd00950] (11-294)
  IPR013785 Aldolase-type TIM barrel [G3DSA:3.20.20.70] (1-300)
  IPR020625 Schiff base-forming aldolase, active site [PS00666] (142-172)

Radius of gyration: 24.51 Å; Cα contacts (8 Å, |Δi|>4): 1377; chains: 2; bounding box: 40×53×70 Å

Secondary structure (DSSP, 8-state):
-----EEEEB----B-TTS-B-HHHHHHHHHHHHHHT---EEESSGGGTGGGS-HHHHHHHHHHHHHHHTTSS-EEEE---S-HHHHHHHHHHHHHTT-SEEEEEPPPSS---HHHHHHHHHHHHHHSSS-EEEEE-HHHHS----HHHHHHHTTSTTEEEEEE-S--HHHHHHHHHH--TT-EEEE--GGGHHHHHHTT--EEEESGGGT-HHHHHHHHHHHHTT-HHHHHHHHHHTHHHHHHTTSSSTTHHHHHHHHHTTSS-S---TTS-PPPGGGHHHHHHHHHHTT--/-----EEEEB----B-TTS-B-HHHHHHHHHHHHHHT---EEESSGGGTGGGS-HHHHHHHHHHHHHHHTTSS-EEEE---S-HHHHHHHHHHHHHTT-SEEEEEPPPSS---HHHHHHHHHHHHHHSSS-EEEEE-HHHHS----HHHHHHHTTSTTEEEEEE-S--HHHHHHHHHH--TT-EEEE--GGGHHHHHHTT--EEEESGGGT-HHHHHHHHHHHHTT-HHHHHHHHHHTHHHHHHTTSSSTTHHHHHHHHHTTSS-S---TTS-SPPGGGHHHHHHHHHHTT--